Protein AF-0000000068881011 (afdb_homodimer)

Organism: Cordyceps militaris (strain CM01) (NCBI:txid983644)

Sequence (410 aa):
MPANIRNIGIVTCSTRSTRVNPYITQHIHALLAAMVHDVPGLQDATLSIIDLEAQGLPLFDEPAVPAGLPAADPTPHYQQAHTRRWSAVVGAHDAFVFVTPQYNWSVPASLKNALDYLYHEWAGKPAAVVAYGSRGGGRAAAHLQQILTGLKIQVAATVVPLVVIMGDVDECLAQGALSQDVLQRWASADVPETLRSAAEEMGAQMPANIRNIGIVTCSTRSTRVNPYITQHIHALLAAMVHDVPGLQDATLSIIDLEAQGLPLFDEPAVPAGLPAADPTPHYQQAHTRRWSAVVGAHDAFVFVTPQYNWSVPASLKNALDYLYHEWAGKPAAVVAYGSRGGGRAAAHLQQILTGLKIQVAATVVPLVVIMGDVDECLAQGALSQDVLQRWASADVPETLRSAAEEMGAQ

InterPro domains:
  IPR005025 NADPH-dependent FMN reductase-like domain [PF03358] (7-158)
  IPR029039 Flavoprotein-like superfamily [G3DSA:3.40.50.360] (7-189)
  IPR029039 Flavoprotein-like superfamily [SSF52218] (7-170)
  IPR050712 NAD(P)H-dependent reductase [PTHR30543] (8-160)

Solvent-accessible surface area (backbone atoms only — not comparable to full-atom values): 21123 Å² total; per-residue (Å²): 122,66,63,81,35,44,31,33,34,38,30,22,32,63,54,48,78,65,67,60,45,64,58,53,40,50,50,51,48,52,57,42,68,74,43,36,62,77,29,65,47,28,48,74,41,42,80,44,78,40,50,50,53,82,57,62,71,66,67,66,77,52,74,68,61,45,77,77,44,58,67,90,66,42,46,85,72,47,82,47,68,54,55,28,51,48,44,49,57,50,56,70,35,44,27,36,35,41,35,32,53,38,45,59,54,20,59,38,29,57,40,49,34,61,56,61,64,48,35,58,69,41,52,70,26,28,23,29,45,34,17,24,22,72,82,13,14,61,51,11,44,54,51,46,53,48,26,39,45,59,40,42,24,44,60,29,88,47,67,33,60,34,71,44,45,70,69,55,48,52,50,19,67,75,68,74,42,76,48,68,66,57,54,49,52,39,55,74,66,41,39,69,57,44,45,48,52,17,48,40,47,31,24,71,71,124,66,60,82,38,45,31,33,35,38,30,23,32,62,54,50,77,66,66,60,44,62,58,52,41,52,50,52,49,53,56,43,68,73,44,35,63,76,29,68,47,28,49,75,41,42,80,44,80,41,50,50,52,81,57,63,73,67,69,66,76,54,74,69,60,45,78,77,44,57,67,91,65,42,45,85,74,47,82,48,68,55,54,29,51,49,44,49,57,50,57,68,35,44,29,38,36,43,36,32,53,38,46,59,54,19,57,40,29,57,40,48,34,62,56,62,65,47,36,59,69,41,51,69,25,27,22,30,44,35,19,24,22,72,82,12,15,61,52,11,43,54,51,46,54,48,27,38,46,59,41,42,24,44,60,30,87,48,68,32,62,36,72,44,45,71,68,55,47,53,49,18,68,73,68,73,41,76,48,69,66,58,53,48,52,40,54,74,67,41,41,68,58,44,46,48,53,17,48,40,46,31,23,70,73

Structure (mmCIF, N/CA/C/O backbone):
data_AF-0000000068881011-model_v1
#
loop_
_entity.id
_entity.type
_entity.pdbx_description
1 polymer 'NADPH-dependent FMN reductase'
#
loop_
_atom_site.group_PDB
_atom_site.id
_atom_site.type_symbol
_atom_site.label_atom_id
_atom_site.label_alt_id
_atom_site.label_comp_id
_atom_site.label_asym_id
_atom_site.label_entity_id
_atom_site.label_seq_id
_atom_site.pdbx_PDB_ins_code
_atom_site.Cartn_x
_atom_site.Cartn_y
_atom_site.Cartn_z
_atom_site.occupancy
_atom_site.B_iso_or_equiv
_atom_site.auth_seq_id
_atom_site.auth_comp_id
_atom_site.auth_asym_id
_atom_site.auth_atom_id
_atom_site.pdbx_PDB_model_num
ATOM 1 N N . MET A 1 1 ? -13.469 -31.406 -3.383 1 40.53 1 MET A N 1
ATOM 2 C CA . MET A 1 1 ? -12.258 -31.812 -4.09 1 40.53 1 MET A CA 1
ATOM 3 C C . MET A 1 1 ? -11.234 -30.688 -4.117 1 40.53 1 MET A C 1
ATOM 5 O O . MET A 1 1 ? -11.602 -29.516 -4.242 1 40.53 1 MET A O 1
ATOM 9 N N . PRO A 1 2 ? -10.039 -30.844 -3.51 1 50.94 2 PRO A N 1
ATOM 10 C CA . PRO A 1 2 ? -9.117 -29.719 -3.559 1 50.94 2 PRO A CA 1
ATOM 11 C C . PRO A 1 2 ? -9.055 -29.062 -4.934 1 50.94 2 PRO A C 1
ATOM 13 O O . PRO A 1 2 ? -9.281 -29.719 -5.949 1 50.94 2 PRO A O 1
ATOM 16 N N . ALA A 1 3 ? -9.383 -27.688 -5.023 1 58.28 3 ALA A N 1
ATOM 17 C CA . ALA A 1 3 ? -9.391 -27 -6.312 1 58.28 3 ALA A CA 1
ATOM 18 C C . ALA A 1 3 ? -8.203 -27.438 -7.168 1 58.28 3 ALA A C 1
ATOM 20 O O . ALA A 1 3 ? -7.102 -27.656 -6.652 1 58.28 3 ALA A O 1
ATOM 21 N N . ASN A 1 4 ? -8.422 -28.125 -8.242 1 80.62 4 ASN A N 1
ATOM 22 C CA . ASN A 1 4 ? -7.406 -28.516 -9.219 1 80.62 4 ASN A CA 1
ATOM 23 C C . ASN A 1 4 ? -6.613 -27.297 -9.711 1 80.62 4 ASN A C 1
ATOM 25 O O . ASN A 1 4 ? -7.117 -26.5 -10.492 1 80.62 4 ASN A O 1
ATOM 29 N N . ILE A 1 5 ? -5.465 -26.938 -8.992 1 94.38 5 ILE A N 1
ATOM 30 C CA . ILE A 1 5 ? -4.602 -25.844 -9.398 1 94.38 5 ILE A CA 1
ATOM 31 C C . ILE A 1 5 ? -3.867 -26.203 -10.688 1 94.38 5 ILE A C 1
ATOM 33 O O . ILE A 1 5 ? -3.041 -27.125 -10.703 1 94.38 5 ILE A O 1
ATOM 37 N N . ARG A 1 6 ? -4.215 -25.578 -11.805 1 95.75 6 ARG A N 1
ATOM 38 C CA . ARG A 1 6 ? -3.645 -25.906 -13.109 1 95.75 6 ARG A CA 1
ATOM 39 C C . ARG A 1 6 ? -2.709 -24.797 -13.586 1 95.75 6 ARG A C 1
ATOM 41 O O . ARG A 1 6 ? -1.746 -25.062 -14.312 1 95.75 6 ARG A O 1
ATOM 48 N N . ASN A 1 7 ? -3.012 -23.578 -13.234 1 97.81 7 ASN A N 1
ATOM 49 C CA . ASN A 1 7 ? -2.221 -22.438 -13.664 1 97.81 7 ASN A CA 1
ATOM 50 C C . ASN A 1 7 ? -1.801 -21.562 -12.484 1 97.81 7 ASN A C 1
ATOM 52 O O . ASN A 1 7 ? -2.646 -20.969 -11.812 1 97.81 7 ASN A O 1
ATOM 56 N N . ILE A 1 8 ? -0.525 -21.469 -12.219 1 98.69 8 ILE A N 1
ATOM 57 C CA . ILE A 1 8 ? 0.018 -20.656 -11.141 1 98.69 8 ILE A CA 1
ATOM 58 C C . ILE A 1 8 ? 0.745 -19.438 -11.719 1 98.69 8 ILE A C 1
ATOM 60 O O . ILE A 1 8 ? 1.65 -19.594 -12.539 1 98.69 8 ILE A O 1
ATOM 64 N N . GLY A 1 9 ? 0.269 -18.281 -11.375 1 98.88 9 GLY A N 1
ATOM 65 C CA . GLY A 1 9 ? 0.97 -17.062 -11.742 1 98.88 9 GLY A CA 1
ATOM 66 C C . GLY A 1 9 ? 2.002 -16.641 -10.711 1 98.88 9 GLY A C 1
ATOM 67 O O . GLY A 1 9 ? 1.682 -16.469 -9.539 1 98.88 9 GLY A O 1
ATOM 68 N N . ILE A 1 10 ? 3.254 -16.547 -11.078 1 98.94 10 ILE A N 1
ATOM 69 C CA . ILE A 1 10 ? 4.309 -15.953 -10.258 1 98.94 10 ILE A CA 1
ATOM 70 C C . ILE A 1 10 ? 4.453 -14.469 -10.594 1 98.94 10 ILE A C 1
ATOM 72 O O . ILE A 1 10 ? 4.863 -14.117 -11.703 1 98.94 10 ILE A O 1
ATOM 76 N N . VAL A 1 11 ? 4.176 -13.648 -9.656 1 99 11 VAL A N 1
ATOM 77 C CA . VAL A 1 11 ? 3.941 -12.234 -9.938 1 99 11 VAL A CA 1
ATOM 78 C C . VAL A 1 11 ? 5.18 -11.422 -9.562 1 99 11 VAL A C 1
ATOM 80 O O . VAL A 1 11 ? 5.625 -11.445 -8.414 1 99 11 VAL A O 1
ATOM 83 N N . THR A 1 12 ? 5.816 -10.75 -10.555 1 98.94 12 THR A N 1
ATOM 84 C CA . THR A 1 12 ? 6.793 -9.695 -10.312 1 98.94 12 THR A CA 1
ATOM 85 C C . THR A 1 12 ? 6.098 -8.406 -9.867 1 98.94 12 THR A C 1
ATOM 87 O O . THR A 1 12 ? 5.453 -7.734 -10.672 1 98.94 12 THR A O 1
ATOM 90 N N . CYS A 1 13 ? 6.289 -7.977 -8.648 1 98.94 13 CYS A N 1
ATOM 91 C CA . CYS A 1 13 ? 5.355 -7.051 -8.023 1 98.94 13 CYS A CA 1
ATOM 92 C C . CYS A 1 13 ? 5.859 -5.617 -8.117 1 98.94 13 CYS A C 1
ATOM 94 O O . CYS A 1 13 ? 5.098 -4.668 -7.918 1 98.94 13 CYS A O 1
ATOM 96 N N . SER A 1 14 ? 7.195 -5.449 -8.352 1 98.56 14 SER A N 1
ATOM 97 C CA . SER A 1 14 ? 7.746 -4.105 -8.523 1 98.56 14 SER A CA 1
ATOM 98 C C . SER A 1 14 ? 7.609 -3.635 -9.969 1 98.56 14 SER A C 1
ATOM 100 O O . SER A 1 14 ? 7.84 -4.406 -10.898 1 98.56 14 SER A O 1
ATOM 102 N N . THR A 1 15 ? 7.246 -2.381 -10.133 1 98.31 15 THR A N 1
ATOM 103 C CA . THR A 1 15 ? 7.188 -1.809 -11.477 1 98.31 15 THR A CA 1
ATOM 104 C C . THR A 1 15 ? 8.211 -0.69 -11.633 1 98.31 15 THR A C 1
ATOM 106 O O . THR A 1 15 ? 8.133 0.106 -12.57 1 98.31 15 THR A O 1
ATOM 109 N N . ARG A 1 16 ? 9.164 -0.556 -10.703 1 96.31 16 ARG A N 1
ATOM 110 C CA . ARG A 1 16 ? 10.203 0.464 -10.836 1 96.31 16 ARG A CA 1
ATOM 111 C C . ARG A 1 16 ? 11.008 0.263 -12.117 1 96.31 16 ARG A C 1
ATOM 113 O O . ARG A 1 16 ? 11.164 -0.865 -12.594 1 96.31 16 ARG A O 1
ATOM 120 N N . SER A 1 17 ? 11.508 1.37 -12.633 1 94.56 17 SER A N 1
ATOM 121 C CA . SER A 1 17 ? 12.289 1.281 -13.867 1 94.56 17 SER A CA 1
ATOM 122 C C . SER A 1 17 ? 13.602 0.536 -13.641 1 94.56 17 SER A C 1
ATOM 124 O O . SER A 1 17 ? 14.094 -0.158 -14.531 1 94.56 17 SER A O 1
ATOM 126 N N . THR A 1 18 ? 14.164 0.761 -12.531 1 93.12 18 THR A N 1
ATOM 127 C CA . THR A 1 18 ? 15.328 0.006 -12.07 1 93.12 18 THR A CA 1
ATOM 128 C C . THR A 1 18 ? 14.922 -0.992 -10.984 1 93.12 18 THR A C 1
ATOM 130 O O . THR A 1 18 ? 14.641 -0.603 -9.852 1 93.12 18 THR A O 1
ATOM 133 N N . ARG A 1 19 ? 14.875 -2.23 -11.406 1 95.5 19 ARG A N 1
ATOM 134 C CA . ARG A 1 19 ? 14.336 -3.203 -10.461 1 95.5 19 ARG A CA 1
ATOM 135 C C . ARG A 1 19 ? 15.039 -4.547 -10.594 1 95.5 19 ARG A C 1
ATOM 137 O O . ARG A 1 19 ? 15.352 -4.98 -11.703 1 95.5 19 ARG A O 1
ATOM 144 N N . VAL A 1 20 ? 15.25 -5.23 -9.508 1 98.12 20 VAL A N 1
ATOM 145 C CA . VAL A 1 20 ? 15.875 -6.551 -9.422 1 98.12 20 VAL A CA 1
ATOM 146 C C . VAL A 1 20 ? 14.789 -7.629 -9.391 1 98.12 20 VAL A C 1
ATOM 148 O O . VAL A 1 20 ? 15.078 -8.812 -9.602 1 98.12 20 VAL A O 1
ATOM 151 N N . ASN A 1 21 ? 13.539 -7.246 -9.211 1 98.81 21 ASN A N 1
ATOM 152 C CA . ASN A 1 21 ? 12.43 -8.156 -8.938 1 98.81 21 ASN A CA 1
ATOM 153 C C . ASN A 1 21 ? 12.273 -9.195 -10.047 1 98.81 21 ASN A C 1
ATOM 155 O O . ASN A 1 21 ? 12.055 -10.375 -9.773 1 98.81 21 ASN A O 1
ATOM 159 N N . PRO A 1 22 ? 12.445 -8.852 -11.328 1 98.81 22 PRO A N 1
ATOM 160 C CA . PRO A 1 22 ? 12.305 -9.867 -12.383 1 98.81 22 PRO A CA 1
ATOM 161 C C . PRO A 1 22 ? 13.336 -10.984 -12.266 1 98.81 22 PRO A C 1
ATOM 163 O O . PRO A 1 22 ? 13.023 -12.148 -12.523 1 98.81 22 PRO A O 1
ATOM 166 N N . TYR A 1 23 ? 14.555 -10.664 -11.867 1 98.88 23 TYR A N 1
ATOM 167 C CA . TYR A 1 23 ? 15.586 -11.68 -11.695 1 98.88 23 TYR A CA 1
ATOM 168 C C . TYR A 1 23 ? 15.25 -12.617 -10.539 1 98.88 23 TYR A C 1
ATOM 170 O O . TYR A 1 23 ? 15.438 -13.828 -10.641 1 98.88 23 TYR A O 1
ATOM 178 N N . ILE A 1 24 ? 14.711 -12.062 -9.492 1 98.94 24 ILE A N 1
ATOM 179 C CA . ILE A 1 24 ? 14.305 -12.852 -8.336 1 98.94 24 ILE A CA 1
ATOM 180 C C . ILE A 1 24 ? 13.133 -13.75 -8.719 1 98.94 24 ILE A C 1
ATOM 182 O O . ILE A 1 24 ? 13.109 -14.938 -8.383 1 98.94 24 ILE A O 1
ATOM 186 N N . THR A 1 25 ? 12.172 -13.148 -9.43 1 98.94 25 THR A 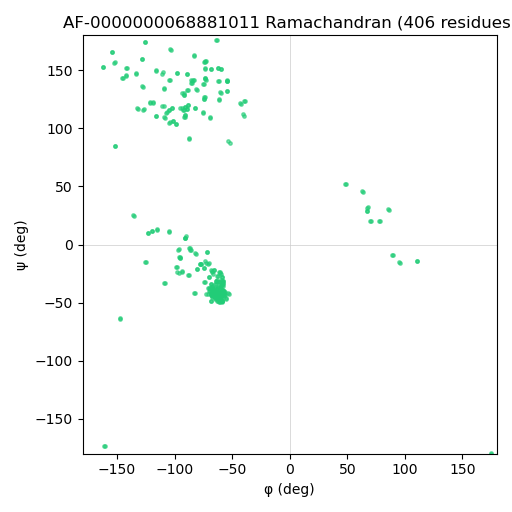N 1
ATOM 187 C CA . THR A 1 25 ? 11.008 -13.906 -9.875 1 98.94 25 THR A CA 1
ATOM 188 C C . THR A 1 25 ? 11.422 -15.086 -10.742 1 98.94 25 THR A C 1
ATOM 190 O O . THR A 1 25 ? 10.883 -16.188 -10.602 1 98.94 25 THR A O 1
ATOM 193 N N . GLN A 1 26 ? 12.367 -14.891 -11.617 1 98.81 26 GLN A N 1
ATOM 194 C CA . GLN A 1 26 ? 12.867 -15.969 -12.469 1 98.81 26 GLN A CA 1
ATOM 195 C C . GLN A 1 26 ? 13.484 -17.078 -11.633 1 98.81 26 GLN A C 1
ATOM 197 O O . GLN A 1 26 ? 13.297 -18.266 -11.93 1 98.81 26 GLN A O 1
ATOM 202 N N . HIS A 1 27 ? 14.234 -16.703 -10.648 1 98.88 27 HIS A N 1
ATOM 203 C CA . HIS A 1 27 ? 14.828 -17.703 -9.773 1 98.88 27 HIS A CA 1
ATOM 204 C C . HIS A 1 27 ? 13.758 -18.5 -9.031 1 98.88 27 HIS A C 1
ATOM 206 O O . HIS A 1 27 ? 13.836 -19.719 -8.938 1 98.88 27 HIS A O 1
ATOM 212 N N . ILE A 1 28 ? 12.727 -17.812 -8.477 1 98.94 28 ILE A N 1
ATOM 213 C CA . ILE A 1 28 ? 11.625 -18.469 -7.777 1 98.94 28 ILE A CA 1
ATOM 214 C C . ILE A 1 28 ? 10.883 -19.391 -8.734 1 98.94 28 ILE A C 1
ATOM 216 O O . ILE A 1 28 ? 10.5 -20.5 -8.359 1 98.94 28 ILE A O 1
ATOM 220 N N . HIS A 1 29 ? 10.672 -18.891 -9.969 1 98.88 29 HIS A N 1
ATOM 221 C CA . HIS A 1 29 ? 10.062 -19.719 -11 1 98.88 29 HIS A CA 1
ATOM 222 C C . HIS A 1 29 ? 10.852 -21.016 -11.195 1 98.88 29 HIS A C 1
ATOM 224 O O . HIS A 1 29 ? 10.266 -22.109 -11.227 1 98.88 29 HIS A O 1
ATOM 230 N N . ALA A 1 30 ? 12.172 -20.953 -11.305 1 98.69 30 ALA A N 1
ATOM 231 C CA . ALA A 1 30 ? 13.016 -22.125 -11.516 1 98.69 30 ALA A CA 1
ATOM 232 C C . ALA A 1 30 ? 12.922 -23.094 -10.336 1 98.69 30 ALA A C 1
ATOM 234 O O . ALA A 1 30 ? 12.828 -24.312 -10.531 1 98.69 30 ALA A O 1
ATOM 235 N N . LEU A 1 31 ? 12.969 -22.547 -9.141 1 98.75 31 LEU A N 1
ATOM 236 C CA . LEU A 1 31 ? 12.852 -23.391 -7.949 1 98.75 31 LEU A CA 1
ATOM 237 C C . LEU A 1 31 ? 11.516 -24.125 -7.922 1 98.75 31 LEU A C 1
ATOM 239 O O . LEU A 1 31 ? 11.461 -25.328 -7.652 1 98.75 31 LEU A O 1
ATOM 243 N N . LEU A 1 32 ? 10.445 -23.391 -8.188 1 98.69 32 LEU A N 1
ATOM 244 C CA . LEU A 1 32 ? 9.109 -23.984 -8.172 1 98.69 32 LEU A CA 1
ATOM 245 C C . LEU A 1 32 ? 8.977 -25.031 -9.258 1 98.69 32 LEU A C 1
ATOM 247 O O . LEU A 1 32 ? 8.375 -26.094 -9.031 1 98.69 32 LEU A O 1
ATOM 251 N N . ALA A 1 33 ? 9.492 -24.719 -10.445 1 98.44 33 ALA A N 1
ATOM 252 C CA . ALA A 1 33 ? 9.422 -25.656 -11.57 1 98.44 33 ALA A CA 1
ATOM 253 C C . ALA A 1 33 ? 10.086 -26.984 -11.227 1 98.44 33 ALA A C 1
ATOM 255 O O . ALA A 1 33 ? 9.633 -28.047 -11.664 1 98.44 33 ALA A O 1
ATOM 256 N N . ALA A 1 34 ? 11.086 -26.922 -10.398 1 98.06 34 ALA A N 1
ATOM 257 C CA . ALA A 1 34 ? 11.852 -28.125 -10.039 1 98.06 34 ALA A CA 1
ATOM 258 C C . ALA A 1 34 ? 11.094 -28.969 -9.023 1 98.06 34 ALA A C 1
ATOM 260 O O . ALA A 1 34 ? 11.375 -30.172 -8.875 1 98.06 34 ALA A O 1
ATOM 261 N N . MET A 1 35 ? 10.094 -28.375 -8.375 1 97.62 35 MET A N 1
ATOM 262 C CA . MET A 1 35 ? 9.516 -29.125 -7.262 1 97.62 35 MET A CA 1
ATOM 263 C C . MET A 1 35 ? 8.008 -29.281 -7.434 1 97.62 35 MET A C 1
ATOM 265 O O . MET A 1 35 ? 7.387 -30.094 -6.75 1 97.62 35 MET A O 1
ATOM 269 N N . VAL A 1 36 ? 7.422 -28.484 -8.336 1 96.31 36 VAL A N 1
ATOM 270 C CA . VAL A 1 36 ? 5.969 -28.328 -8.359 1 96.31 36 VAL A CA 1
ATOM 271 C C . VAL A 1 36 ? 5.301 -29.672 -8.602 1 96.31 36 VAL A C 1
ATOM 273 O O . VAL A 1 36 ? 4.262 -29.984 -8.008 1 96.31 36 VAL A O 1
ATOM 276 N N . HIS A 1 37 ? 5.859 -30.609 -9.398 1 95.31 37 HIS A N 1
ATOM 277 C CA . HIS A 1 37 ? 5.254 -31.891 -9.773 1 95.31 37 HIS A CA 1
ATOM 278 C C . HIS A 1 37 ? 5.258 -32.875 -8.609 1 95.31 37 HIS A C 1
ATOM 280 O O . HIS A 1 37 ? 4.543 -33.875 -8.633 1 95.31 37 HIS A O 1
ATOM 286 N N . ASP A 1 38 ? 6.047 -32.531 -7.605 1 96.12 38 ASP A N 1
ATOM 287 C CA . ASP A 1 38 ? 6.129 -33.406 -6.43 1 96.12 38 ASP A CA 1
ATOM 288 C C . ASP A 1 38 ? 5.207 -32.906 -5.32 1 96.12 38 ASP A C 1
ATOM 290 O O . ASP A 1 38 ? 5.098 -33.531 -4.266 1 96.12 38 ASP A O 1
ATOM 294 N N . VAL A 1 39 ? 4.586 -31.828 -5.48 1 96.38 39 VAL A N 1
ATOM 295 C CA . VAL A 1 39 ? 3.725 -31.234 -4.461 1 96.38 39 VAL A CA 1
ATOM 296 C C . VAL A 1 39 ? 2.281 -31.672 -4.684 1 96.38 39 VAL A C 1
ATOM 298 O O . VAL A 1 39 ? 1.688 -31.375 -5.723 1 96.38 39 VAL A O 1
ATOM 301 N N . PRO A 1 40 ? 1.69 -32.375 -3.754 1 94.94 40 PRO A N 1
ATOM 302 C CA . PRO A 1 40 ? 0.283 -32.75 -3.91 1 94.94 40 PRO A CA 1
ATOM 303 C C . PRO A 1 40 ? -0.623 -31.547 -4.168 1 94.94 40 PRO A C 1
ATOM 305 O O . PRO A 1 40 ? -0.493 -30.516 -3.506 1 94.94 40 PRO A O 1
ATOM 308 N N . GLY A 1 41 ? -1.479 -31.656 -5.168 1 95.25 41 GLY A N 1
ATOM 309 C CA . GLY A 1 41 ? -2.402 -30.578 -5.516 1 95.25 41 GLY A CA 1
ATOM 310 C C . GLY A 1 41 ? -1.883 -29.688 -6.617 1 95.25 41 GLY A C 1
ATOM 311 O O . GLY A 1 41 ? -2.645 -28.906 -7.207 1 95.25 41 GLY A O 1
ATOM 312 N N . LEU A 1 42 ? -0.497 -29.844 -6.852 1 96.88 42 LEU A N 1
ATOM 313 C CA . LEU A 1 42 ? 0.104 -28.953 -7.844 1 96.88 42 LEU A CA 1
ATOM 314 C C . LEU A 1 42 ? 0.784 -29.75 -8.945 1 96.88 42 LEU A C 1
ATOM 316 O O . LEU A 1 42 ? 1.477 -29.188 -9.797 1 96.88 42 LEU A O 1
ATOM 320 N N . GLN A 1 43 ? 0.598 -31 -8.992 1 95 43 GLN A N 1
ATOM 321 C CA . GLN A 1 43 ? 1.373 -31.906 -9.828 1 95 43 GLN A CA 1
ATOM 322 C C . GLN A 1 43 ? 1.219 -31.562 -11.305 1 95 43 GLN A C 1
ATOM 324 O O . GLN A 1 43 ? 2.156 -31.719 -12.086 1 95 43 GLN A O 1
ATOM 329 N N . ASP A 1 44 ? 0.076 -31.078 -11.672 1 93.88 44 ASP A N 1
ATOM 330 C CA . ASP A 1 44 ? -0.207 -30.797 -13.078 1 93.88 44 ASP A CA 1
ATOM 331 C C . ASP A 1 44 ? -0.167 -29.297 -13.359 1 93.88 44 ASP A C 1
ATOM 333 O O . ASP A 1 44 ? -0.595 -28.844 -14.43 1 93.88 44 ASP A O 1
ATOM 337 N N . ALA A 1 45 ? 0.335 -28.562 -12.383 1 96.56 45 ALA A N 1
ATOM 338 C CA . ALA A 1 45 ? 0.286 -27.109 -12.508 1 96.56 45 ALA A CA 1
ATOM 339 C C . ALA A 1 45 ? 1.333 -26.609 -13.5 1 96.56 45 ALA A C 1
ATOM 341 O O . ALA A 1 45 ? 2.447 -27.125 -13.555 1 96.56 45 ALA A O 1
ATOM 342 N N . THR A 1 46 ? 0.939 -25.688 -14.297 1 97.81 46 THR A N 1
ATOM 343 C CA . THR A 1 46 ? 1.867 -24.906 -15.109 1 97.81 46 THR A CA 1
ATOM 344 C C . THR A 1 46 ? 2.178 -23.562 -14.445 1 97.81 46 THR A C 1
ATOM 346 O O . THR A 1 46 ? 1.346 -23.016 -13.711 1 97.81 46 THR A O 1
ATOM 349 N N . LEU A 1 47 ? 3.383 -23.141 -14.68 1 98.62 47 LEU A N 1
ATOM 350 C CA . LEU A 1 47 ? 3.838 -21.891 -14.094 1 98.62 47 LEU A CA 1
ATOM 351 C C . LEU A 1 47 ? 3.98 -20.812 -15.164 1 98.62 47 LEU A C 1
ATOM 353 O O . LEU A 1 47 ? 4.473 -21.078 -16.266 1 98.62 47 LEU A O 1
ATOM 357 N N . SER A 1 48 ? 3.494 -19.672 -14.891 1 98.5 48 SER A N 1
ATOM 358 C CA . SER A 1 48 ? 3.725 -18.5 -15.742 1 98.5 48 SER A CA 1
ATOM 359 C C . SER A 1 48 ? 4.121 -17.281 -14.914 1 98.5 48 SER A C 1
ATOM 361 O O . SER A 1 48 ? 3.666 -17.125 -13.781 1 98.5 48 SER A O 1
ATOM 363 N N . ILE A 1 49 ? 4.953 -16.453 -15.492 1 98.88 49 ILE A N 1
ATOM 364 C CA . ILE A 1 49 ? 5.352 -15.211 -14.836 1 98.88 49 ILE A CA 1
ATOM 365 C C . ILE A 1 49 ? 4.418 -14.078 -15.258 1 98.88 49 ILE A C 1
ATOM 367 O O . ILE A 1 49 ? 4.109 -13.93 -16.438 1 98.88 49 ILE A O 1
ATOM 371 N N . ILE A 1 50 ? 3.893 -13.391 -14.344 1 98.94 50 ILE A N 1
ATOM 372 C CA . ILE A 1 50 ? 3.105 -12.18 -14.547 1 98.94 50 ILE A CA 1
ATOM 373 C C . ILE A 1 50 ? 3.896 -10.969 -14.062 1 98.94 50 ILE A C 1
ATOM 375 O O . ILE A 1 50 ? 4.129 -10.805 -12.859 1 98.94 50 ILE A O 1
ATOM 379 N N . ASP A 1 51 ? 4.34 -10.164 -14.953 1 98.88 51 ASP A N 1
ATOM 380 C CA . ASP A 1 51 ? 5.02 -8.922 -14.602 1 98.88 51 ASP A CA 1
ATOM 381 C C . ASP A 1 51 ? 4.031 -7.762 -14.5 1 98.88 51 ASP A C 1
ATOM 383 O O . ASP A 1 51 ? 3.422 -7.371 -15.5 1 98.88 51 ASP A O 1
ATOM 387 N N . LEU A 1 52 ? 3.908 -7.145 -13.328 1 98.88 52 LEU A N 1
ATOM 388 C CA . LEU A 1 52 ? 2.932 -6.078 -13.141 1 98.88 52 LEU A CA 1
ATOM 389 C C . LEU A 1 52 ? 3.258 -4.883 -14.031 1 98.88 52 LEU A C 1
ATOM 391 O O . LEU A 1 52 ? 2.355 -4.168 -14.477 1 98.88 52 LEU A O 1
ATOM 395 N N . GLU A 1 53 ? 4.543 -4.68 -14.281 1 98.5 53 GLU A N 1
ATOM 396 C CA . GLU A 1 53 ? 4.902 -3.594 -15.188 1 98.5 53 GLU A CA 1
ATOM 397 C C . GLU A 1 53 ? 4.266 -3.789 -16.562 1 98.5 53 GLU A C 1
ATOM 399 O O . GLU A 1 53 ? 3.754 -2.836 -17.156 1 98.5 53 GLU A O 1
ATOM 404 N N . ALA A 1 54 ? 4.25 -5.012 -17.062 1 98.31 54 ALA A N 1
ATOM 405 C CA . ALA A 1 54 ? 3.729 -5.328 -18.391 1 98.31 54 ALA A CA 1
ATOM 406 C C . ALA A 1 54 ? 2.209 -5.195 -18.438 1 98.31 54 ALA A C 1
ATOM 408 O O . ALA A 1 54 ? 1.612 -5.145 -19.516 1 98.31 54 ALA A O 1
ATOM 409 N N . GLN A 1 55 ? 1.526 -5.156 -17.297 1 98.56 55 GLN A N 1
ATOM 410 C CA . GLN A 1 55 ? 0.07 -5.059 -17.266 1 98.56 55 GLN A CA 1
ATOM 411 C C . GLN A 1 55 ? -0.391 -3.621 -17.484 1 98.56 55 GLN A C 1
ATOM 413 O O . GLN A 1 55 ? -1.553 -3.381 -17.812 1 98.56 55 GLN A O 1
ATOM 418 N N . GLY A 1 56 ? 0.534 -2.646 -17.219 1 97.88 56 GLY A N 1
ATOM 419 C CA . GLY A 1 56 ? 0.252 -1.262 -17.578 1 97.88 56 GLY A CA 1
ATOM 420 C C . GLY A 1 56 ? -0.936 -0.689 -16.828 1 97.88 56 GLY A C 1
ATOM 421 O O . GLY A 1 56 ? -1.821 -0.08 -17.422 1 97.88 56 GLY A O 1
ATOM 422 N N . LEU A 1 57 ? -1.026 -0.906 -15.523 1 98.56 57 LEU A N 1
ATOM 423 C CA . LEU A 1 57 ? -2.121 -0.394 -14.703 1 98.56 57 LEU A CA 1
ATOM 424 C C . LEU A 1 57 ? -1.773 0.974 -14.125 1 98.56 57 LEU A C 1
ATOM 426 O O . LEU A 1 57 ? -0.898 1.085 -13.266 1 98.56 57 LEU A O 1
ATOM 430 N N . PRO A 1 58 ? -2.395 2.021 -14.578 1 97.88 58 PRO A N 1
ATOM 431 C CA . PRO A 1 58 ? -2.244 3.283 -13.852 1 97.88 58 PRO A CA 1
ATOM 432 C C . PRO A 1 58 ? -2.809 3.217 -12.438 1 97.88 58 PRO A C 1
ATOM 434 O O . PRO A 1 58 ? -3.301 2.168 -12.008 1 97.88 58 PRO A O 1
ATOM 437 N N . LEU A 1 59 ? -2.646 4.281 -11.656 1 98.25 59 LEU A N 1
ATOM 438 C CA . LEU A 1 59 ? -3.412 4.297 -10.422 1 98.25 59 LEU A CA 1
ATOM 439 C C . LEU A 1 59 ? -4.898 4.098 -10.695 1 98.25 59 LEU A C 1
ATOM 441 O O . LEU A 1 59 ? -5.426 4.613 -11.68 1 98.25 59 LEU A O 1
ATOM 445 N N . PHE A 1 60 ? -5.52 3.377 -9.859 1 98.38 60 PHE A N 1
ATOM 446 C CA . PHE A 1 60 ? -6.895 2.924 -10.047 1 98.38 60 PHE A CA 1
ATOM 447 C C . PHE A 1 60 ? -7.75 4.027 -10.648 1 98.38 60 PHE A C 1
ATOM 449 O O . PHE A 1 60 ? -7.844 5.125 -10.086 1 98.38 60 PHE A O 1
ATOM 456 N N . ASP A 1 61 ? -8.367 3.707 -11.797 1 97.69 61 ASP A N 1
ATOM 457 C CA . ASP A 1 61 ? -9.109 4.75 -12.508 1 97.69 61 ASP A CA 1
ATOM 458 C C . ASP A 1 61 ? -10.461 4.23 -12.984 1 97.69 61 ASP A C 1
ATOM 460 O O . ASP A 1 61 ? -10.992 4.707 -13.992 1 97.69 61 ASP A O 1
ATOM 464 N N . GLU A 1 62 ? -11.023 3.236 -12.367 1 97.69 62 GLU A N 1
ATOM 465 C CA . GLU A 1 62 ? -12.391 2.793 -12.594 1 97.69 62 GLU A CA 1
ATOM 466 C C . GLU A 1 62 ? -13.383 3.623 -11.773 1 97.69 62 GLU A C 1
ATOM 468 O O . GLU A 1 62 ? -13.117 3.947 -10.617 1 97.69 62 GLU A O 1
ATOM 473 N N . PRO A 1 63 ? -14.508 3.936 -12.297 1 95.56 63 PRO A N 1
ATOM 474 C CA . PRO A 1 63 ? -15.516 4.66 -11.523 1 95.56 63 PRO A CA 1
ATOM 475 C C . PRO A 1 63 ? -16.219 3.779 -10.492 1 95.56 63 PRO A C 1
ATOM 477 O O . PRO A 1 63 ? -16.594 4.258 -9.414 1 95.56 63 PRO A O 1
ATOM 480 N N . ALA A 1 64 ? -16.375 2.545 -10.773 1 93.94 64 ALA A N 1
ATOM 481 C CA . ALA A 1 64 ? -17.094 1.632 -9.891 1 93.94 64 ALA A CA 1
ATOM 482 C C . ALA A 1 64 ? -16.156 1.001 -8.867 1 93.94 64 ALA A C 1
ATOM 484 O O . ALA A 1 64 ? -14.969 0.779 -9.156 1 93.94 64 ALA A O 1
ATOM 485 N N . VAL A 1 65 ? -16.703 0.749 -7.695 1 94.69 65 VAL A N 1
ATOM 486 C CA . VAL A 1 65 ? -16 -0.07 -6.715 1 94.69 65 VAL A CA 1
ATOM 487 C C . VAL A 1 65 ? -16.047 -1.538 -7.133 1 94.69 65 VAL A C 1
ATOM 489 O O . VAL A 1 65 ? -17.141 -2.102 -7.312 1 94.69 65 VAL A O 1
ATOM 492 N N . PRO A 1 66 ? -14.922 -2.215 -7.219 1 97.62 66 PRO A N 1
ATOM 493 C CA . PRO A 1 66 ? -14.898 -3.582 -7.742 1 97.62 66 PRO A CA 1
ATOM 494 C C . PRO A 1 66 ? -15.805 -4.531 -6.957 1 97.62 66 PRO A C 1
ATOM 496 O O . PRO A 1 66 ? -16.453 -5.402 -7.543 1 97.62 66 PRO A O 1
ATOM 499 N N . ALA A 1 67 ? -15.914 -4.363 -5.668 1 97 67 ALA A N 1
ATOM 500 C CA . ALA A 1 67 ? -16.719 -5.238 -4.824 1 97 67 ALA A CA 1
ATOM 501 C C . ALA A 1 67 ? -18.203 -5.109 -5.168 1 97 67 ALA A C 1
ATOM 503 O O . ALA A 1 67 ? -19.016 -5.984 -4.828 1 97 67 ALA A O 1
ATOM 504 N N . GLY A 1 68 ? -18.562 -3.994 -5.777 1 95.88 68 GLY A N 1
ATOM 505 C CA . GLY A 1 68 ? -19.953 -3.742 -6.113 1 95.88 68 GLY A CA 1
ATOM 506 C C . GLY A 1 68 ? -20.359 -4.316 -7.457 1 95.88 68 GLY A C 1
ATOM 507 O O . GLY A 1 68 ? -21.531 -4.223 -7.855 1 95.88 68 GLY A O 1
ATOM 508 N N . LEU A 1 69 ? -19.453 -4.91 -8.188 1 97.69 69 LEU A N 1
ATOM 509 C CA . LEU A 1 69 ? -19.719 -5.496 -9.492 1 97.69 69 LEU A CA 1
ATOM 510 C C . LEU A 1 69 ? -20.297 -6.906 -9.344 1 97.69 69 LEU A C 1
ATOM 512 O O . LEU A 1 69 ? -20.188 -7.512 -8.273 1 97.69 69 LEU A O 1
ATOM 516 N N . PRO A 1 70 ? -20.938 -7.469 -10.406 1 97.38 70 PRO A N 1
ATOM 517 C CA . PRO A 1 70 ? -21.422 -8.844 -10.32 1 97.38 70 PRO A CA 1
ATOM 518 C C . PRO A 1 70 ? -20.312 -9.852 -10.062 1 97.38 70 PRO A C 1
ATOM 520 O O . PRO A 1 70 ? -19.312 -9.883 -10.789 1 97.38 70 PRO A O 1
ATOM 523 N N . ALA A 1 71 ? -20.484 -10.688 -9.133 1 97 71 ALA A N 1
ATOM 524 C CA . ALA A 1 71 ? -19.453 -11.609 -8.672 1 97 71 ALA A CA 1
ATOM 525 C C . ALA A 1 71 ? -19.172 -12.688 -9.711 1 97 71 ALA A C 1
ATOM 527 O O . ALA A 1 71 ? -18.016 -13.094 -9.906 1 97 71 ALA A O 1
ATOM 528 N N . ALA A 1 72 ? -20.172 -13.156 -10.391 1 95.81 72 ALA A N 1
ATOM 529 C CA . ALA A 1 72 ? -20.078 -14.297 -11.297 1 95.81 72 ALA A CA 1
ATOM 530 C C . ALA A 1 72 ? -19.141 -13.984 -12.469 1 95.81 72 ALA A C 1
ATOM 532 O O . ALA A 1 72 ? -18.359 -14.836 -12.891 1 95.81 72 ALA A O 1
ATOM 533 N N . ASP A 1 73 ? -19.266 -12.773 -13.023 1 96.06 73 ASP A N 1
ATOM 534 C CA . ASP A 1 73 ? -18.438 -12.328 -14.141 1 96.06 73 ASP A CA 1
ATOM 535 C C . ASP A 1 73 ? -18.266 -10.812 -14.117 1 96.06 73 ASP A C 1
ATOM 537 O O . ASP A 1 73 ? -18.938 -10.086 -14.844 1 96.06 73 ASP A O 1
ATOM 541 N N . PRO A 1 74 ? -17.297 -10.359 -13.352 1 98.06 74 PRO A N 1
ATOM 542 C CA . PRO A 1 74 ? -17.109 -8.914 -13.227 1 98.06 74 PRO A CA 1
ATOM 543 C C . PRO A 1 74 ? -16.422 -8.297 -14.445 1 98.06 74 PRO A C 1
ATOM 545 O O . PRO A 1 74 ? -16.5 -7.082 -14.656 1 98.06 74 PRO A O 1
ATOM 548 N N . THR A 1 75 ? -15.773 -9.016 -15.305 1 98.44 75 THR A N 1
ATOM 549 C CA . THR A 1 75 ? -14.812 -8.555 -16.297 1 98.44 75 THR A CA 1
ATOM 550 C C . THR A 1 75 ? -15.461 -7.57 -17.266 1 98.44 75 THR A C 1
ATOM 552 O O . THR A 1 75 ? -14.945 -6.473 -17.484 1 98.44 75 THR A O 1
ATOM 555 N N . PRO A 1 76 ? -16.672 -7.93 -17.812 1 98.25 76 PRO A N 1
ATOM 556 C CA . PRO A 1 76 ? -17.234 -7.016 -18.812 1 98.25 76 PRO A CA 1
ATOM 557 C C . PRO A 1 76 ? -17.75 -5.719 -18.188 1 98.25 76 PRO A C 1
ATOM 559 O O . PRO A 1 76 ? -18.078 -4.777 -18.906 1 98.25 76 PRO A O 1
ATOM 562 N N . HIS A 1 77 ? -17.766 -5.621 -16.906 1 98.19 77 HIS A N 1
ATOM 563 C CA . HIS A 1 77 ? -18.375 -4.488 -16.219 1 98.19 77 HIS A CA 1
ATOM 564 C C . HIS A 1 77 ? -17.344 -3.42 -15.883 1 98.19 77 HIS A C 1
ATOM 566 O O . HIS A 1 77 ? -17.703 -2.328 -15.438 1 98.19 77 HIS A O 1
ATOM 572 N N . TYR A 1 78 ? -16.109 -3.748 -16.031 1 98.5 78 TYR A N 1
ATOM 573 C CA . TYR A 1 78 ? -15.086 -2.719 -15.898 1 98.5 78 TYR A CA 1
ATOM 574 C C . TYR A 1 78 ? -15.086 -1.794 -17.109 1 98.5 78 TYR A C 1
ATOM 576 O O . TYR A 1 78 ? -15.266 -2.246 -18.25 1 98.5 78 TYR A O 1
ATOM 584 N N . GLN A 1 79 ? -14.852 -0.567 -16.922 1 98.38 79 GLN A N 1
ATOM 585 C CA . GLN A 1 79 ? -14.93 0.427 -17.984 1 98.38 79 GLN A CA 1
ATOM 586 C C . GLN A 1 79 ? -13.641 0.456 -18.797 1 98.38 79 GLN A C 1
ATOM 588 O O . GLN A 1 79 ? -13.68 0.625 -20.031 1 98.38 79 GLN A O 1
ATOM 593 N N . GLN A 1 80 ? -12.492 0.366 -18.156 1 98.44 80 GLN A N 1
ATOM 594 C CA . GLN A 1 80 ? -11.203 0.525 -18.812 1 98.44 80 GLN A CA 1
ATOM 595 C C . GLN A 1 80 ? -10.734 -0.791 -19.438 1 98.44 80 GLN A C 1
ATOM 597 O O . GLN A 1 80 ? -10.883 -1.853 -18.828 1 98.44 80 GLN A O 1
ATOM 602 N N . ALA A 1 81 ? -10.141 -0.77 -20.609 1 98.69 81 ALA A N 1
ATOM 603 C CA . ALA A 1 81 ? -9.648 -1.953 -21.312 1 98.69 81 ALA A CA 1
ATOM 604 C C . ALA A 1 81 ? -8.539 -2.635 -20.516 1 98.69 81 ALA A C 1
ATOM 606 O O . ALA A 1 81 ? -8.469 -3.865 -20.453 1 98.69 81 ALA A O 1
ATOM 607 N N . HIS A 1 82 ? -7.637 -1.827 -19.906 1 98.81 82 HIS A N 1
ATOM 608 C CA . HIS A 1 82 ? -6.547 -2.416 -19.141 1 98.81 82 HIS A CA 1
ATOM 609 C C . HIS A 1 82 ? -7.074 -3.172 -17.922 1 98.81 82 HIS A C 1
ATOM 611 O O . HIS A 1 82 ? -6.504 -4.191 -17.531 1 98.81 82 HIS A O 1
ATOM 617 N N . THR A 1 83 ? -8.18 -2.668 -17.328 1 98.81 83 THR A N 1
ATOM 618 C CA . THR A 1 83 ? -8.781 -3.375 -16.203 1 98.81 83 THR A CA 1
ATOM 619 C C . THR A 1 83 ? -9.359 -4.711 -16.641 1 98.81 83 THR A C 1
ATOM 621 O O . THR A 1 83 ? -9.18 -5.73 -15.977 1 98.81 83 THR A O 1
ATOM 624 N N . ARG A 1 84 ? -10.023 -4.711 -17.75 1 98.81 84 ARG A N 1
ATOM 625 C CA . ARG A 1 84 ? -10.586 -5.949 -18.281 1 98.81 84 ARG A CA 1
ATOM 626 C C . ARG A 1 84 ? -9.484 -6.953 -18.609 1 98.81 84 ARG A C 1
ATOM 628 O O . ARG A 1 84 ? -9.625 -8.148 -18.344 1 98.81 84 ARG A O 1
ATOM 635 N N . ARG A 1 85 ? -8.43 -6.488 -19.188 1 98.81 85 ARG A N 1
ATOM 636 C CA . ARG A 1 85 ? -7.305 -7.367 -19.484 1 98.81 85 ARG A CA 1
ATOM 637 C C . ARG A 1 85 ? -6.723 -7.953 -18.203 1 98.81 85 ARG A C 1
ATOM 639 O O . ARG A 1 85 ? -6.441 -9.148 -18.125 1 98.81 85 ARG A O 1
ATOM 646 N N . TRP A 1 86 ? -6.555 -7.113 -17.25 1 98.88 86 TRP A N 1
ATOM 647 C CA . TRP A 1 86 ? -6.02 -7.551 -15.961 1 98.88 86 TRP A CA 1
ATOM 648 C C . TRP A 1 86 ? -6.965 -8.539 -15.289 1 98.88 86 TRP A C 1
ATOM 650 O O . TRP A 1 86 ? -6.527 -9.57 -14.773 1 98.88 86 TRP A O 1
ATOM 660 N N . SER A 1 87 ? -8.258 -8.234 -15.273 1 98.81 87 SER A N 1
ATOM 661 C CA . SER A 1 87 ? -9.273 -9.148 -14.758 1 98.81 87 SER A CA 1
ATOM 662 C C . SER A 1 87 ? -9.188 -10.508 -15.43 1 98.81 87 SER A C 1
ATOM 664 O O . SER A 1 87 ? -9.258 -11.547 -14.766 1 98.81 87 SER A O 1
ATOM 666 N N . ALA A 1 88 ? -8.984 -10.484 -16.719 1 98.62 88 ALA A N 1
ATOM 667 C CA . ALA A 1 88 ? -8.883 -11.727 -17.469 1 98.62 88 ALA A CA 1
ATOM 668 C C . ALA A 1 88 ? -7.625 -12.5 -17.094 1 98.62 88 ALA A C 1
ATOM 670 O O . ALA A 1 88 ? -7.656 -13.727 -16.969 1 98.62 88 ALA A O 1
ATOM 671 N N . VAL A 1 89 ? -6.5 -11.797 -16.953 1 98.81 89 VAL A N 1
ATOM 672 C CA . VAL A 1 89 ? -5.242 -12.43 -16.562 1 98.81 89 VAL A CA 1
ATOM 673 C C . VAL A 1 89 ? -5.414 -13.117 -15.211 1 98.81 89 VAL A C 1
ATOM 675 O O . VAL A 1 89 ? -5.07 -14.289 -15.062 1 98.81 89 VAL A O 1
ATOM 678 N N . VAL A 1 90 ? -5.977 -12.406 -14.25 1 98.81 90 VAL A N 1
ATOM 679 C CA . VAL A 1 90 ? -6.16 -12.953 -12.906 1 98.81 90 VAL A CA 1
ATOM 680 C C . VAL A 1 90 ? -7.168 -14.102 -12.953 1 98.81 90 VAL A C 1
ATOM 682 O O . VAL A 1 90 ? -6.957 -15.141 -12.328 1 98.81 90 VAL A O 1
ATOM 685 N N . GLY A 1 91 ? -8.242 -13.93 -13.719 1 98 91 GLY A N 1
ATOM 686 C CA . GLY A 1 91 ? -9.25 -14.961 -13.852 1 98 91 GLY A CA 1
ATOM 687 C C . GLY A 1 91 ? -8.711 -16.266 -14.422 1 98 91 GLY A C 1
ATOM 688 O O . GLY A 1 91 ? -9.195 -17.344 -14.078 1 98 91 GLY A O 1
ATOM 689 N N . ALA A 1 92 ? -7.727 -16.156 -15.242 1 97.62 92 ALA A N 1
ATOM 690 C CA . ALA A 1 92 ? -7.199 -17.312 -15.977 1 97.62 92 ALA A CA 1
ATOM 691 C C . ALA A 1 92 ? -6.234 -18.109 -15.109 1 97.62 92 ALA A C 1
ATOM 693 O O . ALA A 1 92 ? -5.801 -19.203 -15.5 1 97.62 92 ALA A O 1
ATOM 694 N N . HIS A 1 93 ? -5.895 -17.641 -13.953 1 98.44 93 HIS A N 1
ATOM 695 C CA . HIS A 1 93 ? -4.969 -18.328 -13.062 1 98.44 93 HIS A CA 1
ATOM 696 C C . HIS A 1 93 ? -5.691 -18.859 -11.82 1 98.44 93 HIS A C 1
ATOM 698 O O . HIS A 1 93 ? -6.641 -18.234 -11.344 1 98.44 93 HIS A O 1
ATOM 704 N N . ASP A 1 94 ? -5.203 -19.969 -11.359 1 98 94 ASP A N 1
ATOM 705 C CA . ASP A 1 94 ? -5.855 -20.656 -10.25 1 98 94 ASP A CA 1
ATOM 706 C C . ASP A 1 94 ? -5.195 -20.297 -8.914 1 98 94 ASP A C 1
ATOM 708 O O . ASP A 1 94 ? -5.797 -20.469 -7.855 1 98 94 ASP A O 1
ATOM 712 N N . ALA A 1 95 ? -3.912 -19.891 -8.953 1 98.62 95 ALA A N 1
ATOM 713 C CA . ALA A 1 95 ? -3.109 -19.625 -7.766 1 98.62 95 ALA A CA 1
ATOM 714 C C . ALA A 1 95 ? -1.994 -18.625 -8.078 1 98.62 95 ALA A C 1
ATOM 716 O O . ALA A 1 95 ? -1.69 -18.375 -9.242 1 98.62 95 ALA A O 1
ATOM 717 N N . PHE A 1 96 ? -1.442 -18.125 -6.984 1 98.94 96 PHE A N 1
ATOM 718 C CA . PHE A 1 96 ? -0.456 -17.078 -7.207 1 98.94 96 PHE A CA 1
ATOM 719 C C . PHE A 1 96 ? 0.703 -17.203 -6.223 1 98.94 96 PHE A C 1
ATOM 721 O O . PHE A 1 96 ? 0.508 -17.609 -5.074 1 98.94 96 PHE A O 1
ATOM 728 N N . VAL A 1 97 ? 1.859 -16.891 -6.648 1 98.94 97 VAL A N 1
ATOM 729 C CA . VAL A 1 97 ? 3.025 -16.594 -5.82 1 98.94 97 VAL A CA 1
ATOM 730 C C . VAL A 1 97 ? 3.449 -15.141 -6.023 1 98.94 97 VAL A C 1
ATOM 732 O O . VAL A 1 97 ? 3.902 -14.773 -7.109 1 98.94 97 VAL A O 1
ATOM 735 N N . PHE A 1 98 ? 3.258 -14.367 -5.031 1 99 98 PHE A N 1
ATOM 736 C CA . PHE A 1 98 ? 3.637 -12.961 -5.117 1 99 98 PHE A CA 1
ATOM 737 C C . PHE A 1 98 ? 5.082 -12.766 -4.676 1 99 98 PHE A C 1
ATOM 739 O O . PHE A 1 98 ? 5.422 -13.023 -3.521 1 99 98 PHE A O 1
ATOM 746 N N . VAL A 1 99 ? 5.957 -12.32 -5.551 1 99 99 VAL A N 1
ATOM 747 C CA . VAL A 1 99 ? 7.344 -11.977 -5.258 1 99 99 VAL A CA 1
ATOM 748 C C . VAL A 1 99 ? 7.473 -10.461 -5.078 1 99 99 VAL A C 1
ATOM 750 O O . VAL A 1 99 ? 7.473 -9.711 -6.059 1 99 99 VAL A O 1
ATOM 753 N N . THR A 1 100 ? 7.586 -10.062 -3.84 1 98.94 100 THR A N 1
ATOM 754 C CA . THR A 1 100 ? 7.398 -8.641 -3.574 1 98.94 100 THR A CA 1
ATOM 755 C C . THR A 1 100 ? 8.57 -8.078 -2.781 1 98.94 100 THR A C 1
ATOM 757 O O . THR A 1 100 ? 9.078 -8.727 -1.865 1 98.94 100 THR A O 1
ATOM 760 N N . PRO A 1 101 ? 9.062 -6.879 -3.188 1 98.81 101 PRO A N 1
ATOM 761 C CA . PRO A 1 101 ? 9.969 -6.145 -2.305 1 98.81 101 PRO A CA 1
ATOM 762 C C . PRO A 1 101 ? 9.258 -5.527 -1.105 1 98.81 101 PRO A C 1
ATOM 764 O O . PRO A 1 101 ? 8.023 -5.395 -1.114 1 98.81 101 PRO A O 1
ATOM 767 N N . GLN A 1 102 ? 10.031 -5.281 -0.11 1 98.75 102 GLN A N 1
ATOM 768 C CA . GLN A 1 102 ? 9.586 -4.379 0.946 1 98.75 102 GLN A CA 1
ATOM 769 C C . GLN A 1 102 ? 10 -2.939 0.647 1 98.75 102 GLN A C 1
ATOM 771 O O . GLN A 1 102 ? 11.195 -2.633 0.583 1 98.75 102 GLN A O 1
ATOM 776 N N . TYR A 1 103 ? 9.016 -2.057 0.353 1 98.38 103 TYR A N 1
ATOM 777 C CA . TYR A 1 103 ? 9.227 -0.617 0.265 1 98.38 103 TYR A CA 1
ATOM 778 C C . TYR A 1 103 ? 8.672 0.095 1.491 1 98.38 103 TYR A C 1
ATOM 780 O O . TYR A 1 103 ? 7.469 0.025 1.764 1 98.38 103 TYR A O 1
ATOM 788 N N . ASN A 1 104 ? 9.633 0.718 2.252 1 98.38 104 ASN A N 1
ATOM 789 C CA . ASN A 1 104 ? 9.258 1.503 3.422 1 98.38 104 ASN A CA 1
ATOM 790 C C . ASN A 1 104 ? 8.281 0.74 4.32 1 98.38 104 ASN A C 1
ATOM 792 O O . ASN A 1 104 ? 7.203 1.238 4.637 1 98.38 104 ASN A O 1
ATOM 796 N N . TRP A 1 105 ? 8.68 -0.479 4.656 1 98.81 105 TRP A N 1
ATOM 797 C CA . TRP A 1 105 ? 8.078 -1.36 5.648 1 98.81 105 TRP A CA 1
ATOM 798 C C . TRP A 1 105 ? 6.695 -1.822 5.199 1 98.81 105 TRP A C 1
ATOM 800 O O . TRP A 1 105 ? 5.828 -2.109 6.027 1 98.81 105 TRP A O 1
ATOM 810 N N . SER A 1 106 ? 6.402 -1.935 3.908 1 98.88 106 SER A N 1
ATOM 811 C CA . SER A 1 106 ? 5.16 -2.482 3.375 1 98.88 106 SER A CA 1
ATOM 812 C C . SER A 1 106 ? 5.316 -2.898 1.917 1 98.88 106 SER A C 1
ATOM 814 O O . SER A 1 106 ? 6.434 -2.936 1.395 1 98.88 106 SER A O 1
ATOM 816 N N . VAL A 1 107 ? 4.215 -3.285 1.262 1 98.94 107 VAL A N 1
ATOM 817 C CA . VAL A 1 107 ? 4.199 -3.691 -0.14 1 98.94 107 VAL A CA 1
ATOM 818 C C . VAL A 1 107 ? 4.355 -2.465 -1.036 1 98.94 107 VAL A C 1
ATOM 820 O O . VAL A 1 107 ? 4.035 -1.346 -0.629 1 98.94 107 VAL A O 1
ATOM 823 N N . PRO A 1 108 ? 4.93 -2.678 -2.229 1 98.75 108 PRO A N 1
ATOM 824 C CA . PRO A 1 108 ? 4.945 -1.557 -3.17 1 98.75 108 PRO A CA 1
ATOM 825 C C . PRO A 1 108 ? 3.543 -1.11 -3.578 1 98.75 108 PRO A C 1
ATOM 827 O O . PRO A 1 108 ? 2.619 -1.927 -3.617 1 98.75 108 PRO A O 1
ATOM 830 N N . ALA A 1 109 ? 3.389 0.16 -3.916 1 98.88 109 ALA A N 1
ATOM 831 C CA . ALA A 1 109 ? 2.119 0.708 -4.387 1 98.88 109 ALA A CA 1
ATOM 832 C C . ALA A 1 109 ? 1.627 -0.035 -5.625 1 98.88 109 ALA A C 1
ATOM 834 O O . ALA A 1 109 ? 0.42 -0.203 -5.816 1 98.88 109 ALA A O 1
ATOM 835 N N . SER A 1 110 ? 2.58 -0.5 -6.477 1 98.81 110 SER A N 1
ATOM 836 C CA . SER A 1 110 ? 2.215 -1.217 -7.691 1 98.81 110 SER A CA 1
ATOM 837 C C . SER A 1 110 ? 1.427 -2.482 -7.375 1 98.81 110 SER A C 1
ATOM 839 O O . SER A 1 110 ? 0.408 -2.762 -8.008 1 98.81 110 SER A O 1
ATOM 841 N N . LEU A 1 111 ? 1.902 -3.201 -6.391 1 98.94 111 LEU A N 1
ATOM 842 C CA . LEU A 1 111 ? 1.209 -4.422 -6 1 98.94 111 LEU A CA 1
ATOM 843 C C . LEU A 1 111 ? -0.142 -4.102 -5.367 1 98.94 111 LEU A C 1
ATOM 845 O O . LEU A 1 111 ? -1.155 -4.711 -5.719 1 98.94 111 LEU A O 1
ATOM 849 N N . LYS A 1 112 ? -0.186 -3.162 -4.395 1 98.94 112 LYS A N 1
ATOM 850 C CA . LYS A 1 112 ? -1.45 -2.799 -3.764 1 98.94 112 LYS A CA 1
ATOM 851 C C . LYS A 1 112 ? -2.471 -2.336 -4.801 1 98.94 112 LYS A C 1
ATOM 853 O O . LYS A 1 112 ? -3.654 -2.672 -4.707 1 98.94 112 LYS A O 1
ATOM 858 N N . ASN A 1 113 ? -1.97 -1.562 -5.77 1 98.88 113 ASN A N 1
ATOM 859 C CA . ASN A 1 113 ? -2.807 -1.071 -6.859 1 98.88 113 ASN A CA 1
ATOM 860 C C . ASN A 1 113 ? -3.4 -2.219 -7.672 1 98.88 113 ASN A C 1
ATOM 862 O O . ASN A 1 113 ? -4.609 -2.262 -7.902 1 98.88 113 ASN A O 1
ATOM 866 N N . ALA A 1 114 ? -2.561 -3.141 -8.062 1 98.94 114 ALA A N 1
ATOM 867 C CA . ALA A 1 114 ? -2.998 -4.281 -8.859 1 98.94 114 ALA A CA 1
ATOM 868 C C . ALA A 1 114 ? -4.059 -5.094 -8.117 1 98.94 114 ALA A C 1
ATOM 870 O O . ALA A 1 114 ? -5.039 -5.543 -8.719 1 98.94 114 ALA A O 1
ATOM 871 N N . LEU A 1 115 ? -3.861 -5.293 -6.836 1 98.94 115 LEU A N 1
ATOM 872 C CA . LEU A 1 115 ? -4.816 -6.039 -6.02 1 98.94 115 LEU A CA 1
ATOM 873 C C . LEU A 1 115 ? -6.133 -5.281 -5.898 1 98.94 115 LEU A C 1
ATOM 875 O O . LEU A 1 115 ? -7.207 -5.879 -5.992 1 98.94 115 LEU A O 1
ATOM 879 N N . ASP A 1 116 ? -6.105 -3.965 -5.75 1 98.69 116 ASP A N 1
ATOM 880 C CA . ASP A 1 116 ? -7.285 -3.135 -5.508 1 98.69 116 ASP A CA 1
ATOM 881 C C . ASP A 1 116 ? -8.117 -2.977 -6.781 1 98.69 116 ASP A C 1
ATOM 883 O O . ASP A 1 116 ? -9.289 -2.613 -6.719 1 98.69 116 ASP A O 1
ATOM 887 N N . TYR A 1 117 ? -7.539 -3.201 -7.938 1 98.81 117 TYR A N 1
ATOM 888 C CA . TYR A 1 117 ? -8.25 -3.061 -9.203 1 98.81 117 TYR A CA 1
ATOM 889 C C . TYR A 1 117 ? -9.406 -4.051 -9.297 1 98.81 117 TYR A C 1
ATOM 891 O O . TYR A 1 117 ? -10.352 -3.844 -10.055 1 98.81 117 TYR A O 1
ATOM 899 N N . LEU A 1 118 ? -9.258 -5.168 -8.586 1 98.81 118 LEU A N 1
ATOM 900 C CA . LEU A 1 118 ? -10.211 -6.273 -8.672 1 98.81 118 LEU A CA 1
ATOM 901 C C . LEU A 1 118 ? -10.727 -6.656 -7.293 1 98.81 118 LEU A C 1
ATOM 903 O O . LEU A 1 118 ? -10.25 -6.137 -6.281 1 98.81 118 LEU A O 1
ATOM 907 N N . TYR A 1 119 ? -11.68 -7.555 -7.254 1 98.75 119 TYR A N 1
ATOM 908 C CA . TYR A 1 119 ? -12.18 -8.062 -5.98 1 98.75 119 TYR A CA 1
ATOM 909 C C . TYR A 1 119 ? -12.602 -9.516 -6.098 1 98.75 119 TYR A C 1
ATOM 911 O O . TYR A 1 119 ? -11.93 -10.406 -5.57 1 98.75 119 TYR A O 1
ATOM 919 N N . HIS A 1 120 ? -13.609 -9.812 -6.914 1 98.75 120 HIS A N 1
ATOM 920 C CA . HIS A 1 120 ? -14.227 -11.133 -6.98 1 98.75 120 HIS A CA 1
ATOM 921 C C . HIS A 1 120 ? -13.281 -12.148 -7.617 1 98.75 120 HIS A C 1
ATOM 923 O O . HIS A 1 120 ? -13.312 -13.328 -7.277 1 98.75 120 HIS A O 1
ATOM 929 N N . GLU A 1 121 ? -12.375 -11.633 -8.5 1 98.5 121 GLU A N 1
ATOM 930 C CA . GLU A 1 121 ? -11.453 -12.492 -9.227 1 98.5 121 GLU A CA 1
ATOM 931 C C . GLU A 1 121 ? -10.531 -13.25 -8.273 1 98.5 121 GLU A C 1
ATOM 933 O O . GLU A 1 121 ? -10.078 -14.352 -8.578 1 98.5 121 GLU A O 1
ATOM 938 N N . TRP A 1 122 ? -10.336 -12.703 -7.066 1 98.75 122 TRP A N 1
ATOM 939 C CA . TRP A 1 122 ? -9.328 -13.203 -6.141 1 98.75 122 TRP A CA 1
ATOM 940 C C . TRP A 1 122 ? -9.891 -14.328 -5.273 1 98.75 122 TRP A C 1
ATOM 942 O O . TRP A 1 122 ? -9.148 -15.172 -4.781 1 98.75 122 TRP A O 1
ATOM 952 N N . ALA A 1 123 ? -11.18 -14.344 -5.066 1 98.19 123 ALA A N 1
ATOM 953 C CA . ALA A 1 123 ? -11.82 -15.102 -3.996 1 98.19 123 ALA A CA 1
ATOM 954 C C . ALA A 1 123 ? -11.562 -16.594 -4.152 1 98.19 123 ALA A C 1
ATOM 956 O O . ALA A 1 123 ? -11.758 -17.156 -5.234 1 98.19 123 ALA A O 1
ATOM 957 N N . GLY A 1 124 ? -11.008 -17.141 -3.045 1 97.5 124 GLY A N 1
ATOM 958 C CA . GLY A 1 124 ? -10.859 -18.594 -2.953 1 97.5 124 GLY A CA 1
ATOM 959 C C . GLY A 1 124 ? -9.547 -19.094 -3.521 1 97.5 124 GLY A C 1
ATOM 960 O O . GLY A 1 124 ? -9.195 -20.266 -3.352 1 97.5 124 GLY A O 1
ATOM 961 N N . LYS A 1 125 ? -8.773 -18.25 -4.191 1 98 125 LYS A N 1
ATOM 962 C CA . LYS A 1 125 ? -7.555 -18.703 -4.855 1 98 125 LYS A CA 1
ATOM 963 C C . LYS A 1 125 ? -6.402 -18.828 -3.863 1 98 125 LYS A C 1
ATOM 965 O O . LYS A 1 125 ? -6.176 -17.922 -3.053 1 98 125 LYS A O 1
ATOM 970 N N . PRO A 1 126 ? -5.668 -19.891 -3.877 1 98.56 126 PRO A N 1
ATOM 971 C CA . PRO A 1 126 ? -4.48 -20.031 -3.031 1 98.56 126 PRO A CA 1
ATOM 972 C C . PRO A 1 126 ? -3.354 -19.094 -3.438 1 98.56 126 PRO A C 1
ATOM 974 O O . PRO A 1 126 ? -3.252 -18.703 -4.609 1 98.56 126 PRO A O 1
ATOM 977 N N . ALA A 1 127 ? -2.566 -18.719 -2.473 1 98.81 127 ALA A N 1
ATOM 978 C CA . ALA A 1 127 ? -1.411 -17.875 -2.781 1 98.81 127 ALA A CA 1
ATOM 979 C C . ALA A 1 127 ? -0.291 -18.094 -1.767 1 98.81 127 ALA A C 1
ATOM 981 O O . ALA A 1 127 ? -0.539 -18.531 -0.645 1 98.81 127 ALA A O 1
ATOM 982 N N . ALA A 1 128 ? 0.881 -17.812 -2.129 1 98.88 128 ALA A N 1
ATOM 983 C CA . ALA A 1 128 ? 2.061 -17.734 -1.271 1 98.88 128 ALA A CA 1
ATOM 984 C C . ALA A 1 128 ? 2.797 -16.406 -1.456 1 98.88 128 ALA A C 1
ATOM 986 O O . ALA A 1 128 ? 2.643 -15.75 -2.484 1 98.88 128 ALA A O 1
ATOM 987 N N . VAL A 1 129 ? 3.592 -16.078 -0.446 1 98.94 129 VAL A N 1
ATOM 988 C CA . VAL A 1 129 ? 4.305 -14.812 -0.463 1 98.94 129 VAL A CA 1
ATOM 989 C C . VAL A 1 129 ? 5.809 -15.062 -0.383 1 98.94 129 VAL A C 1
ATOM 991 O O . VAL A 1 129 ? 6.285 -15.758 0.52 1 98.94 129 VAL A O 1
ATOM 994 N N . VAL A 1 130 ? 6.516 -14.594 -1.322 1 98.94 130 VAL A N 1
ATOM 995 C CA . VAL A 1 130 ? 7.969 -14.453 -1.305 1 98.94 130 VAL A CA 1
ATOM 996 C C . VAL A 1 130 ? 8.344 -12.977 -1.161 1 98.94 130 VAL A C 1
ATOM 998 O O . VAL A 1 130 ? 8.086 -12.172 -2.062 1 98.94 130 VAL A O 1
ATOM 1001 N N . ALA A 1 131 ? 8.93 -12.625 -0.065 1 98.94 131 ALA A N 1
ATOM 1002 C CA . ALA A 1 131 ? 9.258 -11.219 0.195 1 98.94 131 ALA A CA 1
ATOM 1003 C C . ALA A 1 131 ? 10.766 -11.023 0.282 1 98.94 131 ALA A C 1
ATOM 1005 O O . ALA A 1 131 ? 11.5 -11.922 0.693 1 98.94 131 ALA A O 1
ATOM 1006 N N . TYR A 1 132 ? 11.195 -9.836 -0.106 1 98.88 132 TYR A N 1
ATOM 1007 C CA . TYR A 1 132 ? 12.633 -9.609 0.003 1 98.88 132 TYR A CA 1
ATOM 1008 C C . TYR A 1 132 ? 12.938 -8.188 0.451 1 98.88 132 TYR A C 1
ATOM 1010 O O . TYR A 1 132 ? 12.156 -7.27 0.189 1 98.88 132 TYR A O 1
ATOM 1018 N N . GLY A 1 133 ? 13.977 -7.988 1.067 1 98.06 133 GLY A N 1
ATOM 1019 C CA . GLY A 1 133 ? 14.57 -6.789 1.63 1 98.06 133 GLY A CA 1
ATOM 1020 C C . GLY A 1 133 ? 15.836 -7.062 2.418 1 98.06 133 GLY A C 1
ATOM 1021 O O . GLY A 1 133 ? 16.297 -8.203 2.494 1 98.06 133 GLY A O 1
ATOM 1022 N N . SER A 1 134 ? 16.469 -6.039 2.984 1 97.19 134 SER A N 1
ATOM 1023 C CA . SER A 1 134 ? 17.734 -6.188 3.682 1 97.19 134 SER A CA 1
ATOM 1024 C C . SER A 1 134 ? 17.609 -7.152 4.859 1 97.19 134 SER A C 1
ATOM 1026 O O . SER A 1 134 ? 18.594 -7.77 5.266 1 97.19 134 SER A O 1
ATOM 1028 N N . ARG A 1 135 ? 16.391 -7.305 5.41 1 97.19 135 ARG A N 1
ATOM 1029 C CA . ARG A 1 135 ? 16.156 -8.234 6.508 1 97.19 135 ARG A CA 1
ATOM 1030 C C . ARG A 1 135 ? 15.141 -9.297 6.117 1 97.19 135 ARG A C 1
ATOM 1032 O O . ARG A 1 135 ? 14.484 -9.883 6.984 1 97.19 135 ARG A O 1
ATOM 1039 N N . GLY A 1 136 ? 14.797 -9.406 4.852 1 98.12 136 GLY A N 1
ATOM 1040 C CA . GLY A 1 136 ? 13.945 -10.484 4.379 1 98.12 136 GLY A CA 1
ATOM 1041 C C . GLY A 1 136 ? 12.562 -10.016 3.959 1 98.12 136 GLY A C 1
ATOM 1042 O O . GLY A 1 136 ? 11.781 -10.789 3.396 1 98.12 136 GLY A O 1
ATOM 1043 N N . GLY A 1 137 ? 12.18 -8.797 4.32 1 98.5 137 GLY A N 1
ATOM 1044 C CA . GLY A 1 137 ? 10.922 -8.234 3.855 1 98.5 137 GLY A CA 1
ATOM 1045 C C . GLY A 1 137 ? 9.742 -8.617 4.73 1 98.5 137 GLY A C 1
ATOM 1046 O O . GLY A 1 137 ? 8.617 -8.758 4.238 1 98.5 137 GLY A O 1
ATOM 1047 N N . GLY A 1 138 ? 9.93 -8.836 5.992 1 98.62 138 GLY A N 1
ATOM 1048 C CA . GLY A 1 138 ? 8.922 -9.391 6.883 1 98.62 138 GLY A CA 1
ATOM 1049 C C . GLY A 1 138 ? 7.723 -8.477 7.066 1 98.62 138 GLY A C 1
ATOM 1050 O O . GLY A 1 138 ? 6.594 -8.945 7.199 1 98.62 138 GLY A O 1
ATOM 1051 N N . ARG A 1 139 ? 7.898 -7.156 7.133 1 98.69 139 ARG A N 1
ATOM 1052 C CA . ARG A 1 139 ? 6.781 -6.234 7.32 1 98.69 139 ARG A CA 1
ATOM 1053 C C . ARG A 1 139 ? 5.879 -6.215 6.094 1 98.69 139 ARG A C 1
ATOM 1055 O O . ARG A 1 139 ? 4.652 -6.266 6.219 1 98.69 139 ARG A O 1
ATOM 1062 N N . ALA A 1 140 ? 6.52 -6.191 4.926 1 98.88 140 ALA A N 1
ATOM 1063 C CA . ALA A 1 140 ? 5.746 -6.25 3.688 1 98.88 140 ALA A CA 1
ATOM 1064 C C . ALA A 1 140 ? 4.965 -7.555 3.592 1 98.88 140 ALA A C 1
ATOM 1066 O O . ALA A 1 140 ? 3.795 -7.559 3.193 1 98.88 140 ALA A O 1
ATOM 1067 N N . ALA A 1 141 ? 5.586 -8.656 3.969 1 98.94 141 ALA A N 1
ATOM 1068 C CA . ALA A 1 141 ? 4.926 -9.961 3.916 1 98.94 141 ALA A CA 1
ATOM 1069 C C . ALA A 1 141 ? 3.699 -9.984 4.824 1 98.94 141 ALA A C 1
ATOM 1071 O O . ALA A 1 141 ? 2.635 -10.469 4.43 1 98.94 141 ALA A O 1
ATOM 1072 N N . ALA A 1 142 ? 3.83 -9.445 6.016 1 98.94 142 ALA A N 1
ATOM 1073 C CA . ALA A 1 142 ? 2.725 -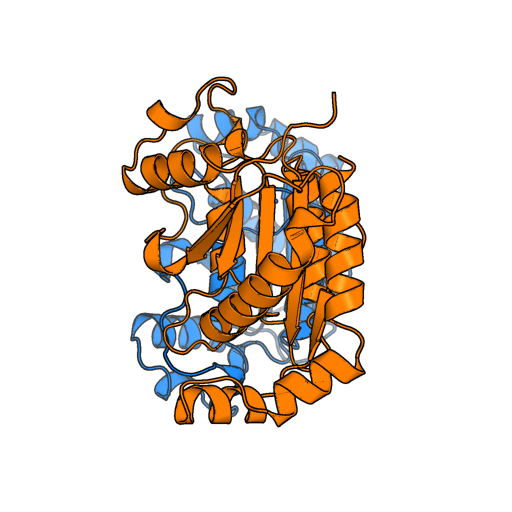9.438 6.969 1 98.94 142 ALA A CA 1
ATOM 1074 C C . ALA A 1 142 ? 1.566 -8.578 6.453 1 98.94 142 ALA A C 1
ATOM 1076 O O . ALA A 1 142 ? 0.406 -8.992 6.527 1 98.94 142 ALA A O 1
ATOM 1077 N N . HIS A 1 143 ? 1.896 -7.379 5.961 1 98.94 143 HIS A N 1
ATOM 1078 C CA . HIS A 1 143 ? 0.855 -6.547 5.367 1 98.94 143 HIS A CA 1
ATOM 1079 C C . HIS A 1 143 ? 0.17 -7.262 4.207 1 98.94 143 HIS A C 1
ATOM 1081 O O . HIS A 1 143 ? -1.059 -7.246 4.102 1 98.94 143 HIS A O 1
ATOM 1087 N N . LEU A 1 144 ? 0.975 -7.914 3.387 1 98.94 144 LEU A N 1
ATOM 1088 C CA . LEU A 1 144 ? 0.425 -8.57 2.207 1 98.94 144 LEU A CA 1
ATOM 1089 C C . LEU A 1 144 ? -0.494 -9.719 2.604 1 98.94 144 LEU A C 1
ATOM 1091 O O . LEU A 1 144 ? -1.575 -9.883 2.035 1 98.94 144 LEU A O 1
ATOM 1095 N N . GLN A 1 145 ? -0.101 -10.531 3.547 1 98.94 145 GLN A N 1
ATOM 1096 C CA . GLN A 1 145 ? -0.956 -11.633 3.977 1 98.94 145 GLN A CA 1
ATOM 1097 C C . GLN A 1 145 ? -2.305 -11.125 4.473 1 98.94 145 GLN A C 1
ATOM 1099 O O . GLN A 1 145 ? -3.346 -11.711 4.172 1 98.94 145 GLN A O 1
ATOM 1104 N N . GLN A 1 146 ? -2.34 -10.047 5.184 1 98.88 146 GLN A N 1
ATOM 1105 C CA . GLN A 1 146 ? -3.598 -9.477 5.664 1 98.88 146 GLN A CA 1
ATOM 1106 C C . GLN A 1 146 ? -4.438 -8.953 4.504 1 98.88 146 GLN A C 1
ATOM 1108 O O . GLN A 1 146 ? -5.652 -9.156 4.469 1 98.88 146 GLN A O 1
ATOM 1113 N N . ILE A 1 147 ? -3.797 -8.25 3.562 1 98.94 147 ILE A N 1
ATOM 1114 C CA . ILE A 1 147 ? -4.484 -7.723 2.389 1 98.94 147 ILE A CA 1
ATOM 1115 C C . ILE A 1 147 ? -5.117 -8.867 1.601 1 98.94 147 ILE A C 1
ATOM 1117 O O . ILE A 1 147 ? -6.293 -8.805 1.24 1 98.94 147 ILE A O 1
ATOM 1121 N N . LEU A 1 148 ? -4.281 -9.922 1.357 1 98.94 148 LEU A N 1
ATOM 1122 C CA . LEU A 1 148 ? -4.773 -11.07 0.605 1 98.94 148 LEU A CA 1
ATOM 1123 C C . LEU A 1 148 ? -5.945 -11.734 1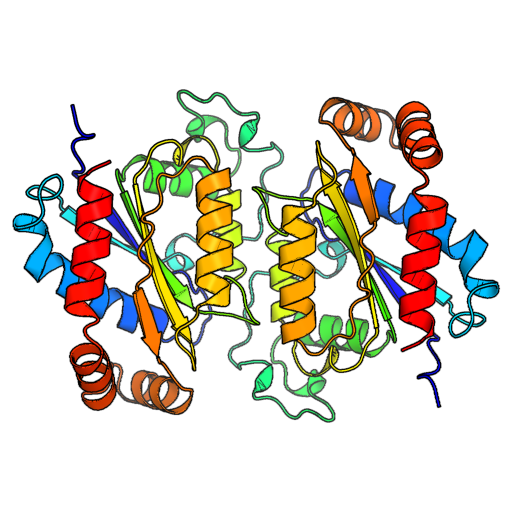.325 1 98.94 148 LEU A C 1
ATOM 1125 O O . LEU A 1 148 ? -6.926 -12.133 0.692 1 98.94 148 LEU A O 1
ATOM 1129 N N . THR A 1 149 ? -5.844 -11.859 2.631 1 98.81 149 THR A N 1
ATOM 1130 C CA . THR A 1 149 ? -6.941 -12.414 3.42 1 98.81 149 THR A CA 1
ATOM 1131 C C . THR A 1 149 ? -8.203 -11.57 3.256 1 98.81 149 THR A C 1
ATOM 1133 O O . THR A 1 149 ? -9.297 -12.109 3.078 1 98.81 149 THR A O 1
ATOM 1136 N N . GLY A 1 150 ? -8.07 -10.258 3.311 1 98.5 150 GLY A N 1
ATOM 1137 C CA . GLY A 1 150 ? -9.195 -9.359 3.111 1 98.5 150 GLY A CA 1
ATOM 1138 C C . GLY A 1 150 ? -9.859 -9.523 1.755 1 98.5 150 GLY A C 1
ATOM 1139 O O . GLY A 1 150 ? -11.047 -9.242 1.601 1 98.5 150 GLY A O 1
ATOM 1140 N N . LEU A 1 151 ? -9.102 -9.953 0.79 1 98.81 151 LEU A N 1
ATOM 1141 C CA . LEU A 1 151 ? -9.586 -10.172 -0.569 1 98.81 151 LEU A CA 1
ATOM 1142 C C . LEU A 1 151 ? -10.078 -11.609 -0.75 1 98.81 151 LEU A C 1
ATOM 1144 O O . LEU A 1 151 ? -10.32 -12.047 -1.876 1 98.81 151 LEU A O 1
ATOM 1148 N N . LYS A 1 152 ? -10.102 -12.398 0.369 1 98.5 152 LYS A N 1
ATOM 1149 C CA . LYS A 1 152 ? -10.609 -13.766 0.431 1 98.5 152 LYS A CA 1
ATOM 1150 C C . LYS A 1 152 ? -9.695 -14.727 -0.325 1 98.5 152 LYS A C 1
ATOM 1152 O O . LYS A 1 152 ? -10.156 -15.75 -0.834 1 98.5 152 LYS A O 1
ATOM 1157 N N . ILE A 1 153 ? -8.477 -14.352 -0.547 1 98.69 153 ILE A N 1
ATOM 1158 C CA . ILE A 1 153 ? -7.453 -15.273 -1.039 1 98.69 153 ILE A CA 1
ATOM 1159 C C . ILE A 1 153 ? -7.039 -16.234 0.077 1 98.69 153 ILE A C 1
ATOM 1161 O O . ILE A 1 153 ? -6.992 -15.844 1.247 1 98.69 153 ILE A O 1
ATOM 1165 N N . GLN A 1 154 ? -6.789 -17.469 -0.216 1 98.38 154 GLN A N 1
ATOM 1166 C CA . GLN A 1 154 ? -6.281 -18.438 0.736 1 98.38 154 GLN A CA 1
ATOM 1167 C C . GLN A 1 154 ? -4.754 -18.406 0.793 1 98.38 154 GLN A C 1
ATOM 1169 O O . GLN A 1 154 ? -4.086 -19.125 0.047 1 98.38 154 GLN A O 1
ATOM 1174 N N . VAL A 1 155 ? -4.234 -17.656 1.64 1 98.62 155 VAL A N 1
ATOM 1175 C CA . VAL A 1 155 ? -2.805 -17.359 1.633 1 98.62 155 VAL A CA 1
ATOM 1176 C C . VAL A 1 155 ? -2.078 -18.344 2.553 1 98.62 155 VAL A C 1
ATOM 1178 O O . VAL A 1 155 ? -2.516 -18.594 3.68 1 98.62 155 VAL A O 1
ATOM 1181 N N . ALA A 1 156 ? -1.038 -18.938 2.066 1 98.69 156 ALA A N 1
ATOM 1182 C CA . ALA A 1 156 ? -0.176 -19.797 2.877 1 98.69 156 ALA A CA 1
ATOM 1183 C C . ALA A 1 156 ? 0.331 -19.062 4.109 1 98.69 156 ALA A C 1
ATOM 1185 O O . ALA A 1 156 ? 0.674 -17.875 4.035 1 98.69 156 ALA A O 1
ATOM 1186 N N . ALA A 1 157 ? 0.384 -19.781 5.258 1 98.56 157 ALA A N 1
ATOM 1187 C CA . ALA A 1 157 ? 0.956 -19.203 6.473 1 98.56 157 ALA A CA 1
ATOM 1188 C C . ALA A 1 157 ? 2.461 -19 6.328 1 98.56 157 ALA A C 1
ATOM 1190 O O . ALA A 1 157 ? 3.016 -18.031 6.84 1 98.56 157 ALA A O 1
ATOM 1191 N N . THR A 1 158 ? 3.113 -19.859 5.629 1 98.69 158 THR A N 1
ATOM 1192 C CA . THR A 1 158 ? 4.559 -19.797 5.434 1 98.69 158 THR A CA 1
ATOM 1193 C C . THR A 1 158 ? 4.926 -18.688 4.465 1 98.69 158 THR A C 1
ATOM 1195 O O . THR A 1 158 ? 4.41 -18.625 3.348 1 98.69 158 THR A O 1
ATOM 1198 N N . VAL A 1 159 ? 5.809 -17.781 4.887 1 98.81 159 VAL A N 1
ATOM 1199 C CA . VAL A 1 159 ? 6.391 -16.734 4.051 1 98.81 159 VAL A CA 1
ATOM 1200 C C . VAL A 1 159 ? 7.832 -17.109 3.695 1 98.81 159 VAL A C 1
ATOM 1202 O O . VAL A 1 159 ? 8.555 -17.672 4.52 1 98.81 159 VAL A O 1
ATOM 1205 N N . VAL A 1 160 ? 8.203 -16.828 2.531 1 98.88 160 VAL A N 1
ATOM 1206 C CA . VAL A 1 160 ? 9.578 -17.078 2.098 1 98.88 160 VAL A CA 1
ATOM 1207 C C . VAL A 1 160 ? 10.367 -15.773 2.121 1 98.88 160 VAL A C 1
ATOM 1209 O O . VAL A 1 160 ? 10.219 -14.93 1.235 1 98.88 160 VAL A O 1
ATOM 1212 N N . PRO A 1 161 ? 11.234 -15.586 3.049 1 98.81 161 PRO A N 1
ATOM 1213 C CA . PRO A 1 161 ? 12.023 -14.359 3.133 1 98.81 161 PRO A CA 1
ATOM 1214 C C . PRO A 1 161 ? 13.328 -14.445 2.344 1 98.81 161 PRO A C 1
ATOM 1216 O O . PRO A 1 161 ? 14.023 -15.469 2.398 1 98.81 161 PRO A O 1
ATOM 1219 N N . LEU A 1 162 ? 13.617 -13.461 1.593 1 98.94 162 LEU A N 1
ATOM 1220 C CA . LEU A 1 162 ? 14.891 -13.359 0.88 1 98.94 162 LEU A CA 1
ATOM 1221 C C . LEU A 1 162 ? 15.664 -12.125 1.328 1 98.94 162 LEU A C 1
ATOM 1223 O O . LEU A 1 162 ? 15.172 -11 1.221 1 98.94 162 LEU A O 1
ATOM 1227 N N . VAL A 1 163 ? 16.875 -12.344 1.811 1 98.69 163 VAL A N 1
ATOM 1228 C CA . VAL A 1 163 ? 17.734 -11.227 2.188 1 98.69 163 VAL A CA 1
ATOM 1229 C C . VAL A 1 163 ? 18.438 -10.68 0.949 1 98.69 163 VAL A C 1
ATOM 1231 O O . VAL A 1 163 ? 19.172 -11.398 0.276 1 98.69 163 VAL A O 1
ATOM 1234 N N . VAL A 1 164 ? 18.172 -9.508 0.648 1 98 164 VAL A N 1
ATOM 1235 C CA . VAL A 1 164 ? 18.766 -8.773 -0.47 1 98 164 VAL A CA 1
ATOM 1236 C C . VAL A 1 164 ? 19.219 -7.398 -0.002 1 98 164 VAL A C 1
ATOM 1238 O O . VAL A 1 164 ? 18.406 -6.578 0.435 1 98 164 VAL A O 1
ATOM 1241 N N . ILE A 1 165 ? 20.516 -7.125 -0.073 1 96.19 165 ILE A N 1
ATOM 1242 C CA . ILE A 1 165 ? 21.031 -5.82 0.323 1 96.19 165 ILE A CA 1
ATOM 1243 C C . ILE A 1 165 ? 21.359 -4.996 -0.92 1 96.19 165 ILE A C 1
ATOM 1245 O O . ILE A 1 165 ? 21.375 -5.527 -2.033 1 96.19 165 ILE A O 1
ATOM 1249 N N . MET A 1 166 ? 21.609 -3.736 -0.746 1 93.25 166 MET A N 1
ATOM 1250 C CA . MET A 1 166 ? 21.797 -2.812 -1.86 1 93.25 166 MET A CA 1
ATOM 1251 C C . MET A 1 166 ? 22.953 -3.268 -2.748 1 93.25 166 MET A C 1
ATOM 1253 O O . MET A 1 166 ? 22.891 -3.139 -3.973 1 93.25 166 MET A O 1
ATOM 1257 N N . GLY A 1 167 ? 23.984 -3.736 -2.154 1 95.5 167 GLY A N 1
ATOM 1258 C CA . GLY A 1 167 ? 25.094 -4.266 -2.938 1 95.5 167 GLY A CA 1
ATOM 1259 C C . GLY A 1 167 ? 24.688 -5.379 -3.879 1 95.5 167 GLY A C 1
ATOM 1260 O O . GLY A 1 167 ? 25.172 -5.461 -5.008 1 95.5 167 GLY A O 1
ATOM 1261 N N . ASP A 1 168 ? 23.828 -6.312 -3.439 1 97.5 168 ASP A N 1
ATOM 1262 C CA . ASP A 1 168 ? 23.297 -7.387 -4.27 1 97.5 168 ASP A CA 1
ATOM 1263 C C . ASP A 1 168 ? 22.547 -6.828 -5.477 1 97.5 168 ASP A C 1
ATOM 1265 O O . ASP A 1 168 ? 22.688 -7.34 -6.594 1 97.5 168 ASP A O 1
ATOM 1269 N N . VAL A 1 169 ? 21.75 -5.77 -5.219 1 96.25 169 VAL A N 1
ATOM 1270 C CA . VAL A 1 169 ? 20.938 -5.145 -6.258 1 96.25 169 VAL A CA 1
ATOM 1271 C C . VAL A 1 169 ? 21.844 -4.551 -7.332 1 96.25 169 VAL A C 1
ATOM 1273 O O . VAL A 1 169 ? 21.656 -4.812 -8.523 1 96.25 169 VAL A O 1
ATOM 1276 N N . ASP A 1 170 ? 22.812 -3.824 -6.906 1 95.56 170 ASP A N 1
ATOM 1277 C CA . ASP A 1 170 ? 23.734 -3.186 -7.828 1 95.56 170 ASP A CA 1
ATOM 1278 C C . ASP A 1 170 ? 24.469 -4.223 -8.688 1 95.56 170 ASP A C 1
ATOM 1280 O O . ASP A 1 170 ? 24.578 -4.059 -9.898 1 95.56 170 ASP A O 1
ATOM 1284 N N . GLU A 1 171 ? 24.922 -5.207 -8.055 1 97.69 171 GLU A N 1
ATOM 1285 C CA . GLU A 1 171 ? 25.656 -6.258 -8.766 1 97.69 171 GLU A CA 1
ATOM 1286 C C . GLU A 1 171 ? 24.75 -6.965 -9.773 1 97.69 171 GLU A C 1
ATOM 1288 O O . GLU A 1 171 ? 25.156 -7.234 -10.898 1 97.69 171 GLU A O 1
ATOM 1293 N N . CYS A 1 172 ? 23.531 -7.277 -9.359 1 98.25 172 CYS A N 1
ATOM 1294 C CA . CYS A 1 172 ? 22.578 -7.949 -10.234 1 98.25 172 CYS A CA 1
ATOM 1295 C C . CYS A 1 172 ? 22.281 -7.105 -11.469 1 98.25 172 CYS A C 1
ATOM 1297 O O . CYS A 1 172 ? 22.297 -7.613 -12.594 1 98.25 172 CYS A O 1
ATOM 1299 N N . LEU A 1 173 ? 22.062 -5.859 -11.25 1 96.25 173 LEU A N 1
ATOM 1300 C CA . LEU A 1 173 ? 21.734 -4.965 -12.352 1 96.25 173 LEU A CA 1
ATOM 1301 C C . LEU A 1 173 ? 22.922 -4.793 -13.289 1 96.25 173 LEU A C 1
ATOM 1303 O O . LEU A 1 173 ? 22.766 -4.707 -14.508 1 96.25 173 LEU A O 1
ATOM 1307 N N . ALA A 1 174 ? 24.125 -4.766 -12.734 1 96.94 174 ALA A N 1
ATOM 1308 C CA . ALA A 1 174 ? 25.344 -4.641 -13.539 1 96.94 174 ALA A CA 1
ATOM 1309 C C . ALA A 1 174 ? 25.594 -5.902 -14.359 1 96.94 174 ALA A C 1
ATOM 1311 O O . ALA A 1 174 ? 26.016 -5.828 -15.516 1 96.94 174 ALA A O 1
ATOM 1312 N N . GLN A 1 175 ? 25.312 -7.059 -13.805 1 97.12 175 GLN A N 1
ATOM 1313 C CA . GLN A 1 175 ? 25.656 -8.344 -14.414 1 97.12 175 GLN A CA 1
ATOM 1314 C C . GLN A 1 175 ? 24.5 -8.875 -15.25 1 97.12 175 GLN A C 1
ATOM 1316 O O . GLN A 1 175 ? 24.688 -9.734 -16.109 1 97.12 175 GLN A O 1
ATOM 1321 N N . GLY A 1 176 ? 23.312 -8.438 -14.938 1 97 176 GLY A N 1
ATOM 1322 C CA . GLY A 1 176 ? 22.125 -8.969 -15.602 1 97 176 GLY A CA 1
ATOM 1323 C C . GLY A 1 176 ? 21.703 -10.32 -15.07 1 97 176 GLY A C 1
ATOM 1324 O O . GLY A 1 176 ? 21.062 -11.102 -15.781 1 97 176 GLY A O 1
ATOM 1325 N N . ALA A 1 177 ? 22.172 -10.641 -13.844 1 98 177 ALA A N 1
ATOM 1326 C CA . ALA A 1 177 ? 21.844 -11.906 -13.203 1 98 177 ALA A CA 1
ATOM 1327 C C . ALA A 1 177 ? 22.109 -11.852 -11.703 1 98 177 ALA A C 1
ATOM 1329 O O . ALA A 1 177 ? 22.969 -11.086 -11.25 1 98 177 ALA A O 1
ATOM 1330 N N . LEU A 1 178 ? 21.391 -12.633 -10.984 1 98.44 178 LEU A N 1
ATOM 1331 C CA . LEU A 1 178 ? 21.719 -12.781 -9.57 1 98.44 178 LEU A CA 1
ATOM 1332 C C . LEU A 1 178 ? 23.109 -13.375 -9.391 1 98.44 178 LEU A C 1
ATOM 1334 O O . LEU A 1 178 ? 23.5 -14.289 -10.125 1 98.44 178 LEU A O 1
ATOM 1338 N N . SER A 1 179 ? 23.812 -12.891 -8.438 1 98 179 SER A N 1
ATOM 1339 C CA . SER A 1 179 ? 25.156 -13.398 -8.188 1 98 179 SER A CA 1
ATOM 1340 C C . SER A 1 179 ? 25.109 -14.773 -7.535 1 98 179 SER A C 1
ATOM 1342 O O . SER A 1 179 ? 24.125 -15.133 -6.883 1 98 179 SER A O 1
ATOM 1344 N N . GLN A 1 180 ? 26.203 -15.461 -7.715 1 97.38 180 GLN A N 1
ATOM 1345 C CA . GLN A 1 180 ? 26.312 -16.766 -7.062 1 97.38 180 GLN A CA 1
ATOM 1346 C C . GLN A 1 180 ? 26.281 -16.625 -5.547 1 97.38 180 GLN A C 1
ATOM 1348 O O . GLN A 1 180 ? 25.75 -17.5 -4.852 1 97.38 180 GLN A O 1
ATOM 1353 N N . ASP A 1 181 ? 26.781 -15.523 -5.074 1 97.44 181 ASP A N 1
ATOM 1354 C CA . ASP A 1 181 ? 26.781 -15.273 -3.639 1 97.44 181 ASP A CA 1
ATOM 1355 C C . ASP A 1 181 ? 25.359 -15.172 -3.105 1 97.44 181 ASP A C 1
ATOM 1357 O O . ASP A 1 181 ? 25.031 -15.727 -2.051 1 97.44 181 ASP A O 1
ATOM 1361 N N . VAL A 1 182 ? 24.5 -14.492 -3.791 1 98.44 182 VAL A N 1
ATOM 1362 C CA . VAL A 1 182 ? 23.109 -14.328 -3.402 1 98.44 182 VAL A CA 1
ATOM 1363 C C . VAL A 1 182 ? 22.406 -15.688 -3.43 1 98.44 182 VAL A C 1
ATOM 1365 O O . VAL A 1 182 ? 21.719 -16.062 -2.475 1 98.44 182 VAL A O 1
ATOM 1368 N N . LEU A 1 183 ? 22.625 -16.469 -4.465 1 98.31 183 LEU A N 1
ATOM 1369 C CA . LEU A 1 183 ? 22 -17.766 -4.613 1 98.31 183 LEU A CA 1
ATOM 1370 C C . LEU A 1 183 ? 22.453 -18.719 -3.516 1 98.31 183 LEU A C 1
ATOM 1372 O O . LEU A 1 183 ? 21.656 -19.469 -2.957 1 98.31 183 LEU A O 1
ATOM 1376 N N . GLN A 1 184 ? 23.734 -18.641 -3.229 1 98 184 GLN A N 1
ATOM 1377 C CA . GLN A 1 184 ? 24.266 -19.484 -2.168 1 98 184 GLN A CA 1
ATOM 1378 C C . GLN A 1 184 ? 23.719 -19.078 -0.805 1 98 184 GLN A C 1
ATOM 1380 O O . GLN A 1 184 ? 23.406 -19.938 0.028 1 98 184 GLN A O 1
ATOM 1385 N N . ARG A 1 185 ? 23.625 -17.766 -0.595 1 98.06 185 ARG A N 1
ATOM 1386 C CA . ARG A 1 185 ? 23.031 -17.266 0.638 1 98.06 185 ARG A CA 1
ATOM 1387 C C . ARG A 1 185 ? 21.609 -17.781 0.817 1 98.06 185 ARG A C 1
ATOM 1389 O O . ARG A 1 185 ? 21.234 -18.234 1.903 1 98.06 185 ARG A O 1
ATOM 1396 N N . TRP A 1 186 ? 20.812 -17.812 -0.194 1 98.62 186 TRP A N 1
ATOM 1397 C CA . TRP A 1 186 ? 19.422 -18.266 -0.138 1 98.62 186 TRP A CA 1
ATOM 1398 C C . TRP A 1 186 ? 19.375 -19.781 0.08 1 98.62 186 TRP A C 1
ATOM 1400 O O . TRP A 1 186 ? 18.531 -20.266 0.849 1 98.62 186 TRP A O 1
ATOM 1410 N N . ALA A 1 187 ? 20.281 -20.5 -0.599 1 97.88 187 ALA A N 1
ATOM 1411 C CA . ALA A 1 187 ? 20.344 -21.953 -0.407 1 97.88 187 ALA A CA 1
ATOM 1412 C C . ALA A 1 187 ? 20.688 -22.297 1.036 1 97.88 187 ALA A C 1
ATOM 1414 O O . ALA A 1 187 ? 20.062 -23.188 1.638 1 97.88 187 ALA A O 1
ATOM 1415 N N . SER A 1 188 ? 21.641 -21.578 1.561 1 98 188 SER A N 1
ATOM 1416 C CA . SER A 1 188 ? 22.094 -21.828 2.924 1 98 188 SER A CA 1
ATOM 1417 C C . SER A 1 188 ? 21.016 -21.469 3.941 1 98 188 SER A C 1
ATOM 1419 O O . SER A 1 188 ? 20.984 -22.031 5.039 1 98 188 SER A O 1
ATOM 1421 N N . ALA A 1 189 ? 20.141 -20.609 3.553 1 98.12 189 ALA A N 1
ATOM 1422 C CA . ALA A 1 189 ? 19.047 -20.188 4.426 1 98.12 189 ALA A CA 1
ATOM 1423 C C . ALA A 1 189 ? 17.828 -21.078 4.23 1 98.12 189 ALA A C 1
ATOM 1425 O O . ALA A 1 189 ? 16.734 -20.75 4.707 1 98.12 189 ALA A O 1
ATOM 1426 N N . ASP A 1 190 ? 17.875 -22.094 3.484 1 98.19 190 ASP A N 1
ATOM 1427 C CA . ASP A 1 190 ? 16.844 -23.109 3.264 1 98.19 190 ASP A CA 1
ATOM 1428 C C . ASP A 1 190 ? 15.648 -22.516 2.52 1 98.19 190 ASP A C 1
ATOM 1430 O O . ASP A 1 190 ? 14.5 -22.875 2.789 1 98.19 190 ASP A O 1
ATOM 1434 N N . VAL A 1 191 ? 15.914 -21.547 1.646 1 98.62 191 VAL A N 1
ATOM 1435 C CA . VAL A 1 191 ? 14.859 -20.906 0.854 1 98.62 191 VAL A CA 1
ATOM 1436 C C . VAL A 1 191 ? 14.109 -21.969 0.052 1 98.62 191 VAL A C 1
ATOM 1438 O O . VAL A 1 191 ? 12.875 -22 0.038 1 98.62 191 VAL A O 1
ATOM 1441 N N . PRO A 1 192 ? 14.82 -22.984 -0.628 1 98.44 192 PRO A N 1
ATOM 1442 C CA . PRO A 1 192 ? 14.078 -24 -1.383 1 98.44 192 PRO A CA 1
ATOM 1443 C C . PRO A 1 192 ? 13.117 -24.797 -0.507 1 98.44 192 PRO A C 1
ATOM 1445 O O . PRO A 1 192 ? 11.984 -25.062 -0.911 1 98.44 192 PRO A O 1
ATOM 1448 N N . GLU A 1 193 ? 13.477 -25.109 0.663 1 98.44 193 GLU A N 1
ATOM 1449 C CA . GLU A 1 193 ? 12.625 -25.875 1.562 1 98.44 193 GLU A CA 1
ATOM 1450 C C . GLU A 1 193 ? 11.445 -25.047 2.055 1 98.44 193 GLU A C 1
ATOM 1452 O O . GLU A 1 193 ? 10.328 -25.562 2.17 1 98.44 193 GLU A O 1
ATOM 1457 N N . THR A 1 194 ? 11.719 -23.828 2.4 1 98.88 194 THR A N 1
ATOM 1458 C CA . THR A 1 194 ? 10.641 -22.938 2.83 1 98.88 194 THR A CA 1
ATOM 1459 C C . THR A 1 194 ? 9.633 -22.734 1.705 1 98.88 194 THR A C 1
ATOM 1461 O O . THR A 1 194 ? 8.422 -22.719 1.945 1 98.88 194 THR A O 1
ATOM 1464 N N . LEU A 1 195 ? 10.133 -22.547 0.476 1 98.81 195 LEU A N 1
ATOM 1465 C CA . LEU A 1 195 ? 9.266 -22.422 -0.689 1 98.81 195 LEU A CA 1
ATOM 1466 C C . LEU A 1 195 ? 8.422 -23.672 -0.886 1 98.81 195 LEU A C 1
ATOM 1468 O O . LEU A 1 195 ? 7.238 -23.578 -1.221 1 98.81 195 LEU A O 1
ATOM 1472 N N . ARG A 1 196 ? 9.023 -24.844 -0.677 1 98.56 196 ARG A N 1
ATOM 1473 C CA . ARG A 1 196 ? 8.281 -26.094 -0.769 1 98.56 196 ARG A CA 1
ATOM 1474 C C . ARG A 1 196 ? 7.145 -26.141 0.243 1 98.56 196 ARG A C 1
ATOM 1476 O O . ARG A 1 196 ? 6.027 -26.531 -0.088 1 98.56 196 ARG A O 1
ATOM 1483 N N . SER A 1 197 ? 7.453 -25.719 1.459 1 98.75 197 SER A N 1
ATOM 1484 C CA . SER A 1 197 ? 6.426 -25.688 2.494 1 98.75 197 SER A CA 1
ATOM 1485 C C . SER A 1 197 ? 5.27 -24.781 2.098 1 98.75 197 SER A C 1
ATOM 1487 O O . SER A 1 197 ? 4.102 -25.141 2.271 1 98.75 197 SER A O 1
ATOM 1489 N N . ALA A 1 198 ? 5.602 -23.609 1.586 1 98.75 198 ALA A N 1
ATOM 1490 C CA . ALA A 1 198 ? 4.574 -22.688 1.124 1 98.75 198 ALA A CA 1
ATOM 1491 C C . ALA A 1 198 ? 3.754 -23.297 -0.009 1 98.75 198 ALA A C 1
ATOM 1493 O O . ALA A 1 198 ? 2.525 -23.172 -0.028 1 98.75 198 ALA A O 1
ATOM 1494 N N . ALA A 1 199 ? 4.445 -23.938 -0.909 1 98.38 199 ALA A N 1
ATOM 1495 C CA . ALA A 1 199 ? 3.777 -24.594 -2.033 1 98.38 199 ALA A CA 1
ATOM 1496 C C . ALA A 1 199 ? 2.852 -25.703 -1.551 1 98.38 199 ALA A C 1
ATOM 1498 O O . ALA A 1 199 ? 1.747 -25.875 -2.072 1 98.38 199 ALA A O 1
ATOM 1499 N N . GLU A 1 200 ? 3.285 -26.453 -0.596 1 98.12 200 GLU A N 1
ATOM 1500 C CA . GLU A 1 200 ? 2.473 -27.531 -0.047 1 98.12 200 GLU A CA 1
ATOM 1501 C C . GLU A 1 200 ? 1.201 -26.984 0.602 1 98.12 200 GLU A C 1
ATOM 1503 O O . GLU A 1 200 ? 0.131 -27.578 0.479 1 98.12 200 GLU A O 1
ATOM 1508 N N . GLU A 1 201 ? 1.352 -25.906 1.222 1 98.06 201 GLU A N 1
ATOM 1509 C CA . GLU A 1 201 ? 0.174 -25.281 1.806 1 98.06 201 GLU A CA 1
ATOM 1510 C C . GLU A 1 201 ? -0.794 -24.812 0.724 1 98.06 201 GLU A C 1
ATOM 1512 O O . GLU A 1 201 ? -2.012 -24.922 0.877 1 98.06 201 GLU A O 1
ATOM 1517 N N . MET A 1 202 ? -0.26 -24.25 -0.356 1 97.19 202 MET A N 1
ATOM 1518 C CA . MET A 1 202 ? -1.101 -23.828 -1.475 1 97.19 202 MET A CA 1
ATOM 1519 C C . MET A 1 202 ? -1.863 -25.016 -2.055 1 97.19 202 MET A C 1
ATOM 1521 O O . MET A 1 202 ? -3.059 -24.922 -2.332 1 97.19 202 MET A O 1
ATOM 1525 N N . GLY A 1 203 ? -1.145 -26.141 -2.213 1 95.56 203 GLY A N 1
ATOM 1526 C CA . GLY A 1 203 ? -1.733 -27.328 -2.809 1 95.56 203 GLY A CA 1
ATOM 1527 C C . GLY A 1 203 ? -2.793 -27.969 -1.936 1 95.56 203 GLY A C 1
ATOM 1528 O O . GLY A 1 203 ? -3.635 -28.719 -2.426 1 95.56 203 GLY A O 1
ATOM 1529 N N . ALA A 1 204 ? -2.754 -27.703 -0.632 1 92.69 204 ALA A N 1
ATOM 1530 C CA . ALA A 1 204 ? -3.662 -28.344 0.326 1 92.69 204 ALA A CA 1
ATOM 1531 C C . ALA A 1 204 ? -4.969 -27.562 0.435 1 92.69 204 ALA A C 1
ATOM 1533 O O . ALA A 1 204 ? -5.895 -27.984 1.134 1 92.69 204 ALA A O 1
ATOM 1534 N N . GLN A 1 205 ? -5.078 -26.453 -0.203 1 83.19 205 GLN A N 1
ATOM 1535 C CA . GLN A 1 205 ? -6.27 -25.625 -0.106 1 83.19 205 GLN A CA 1
ATOM 1536 C C . GLN A 1 205 ? -7.305 -26.016 -1.158 1 83.19 205 GLN A C 1
ATOM 1538 O O . GLN A 1 205 ? -6.949 -26.531 -2.221 1 83.19 205 GLN A O 1
ATOM 1543 N N . MET B 1 1 ? 13.914 22.203 21.672 1 40.66 1 MET B N 1
ATOM 1544 C CA . MET B 1 1 ? 12.711 23.016 21.578 1 40.66 1 MET B CA 1
ATOM 1545 C C . MET B 1 1 ? 11.648 22.312 20.75 1 40.66 1 MET B C 1
ATOM 1547 O O . MET B 1 1 ? 11.969 21.656 19.75 1 40.66 1 MET B O 1
ATOM 1551 N N . PRO B 1 2 ? 10.477 21.938 21.297 1 51.09 2 PRO B N 1
ATOM 1552 C CA . PRO B 1 2 ? 9.5 21.25 20.438 1 51.09 2 PRO B CA 1
ATOM 1553 C C . PRO B 1 2 ? 9.383 21.875 19.047 1 51.09 2 PRO B C 1
ATOM 1555 O O . PRO B 1 2 ? 9.617 23.078 18.891 1 51.09 2 PRO B O 1
ATOM 1558 N N . ALA B 1 3 ? 9.664 21.031 17.922 1 57.94 3 ALA B N 1
ATOM 1559 C CA . ALA B 1 3 ? 9.609 21.562 16.562 1 57.94 3 ALA B CA 1
ATOM 1560 C C . ALA B 1 3 ? 8.438 22.531 16.391 1 57.94 3 ALA B C 1
ATOM 1562 O O . ALA B 1 3 ? 7.359 22.312 16.953 1 57.94 3 ALA B O 1
ATOM 1563 N N . ASN B 1 4 ? 8.656 23.812 16.234 1 80.44 4 ASN B N 1
ATOM 1564 C CA . ASN B 1 4 ? 7.645 24.812 15.93 1 80.44 4 ASN B CA 1
ATOM 1565 C C . ASN B 1 4 ? 6.805 24.422 14.719 1 80.44 4 ASN B C 1
ATOM 1567 O O . ASN B 1 4 ? 7.25 24.562 13.578 1 80.44 4 ASN B O 1
ATOM 1571 N N . ILE B 1 5 ? 5.672 23.625 14.93 1 94.25 5 ILE B N 1
ATOM 1572 C CA . ILE B 1 5 ? 4.77 23.234 13.852 1 94.25 5 ILE B CA 1
ATOM 1573 C C . ILE B 1 5 ? 3.994 24.453 13.359 1 94.25 5 ILE B C 1
ATOM 1575 O O . ILE B 1 5 ? 3.191 25.031 14.094 1 94.25 5 ILE B O 1
ATOM 1579 N N . ARG B 1 6 ? 4.281 24.922 12.156 1 95.69 6 ARG B N 1
ATOM 1580 C CA . ARG B 1 6 ? 3.666 26.141 11.609 1 95.69 6 ARG B CA 1
ATOM 1581 C C . ARG B 1 6 ? 2.693 25.797 10.492 1 95.69 6 ARG B C 1
ATOM 1583 O O . ARG B 1 6 ? 1.709 26.5 10.281 1 95.69 6 ARG B O 1
ATOM 1590 N N . ASN B 1 7 ? 2.994 24.766 9.75 1 97.81 7 ASN B N 1
ATOM 1591 C CA . ASN B 1 7 ? 2.166 24.359 8.625 1 97.81 7 ASN B CA 1
ATOM 1592 C C . ASN B 1 7 ? 1.775 22.891 8.711 1 97.81 7 ASN B C 1
ATOM 1594 O O . ASN B 1 7 ? 2.635 22 8.625 1 97.81 7 ASN B O 1
ATOM 1598 N N . ILE B 1 8 ? 0.506 22.609 8.828 1 98.69 8 ILE B N 1
ATOM 1599 C CA . ILE B 1 8 ? -0.01 21.234 8.898 1 98.69 8 ILE B CA 1
ATOM 1600 C C . ILE B 1 8 ? -0.777 20.922 7.617 1 98.69 8 ILE B C 1
ATOM 1602 O O . ILE B 1 8 ? -1.708 21.641 7.246 1 98.69 8 ILE B O 1
ATOM 1606 N N . G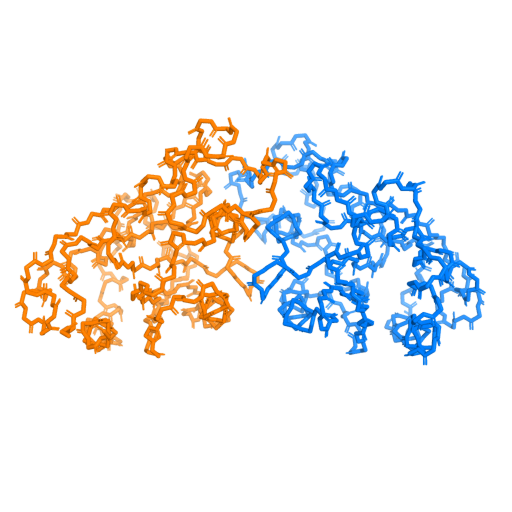LY B 1 9 ? -0.312 19.938 6.926 1 98.88 9 GLY B N 1
ATOM 1607 C CA . GLY B 1 9 ? -1.046 19.438 5.77 1 98.88 9 GLY B CA 1
ATOM 1608 C C . GLY B 1 9 ? -2.047 18.359 6.121 1 98.88 9 GLY B C 1
ATOM 1609 O O . GLY B 1 9 ? -1.685 17.328 6.711 1 98.88 9 GLY B O 1
ATOM 1610 N N . ILE B 1 10 ? -3.312 18.562 5.859 1 98.94 10 ILE B N 1
ATOM 1611 C CA . ILE B 1 10 ? -4.344 17.531 5.953 1 98.94 10 ILE B CA 1
ATOM 1612 C C . ILE B 1 10 ? -4.527 16.859 4.594 1 98.94 10 ILE B C 1
ATOM 1614 O O . ILE B 1 10 ? -4.98 17.5 3.637 1 98.94 10 ILE B O 1
ATOM 1618 N N . VAL B 1 11 ? -4.227 15.609 4.531 1 99 11 VAL B N 1
ATOM 1619 C CA . VAL B 1 11 ? -4.027 14.945 3.248 1 99 11 VAL B CA 1
ATOM 1620 C C . VAL B 1 11 ? -5.262 14.125 2.891 1 99 11 VAL B C 1
ATOM 1622 O O . VAL B 1 11 ? -5.664 13.234 3.645 1 99 11 VAL B O 1
ATOM 1625 N N . THR B 1 12 ? -5.941 14.469 1.767 1 98.94 12 THR B N 1
ATOM 1626 C CA . THR B 1 12 ? -6.922 13.594 1.132 1 98.94 12 THR B CA 1
ATOM 1627 C C . THR B 1 12 ? -6.234 12.461 0.388 1 98.94 12 THR B C 1
ATOM 1629 O O . THR B 1 12 ? -5.629 12.672 -0.666 1 98.94 12 THR B O 1
ATOM 1632 N N . CYS B 1 13 ? -6.395 11.234 0.823 1 98.94 13 CYS B N 1
ATOM 1633 C CA . CYS B 1 13 ? -5.449 10.18 0.464 1 98.94 13 CYS B CA 1
ATOM 1634 C C . CYS B 1 13 ? -5.977 9.344 -0.695 1 98.94 13 CYS B C 1
ATOM 1636 O O . CYS B 1 13 ? -5.223 8.602 -1.326 1 98.94 13 CYS B O 1
ATOM 1638 N N . SER B 1 14 ? -7.32 9.406 -0.933 1 98.56 14 SER B N 1
ATOM 1639 C CA . SER B 1 14 ? -7.891 8.688 -2.066 1 98.56 14 SER B CA 1
ATOM 1640 C C . SER B 1 14 ? -7.816 9.516 -3.342 1 98.56 14 SER B C 1
ATOM 1642 O O . SER B 1 14 ? -8.07 10.719 -3.32 1 98.56 14 SER B O 1
ATOM 1644 N N . THR B 1 15 ? -7.48 8.867 -4.434 1 98.38 15 THR B N 1
ATOM 1645 C CA . THR B 1 15 ? -7.48 9.555 -5.723 1 98.38 15 THR B CA 1
ATOM 1646 C C . THR B 1 15 ? -8.531 8.953 -6.652 1 98.38 15 THR B C 1
ATOM 1648 O O . THR B 1 15 ? -8.5 9.18 -7.863 1 98.38 15 THR B O 1
ATOM 1651 N N . ARG B 1 16 ? -9.445 8.125 -6.148 1 96.44 16 ARG B N 1
ATOM 1652 C CA . ARG B 1 16 ? -10.5 7.566 -6.988 1 96.44 16 ARG B CA 1
ATOM 1653 C C . ARG B 1 16 ? -11.352 8.672 -7.605 1 96.44 16 ARG B C 1
ATOM 1655 O O . ARG B 1 16 ? -11.5 9.75 -7.023 1 96.44 16 ARG B O 1
ATOM 1662 N N . SER B 1 17 ? -11.891 8.375 -8.773 1 94.69 17 SER B N 1
ATOM 1663 C CA . SER B 1 17 ? -12.719 9.367 -9.445 1 94.69 17 SER B CA 1
ATOM 1664 C C . SER B 1 17 ? -14.008 9.633 -8.68 1 94.69 17 SER B C 1
ATOM 1666 O O . SER B 1 17 ? -14.523 10.758 -8.688 1 94.69 17 SER B O 1
ATOM 1668 N N . THR B 1 18 ? -14.547 8.625 -8.141 1 93.25 18 THR B N 1
ATOM 1669 C CA . THR B 1 18 ? -15.68 8.719 -7.223 1 93.25 18 THR B CA 1
ATOM 1670 C C . THR B 1 18 ? -15.219 8.508 -5.781 1 93.25 18 THR B C 1
ATOM 1672 O O . THR B 1 18 ? -14.898 7.387 -5.383 1 93.25 18 THR B O 1
ATOM 1675 N N . ARG B 1 19 ? -15.172 9.625 -5.074 1 95.5 19 ARG B N 1
ATOM 1676 C CA . ARG B 1 19 ? -14.586 9.508 -3.746 1 95.5 19 ARG B CA 1
ATOM 1677 C C . ARG B 1 19 ? -15.273 10.445 -2.76 1 95.5 19 ARG B C 1
ATOM 1679 O O . ARG B 1 19 ? -15.609 11.578 -3.105 1 95.5 19 ARG B O 1
ATOM 1686 N N . VAL B 1 20 ? -15.43 10.008 -1.539 1 98.12 20 VAL B N 1
ATOM 1687 C CA . VAL B 1 20 ? -16.031 10.766 -0.443 1 98.12 20 VAL B CA 1
ATOM 1688 C C . VAL B 1 20 ? -14.93 11.438 0.38 1 98.12 20 VAL B C 1
ATOM 1690 O O . VAL B 1 20 ? -15.203 12.336 1.178 1 98.12 20 VAL B O 1
ATOM 1693 N N . ASN B 1 21 ? -13.672 11.086 0.149 1 98.81 21 ASN B N 1
ATOM 1694 C CA . ASN B 1 21 ? -12.539 11.461 0.988 1 98.81 21 ASN B CA 1
ATOM 1695 C C . ASN B 1 21 ? -12.406 12.984 1.095 1 98.81 21 ASN B C 1
ATOM 1697 O O . ASN B 1 21 ? -12.172 13.516 2.182 1 98.81 21 ASN B O 1
ATOM 1701 N N . PRO B 1 22 ? -12.625 13.758 0.034 1 98.81 22 PRO B N 1
ATOM 1702 C CA . PRO B 1 22 ? -12.516 15.219 0.16 1 98.81 22 PRO B CA 1
ATOM 1703 C C . PRO B 1 22 ? -13.523 15.805 1.142 1 98.81 22 PRO B C 1
ATOM 1705 O O . PRO B 1 22 ? -13.203 16.75 1.873 1 98.81 22 PRO B O 1
ATOM 1708 N N . TYR B 1 23 ? -14.734 15.266 1.197 1 98.88 23 TYR B N 1
ATOM 1709 C CA . TYR B 1 23 ? -15.742 15.75 2.133 1 98.88 23 TYR B CA 1
ATOM 1710 C C . TYR B 1 23 ? -15.344 15.445 3.572 1 98.88 23 TYR B C 1
ATOM 1712 O O . TYR B 1 23 ? -15.516 16.281 4.461 1 98.88 23 TYR B O 1
ATOM 1720 N N . ILE B 1 24 ? -14.773 14.297 3.773 1 98.94 24 ILE B N 1
ATOM 1721 C CA . ILE B 1 24 ? -14.312 13.906 5.102 1 98.94 24 ILE B CA 1
ATOM 1722 C C . ILE B 1 24 ? -13.133 14.781 5.516 1 98.94 24 ILE B C 1
ATOM 1724 O O . ILE B 1 24 ? -13.086 15.266 6.648 1 98.94 24 ILE B O 1
ATOM 1728 N N . THR B 1 25 ? -12.227 14.984 4.566 1 98.94 25 THR B N 1
ATOM 1729 C CA . THR B 1 25 ? -11.055 15.82 4.832 1 98.94 25 THR B CA 1
ATOM 1730 C C . THR B 1 25 ? -11.484 17.234 5.219 1 98.94 25 THR B C 1
ATOM 1732 O O . THR B 1 25 ? -10.93 17.812 6.148 1 98.94 25 THR B O 1
ATOM 1735 N N . GLN B 1 26 ? -12.469 17.766 4.559 1 98.81 26 GLN B N 1
ATOM 1736 C CA . GLN B 1 26 ? -12.977 19.094 4.883 1 98.81 26 GLN B CA 1
ATOM 1737 C C . GLN B 1 26 ? -13.547 19.141 6.301 1 98.81 26 GLN B C 1
ATOM 1739 O O . GLN B 1 26 ? -13.352 20.109 7.027 1 98.81 26 GLN B O 1
ATOM 1744 N N . HIS B 1 27 ? -14.258 18.109 6.645 1 98.88 27 HIS B N 1
ATOM 1745 C CA . HIS B 1 27 ? -14.805 18.047 7.996 1 98.88 27 HIS B CA 1
ATOM 1746 C C . HIS B 1 27 ? -13.695 17.984 9.039 1 98.88 27 HIS B C 1
ATOM 1748 O O . HIS B 1 27 ? -13.75 18.688 10.055 1 98.88 27 HIS B O 1
ATOM 1754 N N . ILE B 1 28 ? -12.664 17.141 8.812 1 98.94 28 ILE B N 1
ATOM 1755 C CA . ILE B 1 28 ? -11.531 17.031 9.719 1 98.94 28 ILE B CA 1
ATOM 1756 C C . ILE B 1 28 ? -10.805 18.375 9.812 1 98.94 28 ILE B C 1
ATOM 1758 O O . ILE B 1 28 ? -10.391 18.781 10.898 1 98.94 28 ILE B O 1
ATOM 1762 N N . HIS B 1 29 ? -10.641 19.031 8.641 1 98.88 29 HIS B N 1
ATOM 1763 C CA . HIS B 1 29 ? -10.055 20.359 8.625 1 98.88 29 HIS B CA 1
ATOM 1764 C C . HIS B 1 29 ? -10.828 21.312 9.539 1 98.88 29 HIS B C 1
ATOM 1766 O O . HIS B 1 29 ? -10.227 22.031 10.344 1 98.88 29 HIS B O 1
ATOM 1772 N N . ALA B 1 30 ? -12.148 21.328 9.477 1 98.69 30 ALA B N 1
ATOM 1773 C CA . ALA B 1 30 ? -12.984 22.219 10.281 1 98.69 30 ALA B CA 1
ATOM 1774 C C . ALA B 1 30 ? -12.836 21.906 11.773 1 98.69 30 ALA B C 1
ATOM 1776 O O . ALA B 1 30 ? -12.719 22.812 12.594 1 98.69 30 ALA B O 1
ATOM 1777 N N . LEU B 1 31 ? -12.836 20.625 12.102 1 98.75 31 LEU B N 1
ATOM 1778 C CA . LEU B 1 31 ? -12.664 20.234 13.492 1 98.75 31 LEU B CA 1
ATOM 1779 C C . LEU B 1 31 ? -11.312 20.688 14.031 1 98.75 31 LEU B C 1
ATOM 1781 O O . LEU B 1 31 ? -11.234 21.234 15.133 1 98.75 31 LEU B O 1
ATOM 1785 N N . LEU B 1 32 ? -10.273 20.453 13.258 1 98.69 32 LEU B N 1
ATOM 1786 C CA . LEU B 1 32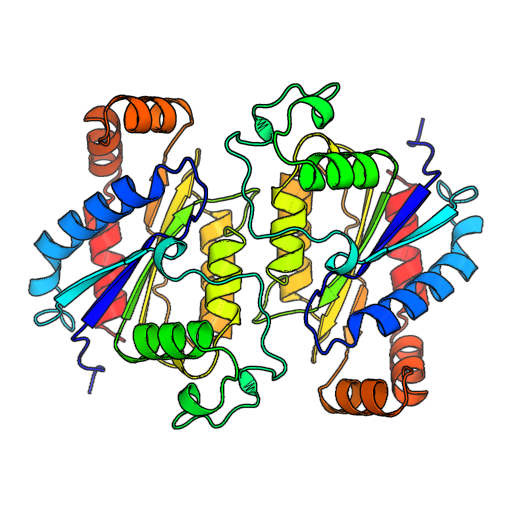 ? -8.93 20.844 13.68 1 98.69 32 LEU B CA 1
ATOM 1787 C C . LEU B 1 32 ? -8.82 22.359 13.812 1 98.69 32 LEU B C 1
ATOM 1789 O O . LEU B 1 32 ? -8.195 22.859 14.758 1 98.69 32 LEU B O 1
ATOM 1793 N N . ALA B 1 33 ? -9.383 23.078 12.844 1 98.44 33 ALA B N 1
ATOM 1794 C CA . ALA B 1 33 ? -9.336 24.531 12.867 1 98.44 33 ALA B CA 1
ATOM 1795 C C . ALA B 1 33 ? -9.969 25.078 14.141 1 98.44 33 ALA B C 1
ATOM 1797 O O . ALA B 1 33 ? -9.516 26.109 14.664 1 98.44 33 ALA B O 1
ATOM 1798 N N . ALA B 1 34 ? -10.93 24.391 14.656 1 98.06 34 ALA B N 1
ATOM 1799 C CA . ALA B 1 34 ? -11.664 24.844 15.836 1 98.06 34 ALA B CA 1
ATOM 1800 C C . ALA B 1 34 ? -10.859 24.609 17.109 1 98.06 34 ALA B C 1
ATOM 1802 O O . ALA B 1 34 ? -11.109 25.234 18.141 1 98.06 34 ALA B O 1
ATOM 1803 N N . MET B 1 35 ? -9.836 23.75 17.016 1 97.62 35 MET B N 1
ATOM 1804 C CA . MET B 1 35 ? -9.211 23.359 18.266 1 97.62 35 MET B CA 1
ATOM 1805 C C . MET B 1 35 ? -7.707 23.609 18.234 1 97.62 35 MET B C 1
ATOM 1807 O O . MET B 1 35 ? -7.043 23.609 19.266 1 97.62 35 MET B O 1
ATOM 1811 N N . VAL B 1 36 ? -7.168 23.828 17.031 1 96.38 36 VAL B N 1
ATOM 1812 C CA . VAL B 1 36 ? -5.723 23.781 16.828 1 96.38 36 VAL B CA 1
ATOM 1813 C C . VAL B 1 36 ? -5.039 24.828 17.703 1 96.38 36 VAL B C 1
ATOM 1815 O O . VAL B 1 36 ? -3.975 24.562 18.281 1 96.38 36 VAL B O 1
ATOM 1818 N N . HIS B 1 37 ? -5.602 26.016 17.953 1 95.38 37 HIS B N 1
ATOM 1819 C CA . HIS B 1 37 ? -4.988 27.125 18.688 1 95.38 37 HIS B CA 1
ATOM 1820 C C . HIS B 1 37 ? -4.93 26.828 20.172 1 95.38 37 HIS B C 1
ATOM 1822 O O . HIS B 1 37 ? -4.199 27.484 20.922 1 95.38 37 HIS B O 1
ATOM 1828 N N . ASP B 1 38 ? -5.695 25.828 20.594 1 96.19 38 ASP B N 1
ATOM 1829 C CA . ASP B 1 38 ? -5.715 25.438 22 1 96.19 38 ASP B CA 1
ATOM 1830 C C . ASP B 1 38 ? -4.766 24.281 22.266 1 96.19 38 ASP B C 1
ATOM 1832 O O . ASP B 1 38 ? -4.609 23.859 23.406 1 96.19 38 ASP B O 1
ATOM 1836 N N . VAL B 1 39 ? -4.16 23.75 21.297 1 96.44 39 VAL B N 1
ATOM 1837 C CA . VAL B 1 39 ? -3.273 22.594 21.4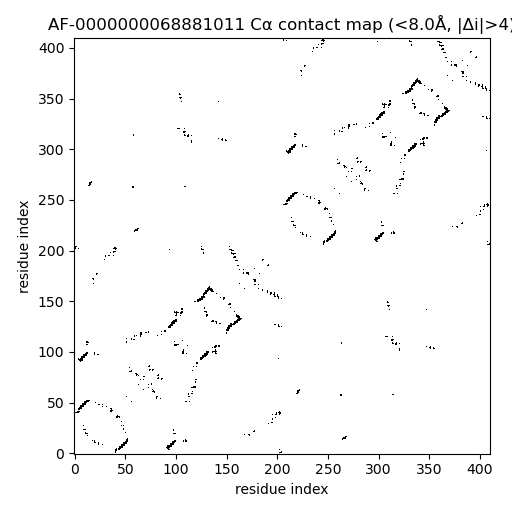53 1 96.44 39 VAL B CA 1
ATOM 1838 C C . VAL B 1 39 ? -1.83 23.078 21.594 1 96.44 39 VAL B C 1
ATOM 1840 O O . VAL B 1 39 ? -1.279 23.703 20.688 1 96.44 39 VAL B O 1
ATOM 1843 N N . PRO B 1 40 ? -1.21 22.812 22.719 1 95 40 PRO B N 1
ATOM 1844 C CA . PRO B 1 40 ? 0.196 23.203 22.859 1 95 40 PRO B CA 1
ATOM 1845 C C . PRO B 1 40 ? 1.072 22.656 21.734 1 95 40 PRO B C 1
ATOM 1847 O O . PRO B 1 40 ? 0.957 21.5 21.344 1 95 40 PRO B O 1
ATOM 1850 N N . GLY B 1 41 ? 1.889 23.5 21.156 1 95.25 41 GLY B N 1
ATOM 1851 C CA . GLY B 1 41 ? 2.781 23.125 20.062 1 95.25 41 GLY B CA 1
ATOM 1852 C C . GLY B 1 41 ? 2.205 23.406 18.703 1 95.25 41 GLY B C 1
ATOM 1853 O O . GLY B 1 41 ? 2.932 23.406 17.703 1 95.25 41 GLY B O 1
ATOM 1854 N N . LEU B 1 42 ? 0.814 23.656 18.719 1 96.81 42 LEU B N 1
ATOM 1855 C CA . LEU B 1 42 ? 0.16 23.875 17.422 1 96.81 42 LEU B CA 1
ATOM 1856 C C . LEU B 1 42 ? -0.548 25.219 17.391 1 96.81 42 LEU B C 1
ATOM 1858 O O . LEU B 1 42 ? -1.277 25.516 16.438 1 96.81 42 LEU B O 1
ATOM 1862 N N . GLN B 1 43 ? -0.345 26.031 18.328 1 94.94 43 GLN B N 1
ATOM 1863 C CA . GLN B 1 43 ? -1.138 27.234 18.531 1 94.94 43 GLN B CA 1
ATOM 1864 C C . GLN B 1 43 ? -1.042 28.172 17.344 1 94.94 43 GLN B C 1
ATOM 1866 O O . GLN B 1 43 ? -2.008 28.875 17 1 94.94 43 GLN B O 1
ATOM 1871 N N . ASP B 1 44 ? 0.083 28.188 16.688 1 93.81 44 ASP B N 1
ATOM 1872 C CA . ASP B 1 44 ? 0.308 29.109 15.578 1 93.81 44 ASP B CA 1
ATOM 1873 C C . ASP B 1 44 ? 0.234 28.391 14.234 1 93.81 44 ASP B C 1
ATOM 1875 O O . ASP B 1 44 ? 0.611 28.953 13.203 1 93.81 44 ASP B O 1
ATOM 1879 N N . ALA B 1 45 ? -0.231 27.156 14.289 1 96.56 45 ALA B N 1
ATOM 1880 C CA . ALA B 1 45 ? -0.212 26.344 13.078 1 96.56 45 ALA B CA 1
ATOM 1881 C C . ALA B 1 45 ? -1.305 26.781 12.102 1 96.56 45 ALA B C 1
ATOM 1883 O O . ALA B 1 45 ? -2.41 27.141 12.523 1 96.56 45 ALA B O 1
ATOM 1884 N N . THR B 1 46 ? -0.959 26.828 10.875 1 97.81 46 THR B N 1
ATOM 1885 C CA . THR B 1 46 ? -1.931 26.969 9.789 1 97.81 46 THR B CA 1
ATOM 1886 C C . THR B 1 46 ? -2.238 25.594 9.18 1 97.81 46 THR B C 1
ATOM 1888 O O . THR 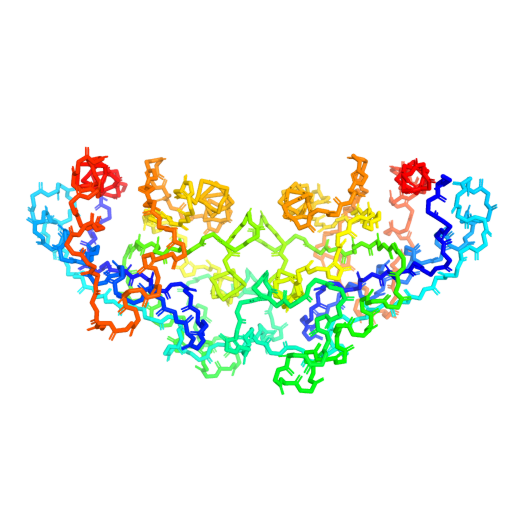B 1 46 ? -1.39 24.703 9.18 1 97.81 46 THR B O 1
ATOM 1891 N N . LEU B 1 47 ? -3.459 25.5 8.75 1 98.62 47 LEU B N 1
ATOM 1892 C CA . LEU B 1 47 ? -3.914 24.25 8.156 1 98.62 47 LEU B CA 1
ATOM 1893 C C . LEU B 1 47 ? -4.113 24.406 6.648 1 98.62 47 LEU B C 1
ATOM 1895 O O . LEU B 1 47 ? -4.645 25.422 6.191 1 98.62 47 LEU B O 1
ATOM 1899 N N . SER B 1 48 ? -3.641 23.484 5.91 1 98.5 48 SER B N 1
ATOM 1900 C CA . SER B 1 48 ? -3.928 23.406 4.484 1 98.5 48 SER B CA 1
ATOM 1901 C C . SER B 1 48 ? -4.305 22 4.062 1 98.5 48 SER B C 1
ATOM 1903 O O . SER B 1 48 ? -3.811 21.016 4.633 1 98.5 48 SER B O 1
ATOM 1905 N N . ILE B 1 49 ? -5.172 21.906 3.086 1 98.88 49 ILE B N 1
ATOM 1906 C CA . ILE B 1 49 ? -5.562 20.609 2.549 1 98.88 49 ILE B CA 1
ATOM 1907 C C . ILE B 1 49 ? -4.664 20.25 1.368 1 98.88 49 ILE B C 1
ATOM 1909 O O . ILE B 1 49 ? -4.402 21.078 0.499 1 98.88 49 ILE B O 1
ATOM 1913 N N . ILE B 1 50 ? -4.113 19.109 1.391 1 98.94 50 ILE B N 1
ATOM 1914 C CA . ILE B 1 50 ? -3.354 18.516 0.294 1 98.94 50 ILE B CA 1
ATOM 1915 C C . ILE B 1 50 ? -4.148 17.375 -0.323 1 98.94 50 ILE B C 1
ATOM 1917 O O . ILE B 1 50 ? -4.348 16.328 0.313 1 98.94 50 ILE B O 1
ATOM 1921 N N . ASP B 1 51 ? -4.629 17.562 -1.488 1 98.88 51 ASP B N 1
ATOM 1922 C CA . ASP B 1 51 ? -5.32 16.5 -2.213 1 98.88 51 ASP B CA 1
ATOM 1923 C C . ASP B 1 51 ? -4.348 15.711 -3.09 1 98.88 51 ASP B C 1
ATOM 1925 O O . ASP B 1 51 ? -3.781 16.25 -4.039 1 98.88 51 ASP B O 1
ATOM 1929 N N . LEU B 1 52 ? -4.195 14.406 -2.846 1 98.88 52 LEU B N 1
ATOM 1930 C CA . LEU B 1 52 ? -3.23 13.609 -3.594 1 98.88 52 LEU B CA 1
ATOM 1931 C C . LEU B 1 52 ? -3.611 13.547 -5.07 1 98.88 52 LEU B C 1
ATOM 1933 O O . LEU B 1 52 ? -2.74 13.453 -5.938 1 98.88 52 LEU B O 1
ATOM 1937 N N . GLU B 1 53 ? -4.91 13.586 -5.328 1 98.56 53 GLU B N 1
ATOM 1938 C CA . GLU B 1 53 ? -5.32 13.602 -6.727 1 98.56 53 GLU B CA 1
ATOM 1939 C C . GLU B 1 53 ? -4.73 14.805 -7.461 1 98.56 53 GLU B C 1
ATOM 1941 O O . GLU B 1 53 ? -4.262 14.68 -8.594 1 98.56 53 GLU B O 1
ATOM 1946 N N . ALA B 1 54 ? -4.715 15.969 -6.828 1 98.38 54 ALA B N 1
ATOM 1947 C CA . ALA B 1 54 ? -4.234 17.203 -7.438 1 98.38 54 ALA B CA 1
ATOM 1948 C C . ALA B 1 54 ? -2.721 17.172 -7.621 1 98.38 54 ALA B C 1
ATOM 1950 O O . ALA B 1 54 ? -2.162 18 -8.359 1 98.38 54 ALA B O 1
ATOM 1951 N N . GLN B 1 55 ? -1.994 16.281 -6.973 1 98.56 55 GLN B N 1
ATOM 1952 C CA . GLN B 1 55 ? -0.541 16.219 -7.082 1 98.56 55 GLN B CA 1
ATOM 1953 C C . GLN B 1 55 ? -0.116 15.492 -8.352 1 98.56 55 GLN B C 1
ATOM 1955 O O . GLN B 1 55 ? 1.03 15.609 -8.789 1 98.56 55 GLN B O 1
ATOM 1960 N N . GLY B 1 56 ? -1.047 14.672 -8.906 1 97.88 56 GLY B N 1
ATOM 1961 C CA . GLY B 1 56 ? -0.807 14.078 -10.211 1 97.88 56 GLY B CA 1
ATOM 1962 C C . GLY B 1 56 ? 0.398 13.156 -10.234 1 97.88 56 GLY B C 1
ATOM 1963 O O . GLY B 1 56 ? 1.248 13.258 -11.125 1 97.88 56 GLY B O 1
ATOM 1964 N N . LEU B 1 57 ? 0.531 12.266 -9.25 1 98.56 57 LEU B N 1
ATOM 1965 C CA . LEU B 1 57 ? 1.646 11.328 -9.172 1 98.56 57 LEU B CA 1
ATOM 1966 C C . LEU B 1 57 ? 1.297 10.016 -9.867 1 98.56 57 LEU B C 1
ATOM 1968 O O . LEU B 1 57 ? 0.453 9.258 -9.383 1 98.56 57 LEU B O 1
ATOM 1972 N N . PRO B 1 58 ? 1.896 9.734 -10.992 1 97.88 58 PRO B N 1
ATOM 1973 C CA . PRO B 1 58 ? 1.748 8.375 -11.516 1 97.88 58 PRO B CA 1
ATOM 1974 C C . PRO B 1 58 ? 2.363 7.32 -10.594 1 97.88 58 PRO B C 1
ATOM 1976 O O . PRO B 1 58 ? 2.885 7.656 -9.531 1 97.88 58 PRO B O 1
ATOM 1979 N N . LEU B 1 59 ? 2.211 6.047 -10.93 1 98.25 59 LEU B N 1
ATOM 1980 C CA . LEU B 1 59 ? 3.02 5.078 -10.195 1 98.25 59 LEU B CA 1
ATOM 1981 C C . LEU B 1 59 ? 4.5 5.441 -10.266 1 98.25 59 LEU B C 1
ATOM 1983 O O . LEU B 1 59 ? 4.984 5.891 -11.305 1 98.25 59 LEU B O 1
ATOM 1987 N N . PHE B 1 60 ? 5.16 5.266 -9.203 1 98.31 60 PHE B N 1
ATOM 1988 C CA . PHE B 1 60 ? 6.535 5.719 -9.023 1 98.31 60 PHE B CA 1
ATOM 1989 C C . PHE B 1 60 ? 7.348 5.512 -10.289 1 98.31 60 PHE B C 1
ATOM 1991 O O . PHE B 1 60 ? 7.438 4.391 -10.805 1 98.31 60 PHE B O 1
ATOM 1998 N N . ASP B 1 61 ? 7.93 6.621 -10.781 1 97.69 61 ASP B N 1
ATOM 1999 C CA . ASP B 1 61 ? 8.625 6.527 -12.055 1 97.69 61 ASP B CA 1
ATOM 2000 C C . ASP B 1 61 ? 9.969 7.254 -12.008 1 97.69 61 ASP B C 1
ATOM 2002 O O . ASP B 1 61 ? 10.453 7.75 -13.023 1 97.69 61 ASP B O 1
ATOM 2006 N N . GLU B 1 62 ? 10.57 7.402 -10.867 1 97.69 62 GLU B N 1
ATOM 2007 C CA . GLU B 1 62 ? 11.945 7.875 -10.711 1 97.69 62 GLU B CA 1
ATOM 2008 C C . GLU B 1 62 ? 12.945 6.738 -10.883 1 97.69 62 GLU B C 1
ATOM 2010 O O . GLU B 1 62 ? 12.719 5.625 -10.398 1 97.69 62 GLU B O 1
ATOM 2015 N N . PRO B 1 63 ? 14.047 6.965 -11.5 1 95.5 63 PRO B N 1
ATOM 2016 C CA . PRO B 1 63 ? 15.07 5.922 -11.609 1 95.5 63 PRO B CA 1
ATOM 2017 C C . PRO B 1 63 ? 15.812 5.68 -10.305 1 95.5 63 PRO B C 1
ATOM 2019 O O . PRO B 1 63 ? 16.219 4.551 -10.016 1 95.5 63 PRO B O 1
ATOM 2022 N N . ALA B 1 64 ? 15.984 6.672 -9.531 1 93.88 64 ALA B N 1
ATOM 2023 C CA . ALA B 1 64 ? 16.75 6.566 -8.289 1 93.88 64 ALA B CA 1
ATOM 2024 C C . ALA B 1 64 ? 15.852 6.16 -7.125 1 93.88 64 ALA B C 1
ATOM 2026 O O . ALA B 1 64 ? 14.672 6.52 -7.086 1 93.88 64 ALA B O 1
ATOM 2027 N N . VAL B 1 65 ? 16.438 5.402 -6.215 1 94.62 65 VAL B N 1
ATOM 2028 C CA . VAL B 1 65 ? 15.789 5.145 -4.938 1 94.62 65 VAL B CA 1
ATOM 2029 C C . VAL B 1 65 ? 15.852 6.395 -4.062 1 94.62 65 VAL B C 1
ATOM 2031 O O . VAL B 1 65 ? 16.938 6.898 -3.771 1 94.62 65 VAL B O 1
ATOM 2034 N N . PRO B 1 66 ? 14.742 6.863 -3.539 1 97.56 66 PRO B N 1
ATOM 2035 C CA . PRO B 1 66 ? 14.727 8.133 -2.809 1 97.56 66 PRO B CA 1
ATOM 2036 C C . PRO B 1 66 ? 15.672 8.133 -1.61 1 97.56 66 PRO B C 1
ATOM 2038 O O . PRO B 1 66 ? 16.312 9.148 -1.325 1 97.56 66 PRO B O 1
ATOM 2041 N N . ALA B 1 67 ? 15.828 7.027 -0.937 1 96.94 67 ALA B N 1
ATOM 2042 C CA . ALA B 1 67 ? 16.688 6.934 0.242 1 96.94 67 ALA B CA 1
ATOM 2043 C C . ALA B 1 67 ? 18.156 7.145 -0.126 1 96.94 67 ALA B C 1
ATOM 2045 O O . ALA B 1 67 ? 18.984 7.441 0.739 1 96.94 67 ALA B O 1
ATOM 2046 N N . GLY B 1 68 ? 18.469 6.93 -1.393 1 95.88 68 GLY B N 1
ATOM 2047 C CA . GLY B 1 68 ? 19.844 7.055 -1.85 1 95.88 68 GLY B CA 1
ATOM 2048 C C . GLY B 1 68 ? 20.219 8.469 -2.264 1 95.88 68 GLY B C 1
ATOM 2049 O O . GLY B 1 68 ? 21.359 8.734 -2.631 1 95.88 68 GLY B O 1
ATOM 2050 N N . LEU B 1 69 ? 19.281 9.391 -2.225 1 97.62 69 LEU B N 1
ATOM 2051 C CA . LEU B 1 69 ? 19.531 10.781 -2.596 1 97.62 69 LEU B CA 1
ATOM 2052 C C . LEU B 1 69 ? 20.125 11.555 -1.429 1 97.62 69 LEU B C 1
ATOM 2054 O O . LEU B 1 69 ? 20.062 11.109 -0.282 1 97.62 69 LEU B O 1
ATOM 2058 N N . PRO B 1 70 ? 20.734 12.75 -1.684 1 97.31 70 PRO B N 1
ATOM 2059 C CA . PRO B 1 70 ? 21.266 13.555 -0.576 1 97.31 70 PRO B CA 1
ATOM 2060 C C . PRO B 1 70 ? 20.172 13.969 0.413 1 97.31 70 PRO B C 1
ATOM 2062 O O . PRO B 1 70 ? 19.141 14.531 0.013 1 97.31 70 PRO B O 1
ATOM 2065 N N . ALA B 1 71 ? 20.391 13.781 1.636 1 96.94 71 ALA B N 1
ATOM 2066 C CA . ALA B 1 71 ? 19.391 13.984 2.678 1 96.94 71 ALA B CA 1
ATOM 2067 C C . ALA B 1 71 ? 19.094 15.469 2.875 1 96.94 71 ALA B C 1
ATOM 2069 O O . ALA B 1 71 ? 17.938 15.844 3.111 1 96.94 71 ALA B O 1
ATOM 2070 N N . ALA B 1 72 ? 20.078 16.297 2.777 1 95.69 72 ALA B N 1
ATOM 2071 C CA . ALA B 1 72 ? 19.969 17.719 3.102 1 95.69 72 ALA B CA 1
ATOM 2072 C C . ALA B 1 72 ? 18.984 18.422 2.158 1 95.69 72 ALA B C 1
ATOM 2074 O O . ALA B 1 72 ? 18.219 19.281 2.584 1 95.69 72 ALA B O 1
ATOM 2075 N N . ASP B 1 73 ? 19.078 18.078 0.85 1 95.94 73 ASP B N 1
ATOM 2076 C CA . ASP B 1 73 ? 18.203 18.656 -0.164 1 95.94 73 ASP B CA 1
ATOM 2077 C C . ASP B 1 73 ? 18 17.688 -1.325 1 95.94 73 ASP B C 1
ATOM 2079 O O . ASP B 1 73 ? 18.641 17.812 -2.371 1 95.94 73 ASP B O 1
ATOM 2083 N N . PRO B 1 74 ? 17.047 16.797 -1.154 1 98.06 74 PRO B N 1
ATOM 2084 C CA . PRO B 1 74 ? 16.844 15.789 -2.193 1 98.06 74 PRO B CA 1
ATOM 2085 C C . PRO B 1 74 ? 16.094 16.344 -3.41 1 98.06 74 PRO B C 1
ATOM 2087 O O . PRO B 1 74 ? 16.141 15.742 -4.488 1 98.06 74 PRO B O 1
ATOM 2090 N N . THR B 1 75 ? 15.43 17.438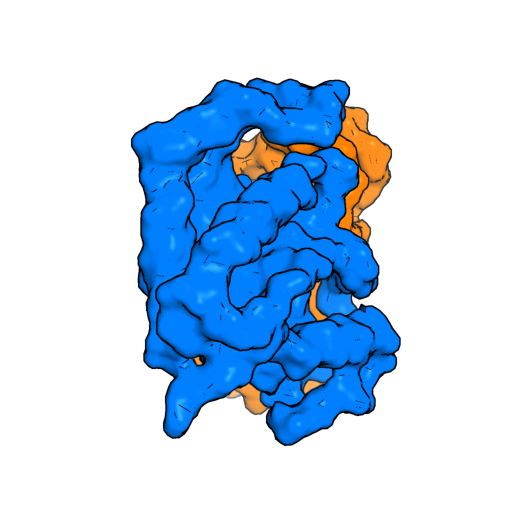 -3.361 1 98.44 75 THR B N 1
ATOM 2091 C CA . THR B 1 75 ? 14.43 17.922 -4.309 1 98.44 75 THR B CA 1
ATOM 2092 C C . THR B 1 75 ? 15.023 18.062 -5.707 1 98.44 75 THR B C 1
ATOM 2094 O O . THR B 1 75 ? 14.477 17.531 -6.676 1 98.44 75 THR B O 1
ATOM 2097 N N . PRO B 1 76 ? 16.219 18.734 -5.812 1 98.25 76 PRO B N 1
ATOM 2098 C CA . PRO B 1 76 ? 16.734 18.938 -7.168 1 98.25 76 PRO B CA 1
ATOM 2099 C C . PRO B 1 76 ? 17.25 17.641 -7.809 1 98.25 76 PRO B C 1
ATOM 2101 O O . PRO B 1 76 ? 17.531 17.625 -9.008 1 98.25 76 PRO B O 1
ATOM 2104 N N . HIS B 1 77 ? 17.297 16.594 -7.078 1 98.19 77 HIS B N 1
ATOM 2105 C CA . HIS B 1 77 ? 17.922 15.359 -7.559 1 98.19 77 HIS B CA 1
ATOM 2106 C C . HIS B 1 77 ? 16.875 14.406 -8.133 1 98.19 77 HIS B C 1
ATOM 2108 O O . HIS B 1 77 ? 17.234 13.375 -8.719 1 98.19 77 HIS B O 1
ATOM 2114 N N . TYR B 1 78 ? 15.648 14.711 -7.922 1 98.5 78 TYR B N 1
ATOM 2115 C CA . TYR B 1 78 ? 14.609 13.945 -8.609 1 98.5 78 TYR B CA 1
ATOM 2116 C C . TYR B 1 78 ? 14.547 14.312 -10.086 1 98.5 78 TYR B C 1
ATOM 2118 O O . TYR B 1 78 ? 14.695 15.484 -10.453 1 98.5 78 TYR B O 1
ATOM 2126 N N . GLN B 1 79 ? 14.305 13.398 -10.906 1 98.31 79 GLN B N 1
ATOM 2127 C CA . GLN B 1 79 ? 14.32 13.609 -12.352 1 98.31 79 GLN B CA 1
ATOM 2128 C C . GLN B 1 79 ? 13 14.211 -12.836 1 98.31 79 GLN B C 1
ATOM 2130 O O . GLN B 1 79 ? 12.992 15.055 -13.727 1 98.31 79 GLN B O 1
ATOM 2135 N N . GLN B 1 80 ? 11.883 13.734 -12.312 1 98.44 80 GLN B N 1
ATOM 2136 C CA . GLN B 1 80 ? 10.57 14.133 -12.812 1 98.44 80 GLN B CA 1
ATOM 2137 C C . GLN B 1 80 ? 10.102 15.43 -12.148 1 98.44 80 GLN B C 1
ATOM 2139 O O . GLN B 1 80 ? 10.289 15.617 -10.945 1 98.44 80 GLN B O 1
ATOM 2144 N N . ALA B 1 81 ? 9.461 16.312 -12.883 1 98.69 81 ALA B N 1
ATOM 2145 C CA . ALA B 1 81 ? 8.953 17.594 -12.375 1 98.69 81 ALA B CA 1
ATOM 2146 C C . ALA B 1 81 ? 7.891 17.375 -11.305 1 98.69 81 ALA B C 1
ATOM 2148 O O . ALA B 1 81 ? 7.844 18.109 -10.312 1 98.69 81 ALA B O 1
ATOM 2149 N N . HIS B 1 82 ? 7.004 16.391 -11.523 1 98.81 82 HIS B N 1
ATOM 2150 C CA . HIS B 1 82 ? 5.953 16.141 -10.547 1 98.81 82 HIS B CA 1
ATOM 2151 C C . HIS B 1 82 ? 6.535 15.68 -9.219 1 98.81 82 HIS B C 1
ATOM 2153 O O . HIS B 1 82 ? 5.996 16 -8.156 1 98.81 82 HIS B O 1
ATOM 2159 N N . THR B 1 83 ? 7.656 14.914 -9.273 1 98.81 83 THR B N 1
ATOM 2160 C CA . THR B 1 83 ? 8.305 14.492 -8.039 1 98.81 83 THR B CA 1
ATOM 2161 C C . THR B 1 83 ? 8.898 15.688 -7.301 1 98.81 83 THR B C 1
ATOM 2163 O O . THR B 1 83 ? 8.75 15.805 -6.082 1 98.81 83 THR B O 1
ATOM 2166 N N . ARG B 1 84 ? 9.516 16.562 -8.016 1 98.81 84 ARG B N 1
ATOM 2167 C CA . ARG B 1 84 ? 10.086 17.75 -7.398 1 98.81 84 ARG B CA 1
ATOM 2168 C C . ARG B 1 84 ? 8.992 18.625 -6.789 1 98.81 84 ARG B C 1
ATOM 2170 O O . ARG B 1 84 ? 9.164 19.172 -5.695 1 98.81 84 ARG B O 1
ATOM 2177 N N . ARG B 1 85 ? 7.902 18.766 -7.477 1 98.81 85 ARG B N 1
ATOM 2178 C CA . ARG B 1 85 ? 6.781 19.531 -6.93 1 98.81 85 ARG B CA 1
ATOM 2179 C C . ARG B 1 85 ? 6.258 18.891 -5.648 1 98.81 85 ARG B C 1
ATOM 2181 O O . ARG B 1 85 ? 5.996 19.578 -4.664 1 98.81 85 ARG B O 1
ATOM 2188 N N . TRP B 1 86 ? 6.109 17.609 -5.703 1 98.88 86 TRP B N 1
ATOM 2189 C CA . TRP B 1 86 ? 5.633 16.875 -4.535 1 98.88 86 TRP B CA 1
ATOM 2190 C C . TRP B 1 86 ? 6.617 17 -3.377 1 98.88 86 TRP B C 1
ATOM 2192 O O . TRP B 1 86 ? 6.215 17.234 -2.236 1 98.88 86 TRP B O 1
ATOM 2202 N N . SER B 1 87 ? 7.906 16.812 -3.652 1 98.81 87 SER B N 1
ATOM 2203 C CA . SER B 1 87 ? 8.953 17.016 -2.654 1 98.81 87 SER B CA 1
ATOM 2204 C C . SER B 1 87 ? 8.859 18.391 -2.016 1 98.81 87 SER B C 1
ATOM 2206 O O . SER B 1 87 ? 8.977 18.531 -0.796 1 98.81 87 SER B O 1
ATOM 2208 N N . ALA B 1 88 ? 8.609 19.359 -2.828 1 98.62 88 ALA B N 1
ATOM 2209 C CA . ALA B 1 88 ? 8.5 20.734 -2.336 1 98.62 88 ALA B CA 1
ATOM 2210 C C . ALA B 1 88 ? 7.27 20.906 -1.451 1 98.62 88 ALA B C 1
ATOM 2212 O O . ALA B 1 88 ? 7.328 21.562 -0.414 1 98.62 88 ALA B O 1
ATOM 2213 N N . VAL B 1 89 ? 6.137 20.328 -1.869 1 98.81 89 VAL B N 1
ATOM 2214 C CA . VAL B 1 89 ? 4.906 20.391 -1.085 1 98.81 89 VAL B CA 1
ATOM 2215 C C . VAL B 1 89 ? 5.141 19.781 0.293 1 98.81 89 VAL B C 1
ATOM 2217 O O . VAL B 1 89 ? 4.82 20.391 1.315 1 98.81 89 VAL B O 1
ATOM 2220 N N . VAL B 1 90 ? 5.73 18.594 0.322 1 98.81 90 VAL B N 1
ATOM 2221 C CA . VAL B 1 90 ? 5.973 17.891 1.579 1 98.81 90 VAL B CA 1
ATOM 2222 C C . VAL B 1 90 ? 7 18.672 2.408 1 98.81 90 VAL B C 1
ATOM 2224 O O . VAL B 1 90 ? 6.828 18.828 3.619 1 98.81 90 VAL B O 1
ATOM 2227 N N . GLY B 1 91 ? 8.039 19.172 1.75 1 98 91 GLY B N 1
ATOM 2228 C CA . GLY B 1 91 ? 9.062 19.953 2.432 1 98 91 GLY B CA 1
ATOM 2229 C C . GLY B 1 91 ? 8.523 21.188 3.109 1 98 91 GLY B C 1
ATOM 2230 O O . GLY B 1 91 ? 9.039 21.609 4.148 1 98 91 GLY B O 1
ATOM 2231 N N . ALA B 1 92 ? 7.508 21.75 2.553 1 97.62 92 ALA B N 1
ATOM 2232 C CA . ALA B 1 92 ? 6.977 23.031 3.01 1 97.62 92 ALA B CA 1
ATOM 2233 C C . ALA B 1 92 ? 6.059 22.844 4.215 1 97.62 92 ALA B C 1
ATOM 2235 O O . ALA B 1 92 ? 5.629 23.828 4.832 1 97.62 92 ALA B O 1
ATOM 2236 N N . HIS B 1 93 ? 5.746 21.641 4.57 1 98.44 93 HIS B N 1
ATOM 2237 C CA . HIS B 1 93 ? 4.867 21.375 5.703 1 98.44 93 HIS B CA 1
ATOM 2238 C C . HIS B 1 93 ? 5.641 20.766 6.867 1 98.44 93 HIS B C 1
ATOM 2240 O O . HIS B 1 93 ? 6.602 20.016 6.652 1 98.44 93 HIS B O 1
ATOM 2246 N N . ASP B 1 94 ? 5.184 21.078 8.039 1 98.06 94 ASP B N 1
ATOM 2247 C CA . ASP B 1 94 ? 5.891 20.656 9.242 1 98.06 94 ASP B CA 1
ATOM 2248 C C . ASP B 1 94 ? 5.273 19.391 9.836 1 98.06 94 ASP B C 1
ATOM 2250 O O . ASP B 1 94 ? 5.914 18.688 10.609 1 98.06 94 ASP B O 1
ATOM 2254 N N . ALA B 1 95 ? 3.98 19.141 9.539 1 98.62 95 ALA B N 1
ATOM 2255 C CA . ALA B 1 95 ? 3.219 18.031 10.094 1 98.62 95 ALA B CA 1
ATOM 2256 C C . ALA B 1 95 ? 2.076 17.625 9.164 1 98.62 95 ALA B C 1
ATOM 2258 O O . ALA B 1 95 ? 1.723 18.375 8.25 1 98.62 95 ALA B O 1
ATOM 2259 N N . PHE B 1 96 ? 1.559 16.453 9.484 1 98.94 96 PHE B N 1
ATOM 2260 C CA . PHE B 1 96 ? 0.547 15.953 8.57 1 98.94 96 PHE B CA 1
ATOM 2261 C C . PHE B 1 96 ? -0.571 15.25 9.328 1 98.94 96 PHE B C 1
ATOM 2263 O O . PHE B 1 96 ? -0.326 14.617 10.359 1 98.94 96 PHE B O 1
ATOM 2270 N N . VAL B 1 97 ? -1.745 15.359 8.859 1 98.94 97 VAL B N 1
ATOM 2271 C CA . VAL B 1 97 ? -2.883 14.508 9.188 1 98.94 97 VAL B CA 1
ATOM 2272 C C . VAL B 1 97 ? -3.342 13.75 7.945 1 98.94 97 VAL B C 1
ATOM 2274 O O . VAL B 1 97 ? -3.842 14.352 6.992 1 98.94 97 VAL B O 1
ATOM 2277 N N . PHE B 1 98 ? -3.125 12.492 7.957 1 99 98 PHE B N 1
ATOM 2278 C CA . PHE B 1 98 ? -3.531 11.672 6.82 1 99 98 PHE B CA 1
ATOM 2279 C C . PHE B 1 98 ? -4.961 11.172 6.996 1 99 98 PHE B C 1
ATOM 2281 O O . PHE B 1 98 ? -5.258 10.43 7.938 1 99 98 PHE B O 1
ATOM 2288 N N . VAL B 1 99 ? -5.879 11.562 6.133 1 99 99 VAL B N 1
ATOM 2289 C CA . VAL B 1 99 ? -7.262 11.094 6.098 1 99 99 VAL B CA 1
ATOM 2290 C C . VAL B 1 99 ? -7.406 10 5.035 1 99 99 VAL B C 1
ATOM 2292 O O . VAL B 1 99 ? -7.449 10.297 3.838 1 99 99 VAL B O 1
ATOM 2295 N N . THR B 1 100 ? -7.484 8.781 5.508 1 98.94 100 THR B N 1
ATOM 2296 C CA . THR B 1 100 ? -7.305 7.688 4.559 1 98.94 100 THR B CA 1
ATOM 2297 C C . THR B 1 100 ? -8.461 6.691 4.656 1 98.94 100 THR B C 1
ATOM 2299 O O . THR B 1 100 ? -8.922 6.375 5.754 1 98.94 100 THR B O 1
ATOM 2302 N N . PRO B 1 101 ? -8.977 6.25 3.492 1 98.81 101 PRO B N 1
ATOM 2303 C CA . PRO B 1 101 ? -9.867 5.086 3.502 1 98.81 101 PRO B CA 1
ATOM 2304 C C . PRO B 1 101 ? -9.117 3.777 3.748 1 98.81 101 PRO B C 1
ATOM 2306 O O . PRO B 1 101 ? -7.895 3.725 3.602 1 98.81 101 PRO B O 1
ATOM 2309 N N . GLN B 1 102 ? -9.859 2.83 4.207 1 98.75 102 GLN B N 1
ATOM 2310 C CA . GLN B 1 102 ? -9.398 1.448 4.152 1 98.75 102 GLN B CA 1
ATOM 2311 C C . GLN B 1 102 ? -9.844 0.768 2.863 1 98.75 102 GLN B C 1
ATOM 2313 O O . GLN B 1 102 ? -11.047 0.604 2.627 1 98.75 102 GLN B O 1
ATOM 2318 N N . TYR B 1 103 ? -8.875 0.459 1.955 1 98.38 103 TYR B N 1
ATOM 2319 C CA . TYR B 1 103 ? -9.125 -0.383 0.79 1 98.38 103 TYR B CA 1
ATOM 2320 C C . TYR B 1 103 ? -8.539 -1.774 0.988 1 98.38 103 TYR B C 1
ATOM 2322 O O . TYR B 1 103 ? -7.324 -1.922 1.176 1 98.38 103 TYR B O 1
ATOM 2330 N N . ASN B 1 104 ? -9.484 -2.764 1.015 1 98.44 104 ASN B N 1
ATOM 2331 C CA . ASN B 1 104 ? -9.078 -4.16 1.123 1 98.44 104 ASN B CA 1
ATOM 2332 C C . ASN B 1 104 ? -8.062 -4.363 2.246 1 98.44 104 ASN B C 1
ATOM 2334 O O . ASN B 1 104 ? -6.977 -4.902 2.018 1 98.44 104 ASN B O 1
ATOM 2338 N N . TRP B 1 105 ? -8.43 -3.865 3.414 1 98.81 105 TRP B N 1
ATOM 2339 C CA . TRP B 1 105 ? -7.773 -4.074 4.703 1 98.81 105 TRP B CA 1
ATOM 2340 C C . TRP B 1 105 ? -6.395 -3.418 4.727 1 98.81 105 TRP B C 1
ATOM 2342 O O . TRP B 1 105 ? -5.492 -3.879 5.426 1 98.81 105 TRP B O 1
ATOM 2352 N N . SER B 1 106 ? -6.148 -2.338 3.994 1 98.88 106 SER B N 1
ATOM 2353 C CA . SER B 1 106 ? -4.918 -1.558 4.043 1 98.88 106 SER B CA 1
ATOM 2354 C C . SER B 1 106 ? -5.121 -0.164 3.459 1 98.88 106 SER B C 1
ATOM 2356 O O . SER B 1 106 ? -6.254 0.246 3.199 1 98.88 106 SER B O 1
ATOM 2358 N N . VAL B 1 107 ? -4.039 0.61 3.311 1 98.94 107 VAL B N 1
ATOM 2359 C CA . VAL B 1 107 ? -4.066 1.957 2.75 1 98.94 107 VAL B CA 1
ATOM 2360 C C . VAL B 1 107 ? -4.273 1.884 1.239 1 98.94 107 VAL B C 1
ATOM 2362 O O . VAL B 1 107 ? -3.955 0.872 0.61 1 98.94 107 VAL B O 1
ATOM 2365 N N . PRO B 1 108 ? -4.891 2.928 0.677 1 98.75 108 PRO B N 1
ATOM 2366 C CA . PRO B 1 108 ? -4.957 2.955 -0.786 1 98.75 108 PRO B CA 1
ATOM 2367 C C . PRO B 1 108 ? -3.576 3.02 -1.438 1 98.75 108 PRO B C 1
ATOM 2369 O O . PRO B 1 108 ? -2.643 3.576 -0.858 1 98.75 108 PRO B O 1
ATOM 2372 N N . ALA B 1 109 ? -3.461 2.494 -2.641 1 98.88 109 ALA B N 1
ATOM 2373 C CA . ALA B 1 109 ? -2.219 2.539 -3.408 1 98.88 109 ALA B CA 1
ATOM 2374 C C . ALA B 1 109 ? -1.76 3.979 -3.625 1 98.88 109 ALA B C 1
ATOM 2376 O O . ALA B 1 109 ? -0.559 4.254 -3.658 1 98.88 109 ALA B O 1
ATOM 2377 N N . SER B 1 110 ? -2.729 4.91 -3.768 1 98.81 110 SER B N 1
ATOM 2378 C CA . SER B 1 110 ? -2.398 6.312 -3.988 1 98.81 110 SER B CA 1
ATOM 2379 C C . SER B 1 110 ? -1.578 6.879 -2.832 1 98.81 110 SER B C 1
ATOM 2381 O O . SER B 1 110 ? -0.581 7.566 -3.051 1 98.81 110 SER B O 1
ATOM 2383 N N . LEU B 1 111 ? -2.006 6.555 -1.635 1 98.94 111 LEU B N 1
ATOM 2384 C CA . LEU B 1 111 ? -1.279 7.031 -0.463 1 98.94 111 LEU B CA 1
ATOM 2385 C C . LEU B 1 111 ? 0.089 6.363 -0.365 1 98.94 111 LEU B C 1
ATOM 2387 O O . LEU B 1 111 ? 1.098 7.039 -0.146 1 98.94 111 LEU B O 1
ATOM 2391 N N . LYS B 1 112 ? 0.153 5.02 -0.497 1 98.94 112 LYS B N 1
ATOM 2392 C CA . LYS B 1 112 ? 1.434 4.32 -0.43 1 98.94 112 LYS B CA 1
ATOM 2393 C C . LYS B 1 112 ? 2.406 4.855 -1.477 1 98.94 112 LYS B C 1
ATOM 2395 O O . LYS B 1 112 ? 3.598 5.016 -1.2 1 98.94 112 LYS B O 1
ATOM 2400 N N . ASN B 1 113 ? 1.859 5.121 -2.668 1 98.88 113 ASN B N 1
ATOM 2401 C CA . ASN B 1 113 ? 2.646 5.676 -3.764 1 98.88 113 ASN B CA 1
ATOM 2402 C C . ASN B 1 113 ? 3.229 7.039 -3.4 1 98.88 113 ASN B C 1
ATOM 2404 O O . ASN B 1 113 ? 4.43 7.266 -3.555 1 98.88 113 ASN B O 1
ATOM 2408 N N . ALA B 1 114 ? 2.387 7.902 -2.895 1 98.94 114 ALA B N 1
ATOM 2409 C CA . ALA B 1 114 ? 2.816 9.25 -2.518 1 98.94 114 ALA B CA 1
ATOM 2410 C C . ALA B 1 114 ? 3.914 9.195 -1.461 1 98.94 114 ALA B C 1
ATOM 2412 O O . ALA B 1 114 ? 4.883 9.953 -1.528 1 98.94 114 ALA B O 1
ATOM 2413 N N . LEU B 1 115 ? 3.771 8.32 -0.493 1 98.94 115 LEU B N 1
ATOM 2414 C CA . LEU B 1 115 ? 4.766 8.164 0.562 1 98.94 115 LEU B CA 1
ATOM 2415 C C . LEU B 1 115 ? 6.074 7.621 0.001 1 98.94 115 LEU B C 1
ATOM 2417 O O . LEU B 1 115 ? 7.156 8.086 0.366 1 98.94 115 LEU B O 1
ATOM 2421 N N . ASP B 1 116 ? 6.031 6.684 -0.931 1 98.62 116 ASP B N 1
ATOM 2422 C CA . ASP B 1 116 ? 7.203 5.996 -1.47 1 98.62 116 ASP B CA 1
ATOM 2423 C C . ASP B 1 116 ? 7.98 6.898 -2.422 1 98.62 116 ASP B C 1
ATOM 2425 O O . ASP B 1 116 ? 9.156 6.645 -2.711 1 98.62 116 ASP B O 1
ATOM 2429 N N . TYR B 1 117 ? 7.371 7.934 -2.949 1 98.81 117 TYR B N 1
ATOM 2430 C CA . TYR B 1 117 ? 8.031 8.844 -3.881 1 98.81 117 TYR B CA 1
ATOM 2431 C C . TYR B 1 117 ? 9.195 9.555 -3.213 1 98.81 117 TYR B C 1
ATOM 2433 O O . TYR B 1 117 ? 10.117 10.031 -3.889 1 98.81 117 TYR B O 1
ATOM 2441 N N . LEU B 1 118 ? 9.102 9.711 -1.896 1 98.81 118 LEU B N 1
ATOM 2442 C CA . LEU B 1 118 ? 10.062 10.484 -1.127 1 98.81 118 LEU B CA 1
ATOM 2443 C C . LEU B 1 118 ? 10.641 9.656 0.019 1 98.81 118 LEU B C 1
ATOM 2445 O O . LEU B 1 118 ? 10.188 8.539 0.271 1 98.81 118 LEU B O 1
ATOM 2449 N N . TYR B 1 119 ? 11.609 10.211 0.709 1 98.75 119 TYR B N 1
ATOM 2450 C CA . TYR B 1 119 ? 12.164 9.547 1.882 1 98.75 119 TYR B CA 1
ATOM 2451 C C . TYR B 1 119 ? 12.609 10.562 2.93 1 98.75 119 TYR B C 1
ATOM 2453 O O . TYR B 1 119 ? 11.961 10.703 3.971 1 98.75 119 TYR B O 1
ATOM 2461 N N . HIS B 1 120 ? 13.594 11.391 2.611 1 98.75 120 HIS B N 1
ATOM 2462 C CA . HIS B 1 120 ? 14.227 12.281 3.574 1 98.75 120 HIS B CA 1
ATOM 2463 C C . HIS B 1 120 ? 13.281 13.398 4 1 98.75 120 HIS B C 1
ATOM 2465 O O . HIS B 1 120 ? 13.352 13.883 5.137 1 98.75 120 HIS B O 1
ATOM 2471 N N . GLU B 1 121 ? 12.336 13.758 3.07 1 98.5 121 GLU B N 1
ATOM 2472 C CA . GLU B 1 121 ? 11.398 14.844 3.32 1 98.5 121 GLU B CA 1
ATOM 2473 C C . GLU B 1 121 ? 10.531 14.555 4.543 1 98.5 121 GLU B C 1
ATOM 2475 O O . GLU B 1 121 ? 10.086 15.484 5.227 1 98.5 121 GLU B O 1
ATOM 2480 N N . TRP B 1 122 ? 10.367 13.281 4.891 1 98.75 122 TRP B N 1
ATOM 2481 C CA . TRP B 1 122 ? 9.398 12.852 5.898 1 98.75 122 TRP B CA 1
ATOM 2482 C C . TRP B 1 122 ? 10.016 12.891 7.293 1 98.75 122 TRP B C 1
ATOM 2484 O O . TRP B 1 122 ? 9.305 13.023 8.289 1 98.75 122 TRP B O 1
ATOM 2494 N N . ALA B 1 123 ? 11.312 12.766 7.391 1 98.19 123 ALA B N 1
ATOM 2495 C CA . ALA B 1 123 ? 12.008 12.422 8.625 1 98.19 123 ALA B CA 1
ATOM 2496 C C . ALA B 1 123 ? 11.766 13.477 9.703 1 98.19 123 ALA B C 1
ATOM 2498 O O . ALA B 1 123 ? 11.922 14.672 9.461 1 98.19 123 ALA B O 1
ATOM 2499 N N . GLY B 1 124 ? 11.25 12.945 10.836 1 97.56 124 GLY B N 1
ATOM 2500 C CA . GLY B 1 124 ? 11.133 13.773 12.031 1 97.56 124 GLY B CA 1
ATOM 2501 C C . GLY B 1 124 ? 9.805 14.508 12.109 1 97.56 124 GLY B C 1
ATOM 2502 O O . GLY B 1 124 ? 9.484 15.109 13.141 1 97.56 124 GLY B O 1
ATOM 2503 N N . LYS B 1 125 ? 8.992 14.484 11.07 1 98 125 LYS B N 1
ATOM 2504 C CA . LYS B 1 125 ? 7.758 15.266 11.047 1 98 125 LYS B CA 1
ATOM 2505 C C . LYS B 1 125 ? 6.645 14.547 11.805 1 98 125 LYS B C 1
ATOM 2507 O O . LYS B 1 125 ? 6.438 13.344 11.617 1 98 125 LYS B O 1
ATOM 2512 N N . PRO B 1 126 ? 5.922 15.219 12.648 1 98.56 126 PRO B N 1
ATOM 2513 C CA . PRO B 1 126 ? 4.77 14.625 13.328 1 98.56 126 PRO B CA 1
ATOM 2514 C C . PRO B 1 126 ? 3.613 14.328 12.375 1 98.56 126 PRO B C 1
ATOM 2516 O O . PRO B 1 126 ? 3.463 15 11.352 1 98.56 126 PRO B O 1
ATOM 2519 N N . ALA B 1 127 ? 2.861 13.32 12.727 1 98.81 127 ALA B N 1
ATOM 2520 C CA . ALA B 1 127 ? 1.682 13.016 11.922 1 98.81 127 ALA B CA 1
ATOM 2521 C C . ALA B 1 127 ? 0.604 12.344 12.766 1 98.81 127 ALA B C 1
ATOM 2523 O O . ALA B 1 127 ? 0.9 11.758 13.812 1 98.81 127 ALA B O 1
ATOM 2524 N N . ALA B 1 128 ? -0.581 12.43 12.359 1 98.88 128 ALA B N 1
ATOM 2525 C CA . ALA B 1 128 ? -1.729 11.695 12.883 1 98.88 128 ALA B CA 1
ATOM 2526 C C . ALA B 1 128 ? -2.494 10.992 11.766 1 98.88 128 ALA B C 1
ATOM 2528 O O . ALA B 1 128 ? -2.387 11.375 10.602 1 98.88 128 ALA B O 1
ATOM 2529 N N . VAL B 1 129 ? -3.262 9.984 12.172 1 98.94 129 VAL B N 1
ATOM 2530 C CA . VAL B 1 129 ? -3.998 9.188 11.195 1 98.94 129 VAL B CA 1
ATOM 2531 C C . VAL B 1 129 ? -5.492 9.25 11.492 1 98.94 129 VAL B C 1
ATOM 2533 O O . VAL B 1 129 ? -5.922 8.977 12.617 1 98.94 129 VAL B O 1
ATOM 2536 N N . VAL B 1 130 ? -6.234 9.688 10.562 1 98.94 130 VAL B N 1
ATOM 2537 C CA . VAL B 1 130 ? -7.684 9.555 10.516 1 98.94 130 VAL B CA 1
ATOM 2538 C C . VAL B 1 130 ? -8.078 8.516 9.477 1 98.94 130 VAL B C 1
ATOM 2540 O O . VAL B 1 130 ? -7.867 8.719 8.273 1 98.94 130 VAL B O 1
ATOM 2543 N N . ALA B 1 131 ? -8.633 7.422 9.906 1 98.94 131 ALA B N 1
ATOM 2544 C CA . ALA B 1 131 ? -8.977 6.336 8.992 1 98.94 131 ALA B CA 1
ATOM 2545 C C . ALA B 1 131 ? -10.484 6.117 8.945 1 98.94 131 ALA B C 1
ATOM 2547 O O . ALA B 1 131 ? -11.18 6.348 9.93 1 98.94 131 ALA B O 1
ATOM 2548 N N . TYR B 1 132 ? -10.953 5.672 7.797 1 98.88 132 TYR B N 1
ATOM 2549 C CA . TYR B 1 132 ? -12.383 5.422 7.742 1 98.88 132 TYR B CA 1
ATOM 2550 C C . TYR B 1 132 ? -12.695 4.172 6.926 1 98.88 132 TYR B C 1
ATOM 2552 O O . TYR B 1 132 ? -11.938 3.818 6.016 1 98.88 132 TYR B O 1
ATOM 2560 N N . GLY B 1 133 ? -13.719 3.541 7.191 1 98.12 133 GLY B N 1
ATOM 2561 C CA . GLY B 1 133 ? -14.312 2.338 6.633 1 98.12 133 GLY B CA 1
ATOM 2562 C C . GLY B 1 133 ? -15.539 1.872 7.387 1 98.12 133 GLY B C 1
ATOM 2563 O O . GLY B 1 133 ? -15.969 2.521 8.344 1 98.12 133 GLY B O 1
ATOM 2564 N N . SER B 1 134 ? -16.156 0.772 6.98 1 97.19 134 SER B N 1
ATOM 2565 C CA . SER B 1 134 ? -17.391 0.3 7.578 1 97.19 134 SER B CA 1
ATOM 2566 C C . SER B 1 134 ? -17.219 -0.004 9.062 1 97.19 134 SER B C 1
ATOM 2568 O O . SER B 1 134 ? -18.172 0.049 9.836 1 97.19 134 SER B O 1
ATOM 2570 N N . ARG B 1 135 ? -15.977 -0.305 9.477 1 97.19 135 ARG B N 1
ATOM 2571 C CA . ARG B 1 135 ? -15.688 -0.567 10.883 1 97.19 135 ARG B CA 1
ATOM 2572 C C . ARG B 1 135 ? -14.664 0.423 11.43 1 97.19 135 ARG B C 1
ATOM 2574 O O . ARG B 1 135 ? -13.977 0.135 12.406 1 97.19 135 ARG B O 1
ATOM 2581 N N . GLY B 1 136 ? -14.375 1.471 10.703 1 98.12 136 GLY B N 1
ATOM 2582 C CA . GLY B 1 136 ? -13.523 2.533 11.219 1 98.12 136 GLY B CA 1
ATOM 2583 C C . GLY B 1 136 ? -12.164 2.592 10.539 1 98.12 136 GLY B C 1
ATOM 2584 O O . GLY B 1 136 ? -11.398 3.529 10.766 1 98.12 136 GLY B O 1
ATOM 2585 N N . GLY B 1 137 ? -11.797 1.552 9.797 1 98.5 137 GLY B N 1
ATOM 2586 C CA . GLY B 1 137 ? -10.562 1.587 9.031 1 98.5 137 GLY B CA 1
ATOM 2587 C C . GLY B 1 137 ? -9.344 1.17 9.828 1 98.5 137 GLY B C 1
ATOM 2588 O O . GLY B 1 137 ? -8.242 1.663 9.594 1 98.5 137 GLY B O 1
ATOM 2589 N N . GLY B 1 138 ? -9.469 0.306 10.797 1 98.62 138 GLY B N 1
ATOM 2590 C CA . GLY B 1 138 ? -8.422 -0.017 11.75 1 98.62 138 GLY B CA 1
ATOM 2591 C C . GLY B 1 138 ? -7.23 -0.709 11.117 1 98.62 138 GLY B C 1
ATOM 2592 O O . GLY B 1 138 ? -6.09 -0.494 11.531 1 98.62 138 GLY B O 1
ATOM 2593 N N . ARG B 1 139 ? -7.426 -1.593 10.141 1 98.75 139 ARG B N 1
ATOM 2594 C CA . ARG B 1 139 ? -6.316 -2.297 9.5 1 98.75 139 ARG B CA 1
ATOM 2595 C C . ARG B 1 139 ? -5.461 -1.34 8.68 1 98.75 139 ARG B C 1
ATOM 2597 O O . ARG B 1 139 ? -4.23 -1.382 8.75 1 98.75 139 ARG B O 1
ATOM 2604 N N . ALA B 1 140 ? -6.148 -0.458 7.953 1 98.88 140 ALA B N 1
ATOM 2605 C CA . ALA B 1 140 ? -5.422 0.556 7.191 1 98.88 140 ALA B CA 1
ATOM 2606 C C . ALA B 1 140 ? -4.621 1.466 8.117 1 98.88 140 ALA B C 1
ATOM 2608 O O . ALA B 1 140 ? -3.469 1.801 7.832 1 98.88 140 ALA B O 1
ATOM 2609 N N . ALA B 1 141 ? -5.211 1.859 9.234 1 98.94 141 ALA B N 1
ATOM 2610 C CA . ALA B 1 141 ? -4.531 2.729 10.188 1 98.94 141 ALA B CA 1
ATOM 2611 C C . ALA B 1 141 ? -3.273 2.062 10.734 1 98.94 141 ALA B C 1
ATOM 2613 O O . ALA B 1 141 ? -2.217 2.691 10.82 1 98.94 141 ALA B O 1
ATOM 2614 N N . ALA B 1 142 ? -3.365 0.793 11.062 1 98.94 142 ALA B N 1
ATOM 2615 C CA . ALA B 1 142 ? -2.225 0.063 11.609 1 98.94 142 ALA B CA 1
ATOM 2616 C C . ALA B 1 142 ? -1.102 -0.051 10.586 1 98.94 142 ALA B C 1
ATOM 2618 O O . ALA B 1 142 ? 0.068 0.173 10.906 1 98.94 142 ALA B O 1
ATOM 2619 N N . HIS B 1 143 ? -1.468 -0.433 9.352 1 98.94 143 HIS B N 1
ATOM 2620 C CA . HIS B 1 143 ? -0.465 -0.474 8.289 1 98.94 143 HIS B CA 1
ATOM 2621 C C . HIS B 1 143 ? 0.191 0.89 8.102 1 98.94 143 HIS B C 1
ATOM 2623 O O . HIS B 1 143 ? 1.415 0.983 7.98 1 98.94 143 HIS B O 1
ATOM 2629 N N . LEU B 1 144 ? -0.633 1.934 8.125 1 98.94 144 LEU B N 1
ATOM 2630 C CA . LEU B 1 144 ? -0.116 3.275 7.879 1 98.94 144 LEU B CA 1
ATOM 2631 C C . LEU B 1 144 ? 0.835 3.703 8.992 1 98.94 144 LEU B C 1
ATOM 2633 O O . LEU B 1 144 ? 1.897 4.27 8.719 1 98.94 144 LEU B O 1
ATOM 2637 N N . GLN B 1 145 ? 0.486 3.469 10.219 1 98.94 145 GLN B N 1
ATOM 2638 C CA . GLN B 1 145 ? 1.372 3.842 11.312 1 98.94 145 GLN B CA 1
ATOM 2639 C C . GLN B 1 145 ? 2.73 3.158 11.18 1 98.94 145 GLN B C 1
ATOM 2641 O O . GLN B 1 145 ? 3.77 3.779 11.414 1 98.94 145 GLN B O 1
ATOM 2646 N N . GLN B 1 146 ? 2.779 1.932 10.781 1 98.88 146 GLN B N 1
ATOM 2647 C CA . GLN B 1 146 ? 4.043 1.229 10.594 1 98.88 146 GLN B CA 1
ATOM 2648 C C . GLN B 1 146 ? 4.836 1.813 9.43 1 98.88 146 GLN B C 1
ATOM 2650 O O . GLN B 1 146 ? 6.051 1.994 9.523 1 98.88 146 GLN B O 1
ATOM 2655 N N . ILE B 1 147 ? 4.141 2.092 8.32 1 98.94 147 ILE B N 1
ATOM 2656 C CA . ILE B 1 147 ? 4.773 2.686 7.148 1 98.94 147 ILE B CA 1
ATOM 2657 C C . ILE B 1 147 ? 5.398 4.027 7.52 1 98.94 147 ILE B C 1
ATOM 2659 O O . ILE B 1 147 ? 6.559 4.293 7.203 1 98.94 147 ILE B O 1
ATOM 2663 N N . LEU B 1 148 ? 4.57 4.867 8.227 1 98.94 148 LEU B N 1
ATOM 2664 C CA . LEU B 1 148 ? 5.055 6.18 8.633 1 98.94 148 LEU B CA 1
ATOM 2665 C C . LEU B 1 148 ? 6.262 6.055 9.555 1 98.94 148 LEU B C 1
ATOM 2667 O O . LEU B 1 148 ? 7.223 6.816 9.43 1 98.94 148 LEU B O 1
ATOM 2671 N N . THR B 1 149 ? 6.207 5.117 10.469 1 98.81 149 THR B N 1
ATOM 2672 C CA . THR B 1 149 ? 7.34 4.871 11.352 1 98.81 149 THR B CA 1
ATOM 2673 C C . THR B 1 149 ? 8.578 4.492 10.547 1 98.81 149 THR B C 1
ATOM 2675 O O . THR B 1 149 ? 9.672 4.992 10.82 1 98.81 149 THR B O 1
ATOM 2678 N N . GLY B 1 150 ? 8.43 3.621 9.57 1 98.5 150 GLY B N 1
ATOM 2679 C CA . GLY B 1 150 ? 9.531 3.232 8.711 1 98.5 150 GLY B CA 1
ATOM 2680 C C . GLY B 1 150 ? 10.148 4.402 7.961 1 98.5 150 GLY B C 1
ATOM 2681 O O . GLY B 1 150 ? 11.328 4.367 7.609 1 98.5 150 GLY B O 1
ATOM 2682 N N . LEU B 1 151 ? 9.367 5.41 7.715 1 98.81 151 LEU B N 1
ATOM 2683 C CA . LEU B 1 151 ? 9.805 6.613 7.012 1 98.81 151 LEU B CA 1
ATOM 2684 C C . LEU B 1 151 ? 10.312 7.664 7.996 1 98.81 151 LEU B C 1
ATOM 2686 O O . LEU B 1 151 ? 10.523 8.82 7.621 1 98.81 151 LEU B O 1
ATOM 2690 N N . LYS B 1 152 ? 10.391 7.297 9.312 1 98.5 152 LYS B N 1
ATOM 2691 C CA . LYS B 1 152 ? 10.93 8.117 10.398 1 98.5 152 LYS B CA 1
ATOM 2692 C C . LYS B 1 152 ? 10.008 9.289 10.703 1 98.5 152 LYS B C 1
ATOM 2694 O O . LYS B 1 152 ? 10.461 10.336 11.172 1 98.5 152 LYS B O 1
ATOM 2699 N N . ILE B 1 153 ? 8.766 9.203 10.32 1 98.69 153 ILE B N 1
ATOM 2700 C CA . ILE B 1 153 ? 7.742 10.141 10.766 1 98.69 153 ILE B CA 1
ATOM 2701 C C . ILE B 1 153 ? 7.387 9.867 12.219 1 98.69 153 ILE B C 1
ATOM 2703 O O . ILE B 1 153 ? 7.379 8.711 12.656 1 98.69 153 ILE B O 1
ATOM 2707 N N . GLN B 1 154 ? 7.141 10.867 13.016 1 98.38 154 GLN B N 1
ATOM 2708 C CA . GLN B 1 154 ? 6.684 10.727 14.391 1 98.38 154 GLN B CA 1
ATOM 2709 C C . GLN B 1 154 ? 5.16 10.633 14.461 1 98.38 154 GLN B C 1
ATOM 2711 O O . GLN B 1 154 ? 4.477 11.656 14.578 1 98.38 154 GLN B O 1
ATOM 2716 N N . VAL B 1 155 ? 4.66 9.492 14.414 1 98.69 155 VAL B N 1
ATOM 2717 C CA . VAL B 1 155 ? 3.225 9.289 14.242 1 98.69 155 VAL B CA 1
ATOM 2718 C C . VAL B 1 155 ? 2.547 9.18 15.602 1 98.69 155 VAL B C 1
ATOM 2720 O O . VAL B 1 155 ? 3.031 8.469 16.484 1 98.69 155 VAL B O 1
ATOM 2723 N N . ALA B 1 156 ? 1.499 9.914 15.805 1 98.69 156 ALA B N 1
ATOM 2724 C CA . ALA B 1 156 ? 0.682 9.805 17.016 1 98.69 156 ALA B CA 1
ATOM 2725 C C . ALA B 1 156 ? 0.209 8.367 17.234 1 98.69 156 ALA B C 1
ATOM 2727 O O . ALA B 1 156 ? -0.155 7.68 16.281 1 98.69 156 ALA B O 1
ATOM 2728 N N . ALA B 1 157 ? 0.211 7.93 18.5 1 98.56 157 ALA B N 1
ATOM 2729 C CA . ALA B 1 157 ? -0.322 6.613 18.844 1 98.56 157 ALA B CA 1
ATOM 2730 C C . ALA B 1 157 ? -1.835 6.566 18.656 1 98.56 157 ALA B C 1
ATOM 2732 O O . ALA B 1 157 ? -2.385 5.543 18.25 1 98.56 157 ALA B O 1
ATOM 2733 N N . THR B 1 158 ? -2.5 7.633 18.906 1 98.69 158 THR B N 1
ATOM 2734 C CA . THR B 1 158 ? -3.951 7.719 18.797 1 98.69 158 THR B CA 1
ATOM 2735 C C . THR B 1 158 ? -4.375 7.762 17.328 1 98.69 158 THR B C 1
ATOM 2737 O O . THR B 1 158 ? -3.896 8.602 16.562 1 98.69 158 THR B O 1
ATOM 2740 N N . VAL B 1 159 ? -5.254 6.859 16.922 1 98.81 159 VAL B N 1
ATOM 2741 C CA . VAL B 1 159 ? -5.883 6.84 15.602 1 98.81 159 VAL B CA 1
ATOM 2742 C C . VAL B 1 159 ? -7.328 7.324 15.719 1 98.81 159 VAL B C 1
ATOM 2744 O O . VAL B 1 159 ? -8.016 7.027 16.703 1 98.81 159 VAL B O 1
ATOM 2747 N N . VAL B 1 160 ? -7.746 8.047 14.781 1 98.88 160 VAL B N 1
ATOM 2748 C CA . VAL B 1 160 ? -9.125 8.516 14.75 1 98.88 160 VAL B CA 1
ATOM 2749 C C . VAL B 1 160 ? -9.938 7.664 13.781 1 98.88 160 VAL B C 1
ATOM 2751 O O . VAL B 1 160 ? -9.836 7.824 12.562 1 98.88 160 VAL B O 1
ATOM 2754 N N . PRO B 1 161 ? -10.766 6.809 14.25 1 98.81 161 PRO B N 1
ATOM 2755 C CA . PRO B 1 161 ? -11.578 5.957 13.383 1 98.81 161 PRO B CA 1
ATOM 2756 C C . PRO B 1 161 ? -12.906 6.602 13 1 98.81 161 PRO B C 1
ATOM 2758 O O . PRO B 1 161 ? -13.586 7.18 13.852 1 98.81 161 PRO B O 1
ATOM 2761 N N . LEU B 1 162 ? -13.242 6.566 11.766 1 98.94 162 LEU B N 1
ATOM 2762 C CA . LEU B 1 162 ? -14.539 7.035 11.289 1 98.94 162 LEU B CA 1
ATOM 2763 C C . LEU B 1 162 ? -15.32 5.898 10.641 1 98.94 162 LEU B C 1
ATOM 2765 O O . LEU B 1 162 ? -14.844 5.285 9.68 1 98.94 162 LEU B O 1
ATOM 2769 N N . VAL B 1 163 ? -16.5 5.637 11.164 1 98.69 163 VAL B N 1
ATOM 2770 C CA . VAL B 1 163 ? -17.359 4.625 10.562 1 98.69 163 VAL B CA 1
ATOM 2771 C C . VAL B 1 163 ? -18.125 5.227 9.383 1 98.69 163 VAL B C 1
ATOM 2773 O O . VAL B 1 163 ? -18.875 6.191 9.547 1 98.69 163 VAL B O 1
ATOM 2776 N N . VAL B 1 164 ? -17.891 4.734 8.273 1 98.06 164 VAL B N 1
ATOM 2777 C CA . VAL B 1 164 ? -18.531 5.133 7.023 1 98.06 164 VAL B CA 1
ATOM 2778 C C . VAL B 1 164 ? -19 3.893 6.262 1 98.06 164 VAL B C 1
ATOM 2780 O O . VAL B 1 164 ? -18.188 3.059 5.859 1 98.06 164 VAL B O 1
ATOM 2783 N N . ILE B 1 165 ? -20.297 3.754 6.07 1 96.31 165 ILE B N 1
ATOM 2784 C CA . ILE B 1 165 ? -20.828 2.615 5.32 1 96.31 165 ILE B CA 1
ATOM 2785 C C . ILE B 1 165 ? -21.219 3.059 3.914 1 96.31 165 ILE B C 1
ATOM 2787 O O . ILE B 1 165 ? -21.266 4.258 3.625 1 96.31 165 ILE B O 1
ATOM 2791 N N . MET B 1 166 ? -21.469 2.113 3.043 1 93.5 166 MET B N 1
ATOM 2792 C CA . MET B 1 166 ? -21.719 2.396 1.634 1 93.5 166 MET B CA 1
ATOM 2793 C C . MET B 1 166 ? -22.906 3.352 1.472 1 93.5 166 MET B C 1
ATOM 2795 O O . MET B 1 166 ? -22.875 4.227 0.604 1 93.5 166 MET B O 1
ATOM 2799 N N . GLY B 1 167 ? -23.906 3.168 2.248 1 95.62 167 GLY B N 1
ATOM 2800 C CA . GLY B 1 167 ? -25.031 4.086 2.207 1 95.62 167 GLY B CA 1
ATOM 2801 C C . GLY B 1 167 ? -24.641 5.527 2.471 1 95.62 167 GLY B C 1
ATOM 2802 O O . GLY B 1 167 ? -25.156 6.445 1.841 1 95.62 167 GLY B O 1
ATOM 2803 N N . ASP B 1 168 ? -23.75 5.789 3.439 1 97.62 168 ASP B N 1
ATOM 2804 C CA . ASP B 1 168 ? -23.234 7.121 3.736 1 97.62 168 ASP B CA 1
ATOM 2805 C C . ASP B 1 168 ? -22.547 7.723 2.516 1 97.62 168 ASP B C 1
ATOM 2807 O O . ASP B 1 168 ? -22.719 8.906 2.219 1 97.62 168 ASP B O 1
ATOM 2811 N N . VAL B 1 169 ? -21.75 6.879 1.83 1 96.38 169 VAL B N 1
ATOM 2812 C CA . VAL B 1 169 ? -21 7.309 0.66 1 96.38 169 VAL B CA 1
ATOM 2813 C C . VAL B 1 169 ? -21.953 7.754 -0.443 1 96.38 169 VAL B C 1
ATOM 2815 O O . VAL B 1 169 ? -21.812 8.844 -0.996 1 96.38 169 VAL B O 1
ATOM 2818 N N . ASP B 1 170 ? -22.906 6.941 -0.702 1 95.69 170 ASP B N 1
ATOM 2819 C CA . ASP B 1 170 ? -23.891 7.238 -1.74 1 95.69 170 ASP B CA 1
ATOM 2820 C C . ASP B 1 170 ? -24.625 8.539 -1.445 1 95.69 170 ASP B C 1
ATOM 2822 O O . ASP B 1 170 ? -24.781 9.383 -2.332 1 95.69 170 ASP B O 1
ATOM 2826 N N . GLU B 1 171 ? -25.047 8.664 -0.272 1 97.75 171 GLU B N 1
ATOM 2827 C CA . GLU B 1 171 ? -25.781 9.859 0.129 1 97.75 171 GLU B CA 1
ATOM 2828 C C . GLU B 1 171 ? -24.906 11.109 0.012 1 97.75 171 GLU B C 1
ATOM 2830 O O . GLU B 1 171 ? -25.359 12.148 -0.474 1 97.75 171 GLU B O 1
ATOM 2835 N N . CYS B 1 172 ? -23.672 11.016 0.465 1 98.25 172 CYS B N 1
ATOM 2836 C CA . CYS B 1 172 ? -22.734 12.141 0.4 1 98.25 172 CYS B CA 1
ATOM 2837 C C . CYS B 1 172 ? -22.5 12.57 -1.042 1 98.25 172 CYS B C 1
ATOM 2839 O O . CYS B 1 172 ? -22.547 13.758 -1.353 1 98.25 172 CYS B O 1
ATOM 2841 N N . LEU B 1 173 ? -22.297 11.617 -1.879 1 96.31 173 LEU B N 1
ATOM 2842 C CA . LEU B 1 173 ? -22.031 11.914 -3.281 1 96.31 173 LEU B CA 1
ATOM 2843 C C . LEU B 1 173 ? -23.25 12.508 -3.959 1 96.31 173 LEU B C 1
ATOM 2845 O O . LEU B 1 173 ? -23.125 13.398 -4.801 1 96.31 173 LEU B O 1
ATOM 2849 N N . ALA B 1 174 ? -24.438 12.047 -3.58 1 97 174 ALA B N 1
ATOM 2850 C CA . ALA B 1 174 ? -25.688 12.562 -4.137 1 97 174 ALA B CA 1
ATOM 2851 C C . ALA B 1 174 ? -25.938 13.992 -3.662 1 97 174 ALA B C 1
ATOM 2853 O O . ALA B 1 174 ? -26.406 14.828 -4.434 1 97 174 ALA B O 1
ATOM 2854 N N . GLN B 1 175 ? -25.625 14.297 -2.43 1 97.12 175 GLN B N 1
ATOM 2855 C CA . GLN B 1 175 ? -25.969 15.57 -1.808 1 97.12 175 GLN B CA 1
ATOM 2856 C C . GLN B 1 175 ? -24.828 16.578 -1.953 1 97.12 175 GLN B C 1
ATOM 2858 O O . GLN B 1 175 ? -25.047 17.781 -1.819 1 97.12 175 GLN B O 1
ATOM 2863 N N . GLY B 1 176 ? -23.641 16.094 -2.148 1 97.06 176 GLY B N 1
ATOM 2864 C CA . GLY B 1 176 ? -22.484 16.953 -2.197 1 97.06 176 GLY B CA 1
ATOM 2865 C C . GLY B 1 176 ? -22.016 17.406 -0.827 1 97.06 176 GLY B C 1
ATOM 2866 O O . GLY B 1 176 ? -21.391 18.469 -0.692 1 97.06 176 GLY B O 1
ATOM 2867 N N . ALA B 1 177 ? -22.438 16.641 0.207 1 98.06 177 ALA B N 1
ATOM 2868 C CA . ALA B 1 177 ? -22.047 16.938 1.583 1 98.06 177 ALA B CA 1
ATOM 2869 C C . ALA B 1 177 ? -22.266 15.734 2.492 1 98.06 177 ALA B C 1
ATOM 2871 O O . ALA B 1 177 ? -23.125 14.883 2.207 1 98.06 177 ALA B O 1
ATOM 2872 N N . LEU B 1 178 ? -21.5 15.68 3.521 1 98.5 178 LEU B N 1
ATOM 2873 C CA . LEU B 1 178 ? -21.766 14.672 4.539 1 98.5 178 LEU B CA 1
ATOM 2874 C C . LEU B 1 178 ? -23.141 14.875 5.164 1 98.5 178 LEU B C 1
ATOM 2876 O O . LEU B 1 178 ? -23.547 16.016 5.426 1 98.5 178 LEU B O 1
ATOM 2880 N N . SER B 1 179 ? -23.812 13.82 5.41 1 98.06 179 SER B N 1
ATOM 2881 C CA . SER B 1 179 ? -25.141 13.922 6.012 1 98.06 179 SER B CA 1
ATOM 2882 C C . SER B 1 179 ? -25.047 14.289 7.492 1 98.06 179 SER B C 1
ATOM 2884 O O . SER B 1 179 ? -24.031 14.016 8.141 1 98.06 179 SER B O 1
ATOM 2886 N N . GLN B 1 180 ? -26.125 14.836 7.949 1 97.38 180 GLN B N 1
ATOM 2887 C CA . GLN B 1 180 ? -26.203 15.148 9.375 1 97.38 180 GLN B CA 1
ATOM 2888 C C . GLN B 1 180 ? -26.109 13.883 10.219 1 97.38 180 GLN B C 1
ATOM 2890 O O . GLN B 1 180 ? -25.547 13.906 11.32 1 97.38 180 GLN B O 1
ATOM 2895 N N . ASP B 1 181 ? -26.609 12.828 9.68 1 97.44 181 ASP B N 1
ATOM 2896 C CA . ASP B 1 181 ? -26.562 11.547 10.383 1 97.44 181 ASP B CA 1
ATOM 2897 C C . ASP B 1 181 ? -25.125 11.094 10.586 1 97.44 181 ASP B C 1
ATOM 2899 O O . ASP B 1 181 ? -24.75 10.633 11.672 1 97.44 181 ASP B O 1
ATOM 2903 N N . VAL B 1 182 ? -24.312 11.203 9.594 1 98.44 182 VAL B N 1
ATOM 2904 C CA . VAL B 1 182 ? -22.906 10.82 9.664 1 98.44 182 VAL B CA 1
ATOM 2905 C C . VAL B 1 182 ? -22.188 11.703 10.672 1 98.44 182 VAL B C 1
ATOM 2907 O O . VAL B 1 182 ? -21.453 11.203 11.539 1 98.44 182 VAL B O 1
ATOM 2910 N N . LEU B 1 183 ? -22.422 13.008 10.641 1 98.31 183 LEU B N 1
ATOM 2911 C CA . LEU B 1 183 ? -21.781 13.953 11.539 1 98.31 183 LEU B CA 1
ATOM 2912 C C . LEU B 1 183 ? -22.172 13.688 12.984 1 98.31 183 LEU B C 1
ATOM 2914 O O . LEU B 1 183 ? -21.344 13.742 13.883 1 98.31 183 LEU B O 1
ATOM 2918 N N . GLN B 1 184 ? -23.438 13.391 13.141 1 98 184 GLN B N 1
ATOM 2919 C CA . GLN B 1 184 ? -23.922 13.094 14.492 1 98 184 GLN B CA 1
ATOM 2920 C C . GLN B 1 184 ? -23.328 11.781 15.008 1 98 184 GLN B C 1
ATOM 2922 O O . GLN B 1 184 ? -22.984 11.68 16.188 1 98 184 GLN B O 1
ATOM 2927 N N . ARG B 1 185 ? -23.266 10.812 14.125 1 98.06 185 ARG B N 1
ATOM 2928 C CA . ARG B 1 185 ? -22.641 9.539 14.477 1 98.06 185 ARG B CA 1
ATOM 2929 C C . ARG B 1 185 ? -21.203 9.75 14.938 1 98.06 185 ARG B C 1
ATOM 2931 O O . ARG B 1 185 ? -20.781 9.195 15.953 1 98.06 185 ARG B O 1
ATOM 2938 N N . TRP B 1 186 ? -20.422 10.562 14.289 1 98.62 186 TRP B N 1
ATOM 2939 C CA . TRP B 1 186 ? -19.031 10.828 14.633 1 98.62 186 TRP B CA 1
ATOM 2940 C C . TRP B 1 186 ? -18.938 11.609 15.945 1 98.62 186 TRP B C 1
ATOM 2942 O O . TRP B 1 186 ? -18.078 11.328 16.781 1 98.62 186 TRP B O 1
ATOM 2952 N N . ALA B 1 187 ? -19.859 12.578 16.125 1 97.88 187 ALA B N 1
ATOM 2953 C CA . ALA B 1 187 ? -19.875 13.336 17.375 1 97.88 187 ALA B CA 1
ATOM 2954 C C . ALA B 1 187 ? -20.172 12.43 18.562 1 97.88 187 ALA B C 1
ATOM 2956 O O . ALA B 1 187 ? -19.516 12.523 19.594 1 97.88 187 ALA B O 1
ATOM 2957 N N . SER B 1 188 ? -21.125 11.547 18.359 1 98 188 SER B N 1
ATOM 2958 C CA . SER B 1 188 ? -21.516 10.625 19.422 1 98 188 SER B CA 1
ATOM 2959 C C . SER B 1 188 ? -20.406 9.633 19.75 1 98 188 SER B C 1
ATOM 2961 O O . SER B 1 188 ? -20.328 9.141 20.875 1 98 188 SER B O 1
ATOM 2963 N N . ALA B 1 189 ? -19.562 9.406 18.781 1 98.06 189 ALA B N 1
ATOM 2964 C CA . ALA B 1 189 ? -18.453 8.484 18.969 1 98.06 189 ALA B CA 1
ATOM 2965 C C . ALA B 1 189 ? -17.219 9.211 19.484 1 98.06 189 ALA B C 1
ATOM 2967 O O . ALA B 1 189 ? -16.125 8.656 19.5 1 98.06 189 ALA B O 1
ATOM 2968 N N . ASP B 1 190 ? -17.281 10.445 19.828 1 98.19 190 ASP B N 1
ATOM 2969 C CA . ASP B 1 190 ? -16.234 11.266 20.438 1 98.19 190 ASP B CA 1
ATOM 2970 C C . ASP B 1 190 ? -15.078 11.5 19.469 1 98.19 190 ASP B C 1
ATOM 2972 O O . ASP B 1 190 ? -13.922 11.539 19.875 1 98.19 190 ASP B O 1
ATOM 2976 N N . VAL B 1 191 ? -15.398 11.555 18.172 1 98.62 191 VAL B N 1
ATOM 2977 C CA . VAL B 1 191 ? -14.383 11.797 17.141 1 98.62 191 VAL B CA 1
ATOM 2978 C C . VAL B 1 191 ? -13.648 13.102 17.438 1 98.62 191 VAL B C 1
ATOM 2980 O O . VAL B 1 191 ? -12.414 13.148 17.406 1 98.62 191 VAL B O 1
ATOM 2983 N N . PRO B 1 192 ? -14.367 14.258 17.844 1 98.44 192 PRO B N 1
ATOM 2984 C CA . PRO B 1 192 ? -13.633 15.492 18.125 1 98.44 192 PRO B CA 1
ATOM 2985 C C . PRO B 1 192 ? -12.633 15.328 19.266 1 98.44 192 PRO B C 1
ATOM 2987 O O . PRO B 1 192 ? -11.508 15.828 19.188 1 98.44 192 PRO B O 1
ATOM 2990 N N . GLU B 1 193 ? -12.945 14.586 20.25 1 98.44 193 GLU B N 1
ATOM 2991 C CA . GLU B 1 193 ? -12.047 14.391 21.391 1 98.44 193 GLU B CA 1
ATOM 2992 C C . GLU B 1 193 ? -10.859 13.508 21 1 98.44 193 GLU B C 1
ATOM 2994 O O . GLU B 1 193 ? -9.734 13.75 21.438 1 98.44 193 GLU B O 1
ATOM 2999 N N . THR B 1 194 ? -11.148 12.469 20.266 1 98.88 194 THR B N 1
ATOM 3000 C CA . THR B 1 194 ? -10.07 11.602 19.812 1 98.88 194 THR B CA 1
ATOM 3001 C C . THR B 1 194 ? -9.102 12.367 18.906 1 98.88 194 THR B C 1
ATOM 3003 O O . THR B 1 194 ? -7.887 12.195 19 1 98.88 194 THR B O 1
ATOM 3006 N N . LEU B 1 195 ? -9.656 13.203 18.016 1 98.81 195 LEU B N 1
ATOM 3007 C CA . LEU B 1 195 ? -8.836 14.039 17.156 1 98.81 195 LEU B CA 1
ATOM 3008 C C . LEU B 1 195 ? -7.977 15 17.984 1 98.81 195 LEU B C 1
ATOM 3010 O O . LEU B 1 195 ? -6.809 15.227 17.656 1 98.81 195 LEU B O 1
ATOM 3014 N N . ARG B 1 196 ? -8.547 15.555 19.047 1 98.56 196 ARG B N 1
ATOM 3015 C CA . ARG B 1 196 ? -7.793 16.422 19.938 1 98.56 196 ARG B CA 1
ATOM 3016 C C . ARG B 1 196 ? -6.617 15.688 20.562 1 98.56 196 ARG B C 1
ATOM 3018 O O . ARG B 1 196 ? -5.508 16.219 20.625 1 98.56 196 ARG B O 1
ATOM 3025 N N . SER B 1 197 ? -6.883 14.469 21 1 98.75 197 SER B N 1
ATOM 3026 C CA . SER B 1 197 ? -5.82 13.664 21.594 1 98.75 197 SER B CA 1
ATOM 3027 C C . SER B 1 197 ? -4.695 13.422 20.594 1 98.75 197 SER B C 1
ATOM 3029 O O . SER B 1 197 ? -3.516 13.531 20.938 1 98.75 197 SER B O 1
ATOM 3031 N N . ALA B 1 198 ? -5.07 13.078 19.375 1 98.75 198 ALA B N 1
ATOM 3032 C CA . ALA B 1 198 ? -4.07 12.875 18.328 1 98.75 198 ALA B CA 1
ATOM 3033 C C . ALA B 1 198 ? -3.285 14.156 18.062 1 98.75 198 ALA B C 1
ATOM 3035 O O . ALA B 1 198 ? -2.061 14.125 17.922 1 98.75 198 ALA B O 1
ATOM 3036 N N . ALA B 1 199 ? -4 15.258 18.031 1 98.38 199 ALA B N 1
ATOM 3037 C CA . ALA B 1 199 ? -3.363 16.547 17.812 1 98.38 199 ALA B CA 1
ATOM 3038 C C . ALA B 1 199 ? -2.402 16.891 18.953 1 98.38 199 ALA B C 1
ATOM 3040 O O . ALA B 1 199 ? -1.314 17.422 18.703 1 98.38 199 ALA B O 1
ATOM 3041 N N . GLU B 1 200 ? -2.787 16.609 20.141 1 98.19 200 GLU B N 1
ATOM 3042 C CA . GLU B 1 200 ? -1.937 16.875 21.297 1 98.19 200 GLU B CA 1
ATOM 3043 C C . GLU B 1 200 ? -0.651 16.047 21.234 1 98.19 200 GLU B C 1
ATOM 3045 O O . GLU B 1 200 ? 0.423 16.547 21.578 1 98.19 200 GLU B O 1
ATOM 3050 N N . GLU B 1 201 ? -0.799 14.891 20.797 1 98.12 201 GLU B N 1
ATOM 3051 C CA . GLU B 1 201 ? 0.387 14.055 20.625 1 98.12 201 GLU B CA 1
ATOM 3052 C C . GLU B 1 201 ? 1.307 14.617 19.547 1 98.12 201 GLU B C 1
ATOM 3054 O O . GLU B 1 201 ? 2.531 14.594 19.688 1 98.12 201 GLU B O 1
ATOM 3059 N N . MET B 1 202 ? 0.728 15.102 18.453 1 97.19 202 MET B N 1
ATOM 3060 C CA . MET B 1 202 ? 1.52 15.734 17.406 1 97.19 202 MET B CA 1
ATOM 3061 C C . MET B 1 202 ? 2.281 16.938 17.938 1 97.19 202 MET B C 1
ATOM 3063 O O . MET B 1 202 ? 3.465 17.109 17.641 1 97.19 202 MET B O 1
ATOM 3067 N N . GLY B 1 203 ? 1.579 17.75 18.719 1 95.56 203 GLY B N 1
ATOM 3068 C CA . GLY B 1 203 ? 2.166 18.969 19.25 1 95.56 203 GLY B CA 1
ATOM 3069 C C . GLY B 1 203 ? 3.268 18.703 20.266 1 95.56 203 GLY B C 1
ATOM 3070 O O . GLY B 1 203 ? 4.102 19.578 20.516 1 95.56 203 GLY B O 1
ATOM 3071 N N . ALA B 1 204 ? 3.26 17.531 20.875 1 92.75 204 ALA B N 1
ATOM 3072 C CA . ALA B 1 204 ? 4.211 17.203 21.938 1 92.75 204 ALA B CA 1
ATOM 3073 C C . ALA B 1 204 ? 5.512 16.656 21.344 1 92.75 204 ALA B C 1
ATOM 3075 O O . ALA B 1 204 ? 6.469 16.391 22.078 1 92.75 204 ALA B O 1
ATOM 3076 N N . GLN B 1 205 ? 5.582 16.469 20.078 1 83.31 205 GLN B N 1
ATOM 3077 C CA . GLN B 1 205 ? 6.762 15.883 19.453 1 83.31 205 GLN B CA 1
ATOM 3078 C C . GLN B 1 205 ? 7.766 16.969 19.062 1 83.31 205 GLN B C 1
ATOM 3080 O O . GLN B 1 205 ? 7.391 18.109 18.828 1 83.31 205 GLN B O 1
#

Foldseek 3Di:
DQPQFAEEEEEQQDQDPQDCSVQVSVVLVVLCVVCQLVAALRNNHDYDYHYLNVLPDDQQDWPDQQVPADLVDRLVVTDDPSLSVLLVVLLVGQEYEYEAEADPLAGDPSNVRSLRSHASSQAPGEYEYQYEEQVFSVSHRVRVVVSSVVSNYRYFPQYQGAHDDPVQSVVCSVVVHGDPVSVVVSVVVVSSVSSSNRSNSNSVD/DQPQFAEEEEEQQDQDPQDCSVQVSVVLVVLCVVCQLVAALRNNHDYDYHYLNVLPDDQQDWPDQQVPADLVDRLVVTDDPSLSVLLVVLLVGQEYEYEAEADPLAGDPSNVRSLRSHASSQAPGEYEYQYEEQVFSVSHRVNVVVSSVVSNYRYFPQYQGAHDDPVQSVVCSVVVHGDPVSVVVSVVVVSSVSSSNRSNSNSVD

Nearest PDB structures (foldseek):
  1t0i-assembly1_A  TM=8.672E-01  e=1.301E-17  Saccharomyces cerevisiae
  1t0i-assembly1_B  TM=9.216E-01  e=2.725E-16  Saccharomyces cerevisiae
  2fzv-assembly1_D  TM=7.383E-01  e=4.730E-09  Shigella flexneri 2a str. 2457T
  5jro-assembly1_A  TM=6.127E-01  e=6.146E-07  Yersinia pestis CO92
  1t5b-assembly1_B  TM=5.653E-01  e=3.777E-07  Salmonella enterica subsp. enterica serovar Typhimurium

pLDDT: mean 97.14, std 6.17, range [40.53, 99.0]

Radius of gyration: 21.82 Å; Cα contacts (8 Å, |Δi|>4): 841; chains: 2; bounding box: 53×62×44 Å

Secondary structure (DSSP, 8-state):
------EEEEEE----SS-SHHHHHHHHHHHHHHHGGGSTT-TT-EEEEEEHHHHT--S---SS-GGGS-SS--GGG-SSHHHHHHHHHHHT-SEEEEEEE-BTTB--HHHHHHHHT-SGGGTT-EEEEEEEETT--HHHHHHHHHHHHHTT-EEEEEEEEEE--HHHHHHHHHHTS--HHHHHHHHHTTHHHHHHHHHHHHHT-/------EEEEEE----SS-SHHHHHHHHHHHHHHHGGGSTTTTT-EEEEEEHHHHT--S---SS-GGGS-SS--GGG-SSHHHHHHHHHHHT-SEEEEEEE-BTTB--HHHHHHHHT-SGGGTT-EEEEEEEETT--HHHHHHHHHHHHHTT-EEEEEEEEEE--HHHHHHHHHHTS--HHHHHHHHHTTHHHHHHHHHHHHHT-